Protein AF-A0A0L0RZN5-F1 (afdb_monomer_lite)

Sequence (651 aa):
MIGARLHHPIAAAVHAKAKKILKEISQDLVDRDECLRVLMLGLLTGQNVLILGPPGTAKTKAVHDLFACVNATSYKSLLHASMSTETLVGPVDLSVLKKESQIMVNTKGMLPTAELVFLDEIFKANRNVLSILLGLLNERVFANGPNNEPVPLHFTAAASNETFLDPGQSPLLDRFPLRVFVGGLPRGTLRDQLTEQERKSRPHRRYHAAVAEAKADAAAAGEVTPECASAKDGAMRLDLDADIYALLDALDEMRITKFPIDVHTMLMTLVDYANSLNAA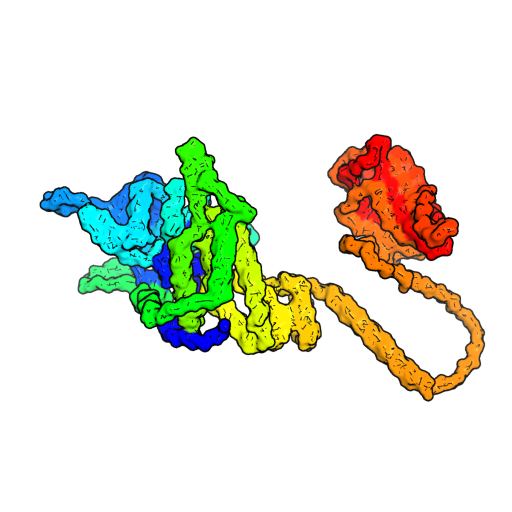GEEKPQPESIQTRSQEVYCGDVVTNRGIVMFSDMLRISAFLHGRGTKPCVLDLWPLSYMSWRTKKQRDAVTKRMLAEICRALPPLIRNHEEARWMVGAIRDHLFLPNAVKGALYSEILADLVRAGAEDEVFNLLQDPNVDPSRNDGKVLQAAKDGKHQLILTMLRQDDRIDTSALDREEEEERQRAAAENSKTRALSQSSSSSSSWGSGSASDRVKLSAAQAFRGKNVGEPNWIRAMKDDKSSEGQVLRIREYRLDIFTTNIQLSNGMWDFLLRFKLDDSALPKINIEVNVQTAAIGADNQVVWTSNTLARAKDVQLVPTKGFYIQWRFPEGPVNVQSSKGMSKVSLRMFTTSSEKRIDNLYLDTVEARAA

pLDDT: mean 71.15, std 20.1, range [21.39, 95.5]

Secondary structure (DSSP, 8-state):
--------HHHHHHHHHHHHHHHHHHHHSTT-HHHHHHHHHHHHHT--EEEE--TTSSHHHHHHHHHTTEES-EEEEE--TT--THHHH--B-HHHHHHH----B--TTSGGG-SEEEEETGGG--HHHHHHHHHHHHH-EEEETTEEEE----EEEEEESS----GGGHHHHTT--EEEE-PPPPHHHHHHHHHHHTTS--HHHHHHHHHHHHHHHHHHTTS---------TT---EEIIIIIIHHHHHHHTSPPPPPPHHHHHHHHHHHHHHHTB-TTS-B-PPPS-EEETTEEE----SS-HHHHHHHHHHHHHHHHHTT-TT---GGGGGGGGGTS-SSHHHHHHHHHHHHHHHHHHSGGG--SHHHHHHHHHHHHH-TTS-HHHHHHHHHHHHHHHHHTT-HHHHHHHHT-TT--SGGGTTHHHHHHHHTT-HHHHHHHHH-TTS--HHHHHHHHHHHHHHHHHHHHHHHHHHTTS---------S--------------S----S---EE---TT-SSS-EEEEE-S--B-SEEEEEEESEEEEEEEEEEESSS-PPPEEEEEEEEEEEEPTTS-EEEEEEEEEEEEEE-PPPBTTTEEEEE-SSS-EEE--TTSEEEEEEEEEESSSS---TTEEEEEEEEEE-

Foldseek 3Di:
DDFDQLDDVLLQVLLVLLVVLLVVLPVLADPCSQVLLLQSLCLLLLAEEEEEEAPPLCNVVSLVSQVVQAPWFEDEDEAAAPDDPCQAQHDWDPVCCVPVVFTFGDRPSHDQATQEYEYEAVVRHHPVNVVQVLCCLPVCWGDGTPDIHHGNHRYYYYYHHDADDDLVCVSVVVSHQFYDYRYDDDPVVCVVCCVPNVPPDDVVVVVVVVVVLVVVVVVVVPDDDDDDDDDPPDRNHHYCVPRRVVLVVVLVVDDADDEDPLQVVLLVVLQVQLQQADQQQDRHHYDQWDDDPPDTRGPDGLQDPVSVVSLLSSQQSQCVSLSNRRYGDLVSSQSVLRRRDRHPNNSVNSNVVSLVVSLVPPLVQQDALVSLVVVLVCLVSRSNQRPLSSLSSCLSCLLSNLLNVNVVSNVVSVPDPSHQVPVNVCSNVVSCVVSVVVVSNVVLVVDPSDDCVVVVVVVVVVVVVVVVVVVVVVVVVPVVDDDDDDDDDDDDDPPPPPPDDDDDDPDDDDDDFWDFDDDVPDPDWGKTKGFDDFDQAFKDKDKDFFAWKWKKWKKFFPDDDDAFKKKWKWKWAFDQDPVRDTDTDIDTQDIDGRDDFDDDPDRMGMDIPPPGITGDDYPVGMIMIMMGMAHPPDRDTDPGMGTGIMIMTGD

Radius of gyration: 37.15 Å; chains: 1; bounding box: 104×76×122 Å

InterPro domains:
  IPR027417 P-loop containing nucleoside triphosphate hydrolase [G3DSA:3.40.50.300] (10-220)
  IPR027417 P-loop containing nucleoside triphosphate hydrolase [SSF52540] (17-201)
  IPR045427 MoxR domain [PF20030] (18-199)
  IPR050513 RavA family ATPases [PTHR32204] (14-206)

Structure (mmCIF, N/CA/C/O backbone):
data_AF-A0A0L0RZN5-F1
#
_entry.id   AF-A0A0L0RZN5-F1
#
loop_
_atom_site.group_PDB
_atom_site.id
_atom_site.type_symbol
_atom_site.label_atom_id
_atom_site.label_alt_id
_atom_site.label_comp_id
_atom_site.label_asym_id
_atom_site.label_entity_id
_atom_site.label_seq_id
_atom_site.pdbx_PDB_ins_code
_atom_site.Cartn_x
_atom_site.Cartn_y
_atom_site.Cartn_z
_atom_site.occupancy
_atom_site.B_iso_or_equiv
_atom_site.auth_seq_id
_atom_site.auth_comp_id
_atom_site.auth_asym_id
_atom_site.auth_atom_id
_atom_site.pdbx_PDB_model_num
ATOM 1 N N . MET A 1 1 ? 14.744 -18.793 -6.050 1.00 43.88 1 MET A N 1
ATOM 2 C CA . MET A 1 1 ? 13.837 -17.657 -6.316 1.00 43.88 1 MET A CA 1
ATOM 3 C C . MET A 1 1 ? 12.626 -18.006 -7.187 1.00 43.88 1 MET A C 1
ATOM 5 O O . MET A 1 1 ? 11.714 -17.199 -7.229 1.00 43.88 1 MET A O 1
ATOM 9 N N . ILE A 1 2 ? 12.531 -19.202 -7.787 1.00 42.78 2 ILE A N 1
ATOM 10 C CA . ILE A 1 2 ? 11.323 -19.662 -8.495 1.00 42.78 2 ILE A CA 1
ATOM 11 C C . ILE A 1 2 ? 10.700 -20.773 -7.642 1.00 42.78 2 ILE A C 1
ATOM 13 O O . ILE A 1 2 ? 11.160 -21.911 -7.654 1.00 42.78 2 ILE A O 1
ATOM 17 N N . GLY A 1 3 ? 9.761 -20.414 -6.769 1.00 42.00 3 GLY A N 1
ATOM 18 C CA . GLY A 1 3 ? 9.024 -21.391 -5.969 1.00 42.00 3 GLY A CA 1
ATOM 19 C C . GLY A 1 3 ? 7.866 -21.947 -6.787 1.00 42.00 3 GLY A C 1
ATOM 20 O O . GLY A 1 3 ? 7.093 -21.164 -7.338 1.00 42.00 3 GLY A O 1
ATOM 21 N N . ALA A 1 4 ? 7.732 -23.275 -6.851 1.00 43.62 4 ALA A N 1
ATOM 22 C CA . ALA A 1 4 ? 6.486 -23.910 -7.269 1.00 43.62 4 ALA A CA 1
ATOM 23 C C . ALA A 1 4 ? 5.336 -23.264 -6.486 1.00 43.62 4 ALA A C 1
ATOM 25 O O . ALA A 1 4 ? 5.445 -23.105 -5.266 1.00 43.62 4 ALA A O 1
ATOM 26 N N . ARG A 1 5 ? 4.280 -22.828 -7.183 1.00 53.91 5 ARG A N 1
ATOM 27 C CA . ARG A 1 5 ? 3.134 -22.200 -6.528 1.00 53.91 5 ARG A CA 1
ATOM 28 C C . ARG A 1 5 ? 2.512 -23.230 -5.587 1.00 53.91 5 ARG A C 1
ATOM 30 O O . ARG A 1 5 ? 1.862 -24.172 -6.033 1.00 53.91 5 ARG A O 1
ATOM 37 N N . LEU A 1 6 ? 2.733 -23.061 -4.289 1.00 58.97 6 LEU A N 1
ATOM 38 C CA . LEU A 1 6 ? 2.008 -23.772 -3.246 1.00 58.97 6 LEU A CA 1
ATOM 39 C C . LEU A 1 6 ? 0.644 -23.094 -3.171 1.00 58.97 6 LEU A C 1
ATOM 41 O O . LEU A 1 6 ? 0.409 -22.209 -2.351 1.00 58.97 6 LEU A O 1
ATOM 45 N N . HIS A 1 7 ? -0.216 -23.428 -4.133 1.00 65.25 7 HIS A N 1
ATOM 46 C CA . HIS A 1 7 ? -1.564 -22.898 -4.210 1.00 65.25 7 HIS A CA 1
ATOM 47 C C . HIS A 1 7 ? -2.386 -23.469 -3.060 1.00 65.25 7 HIS A C 1
ATOM 49 O O . HIS A 1 7 ? -2.976 -24.539 -3.177 1.00 65.25 7 HIS A O 1
ATOM 55 N N . HIS A 1 8 ? -2.418 -22.746 -1.944 1.00 80.31 8 HIS A N 1
ATOM 56 C CA . HIS A 1 8 ? -3.421 -22.996 -0.927 1.00 80.31 8 HIS A CA 1
ATOM 57 C C . HIS A 1 8 ? -4.776 -22.504 -1.460 1.00 80.31 8 HIS A C 1
ATOM 59 O O . HIS A 1 8 ? -4.852 -21.361 -1.930 1.00 80.31 8 HIS A O 1
ATOM 65 N N . PRO A 1 9 ? -5.838 -23.328 -1.425 1.00 84.62 9 PRO A N 1
ATOM 66 C CA . PRO A 1 9 ? -7.125 -22.975 -2.022 1.00 84.62 9 PRO A CA 1
ATOM 67 C C . PRO A 1 9 ? -7.713 -21.705 -1.394 1.00 84.62 9 PRO A C 1
ATOM 69 O O . PRO A 1 9 ? -8.213 -20.849 -2.120 1.00 84.62 9 PRO A O 1
ATOM 72 N N . ILE A 1 10 ? -7.558 -21.536 -0.074 1.00 88.19 10 ILE A N 1
ATOM 73 C CA . ILE A 1 10 ? -8.011 -20.338 0.651 1.00 88.19 10 ILE A CA 1
ATOM 74 C C . ILE A 1 10 ? -7.257 -19.097 0.161 1.00 88.19 10 ILE A C 1
ATOM 76 O O . ILE A 1 10 ? -7.880 -18.119 -0.235 1.00 88.19 10 ILE A O 1
ATOM 80 N N . ALA A 1 11 ? -5.923 -19.149 0.078 1.00 88.19 11 ALA A N 1
ATOM 81 C CA . ALA A 1 11 ? -5.120 -18.011 -0.371 1.00 88.19 11 ALA A CA 1
ATOM 82 C C . ALA A 1 11 ? -5.476 -17.569 -1.798 1.00 88.19 11 ALA A C 1
ATOM 84 O O . ALA A 1 11 ? -5.620 -16.376 -2.062 1.00 88.19 11 ALA A O 1
ATOM 85 N N . ALA A 1 12 ? -5.680 -18.526 -2.709 1.00 87.88 12 ALA A N 1
ATOM 86 C CA . ALA A 1 12 ? -6.102 -18.233 -4.075 1.00 87.88 12 ALA A CA 1
ATOM 87 C C . ALA A 1 12 ? -7.514 -17.626 -4.131 1.00 87.88 12 ALA A C 1
ATOM 89 O O . ALA A 1 12 ? -7.744 -16.684 -4.894 1.00 87.88 12 ALA A O 1
ATOM 90 N N . ALA A 1 13 ? -8.444 -18.130 -3.312 1.00 90.00 13 ALA A N 1
ATOM 91 C CA . ALA A 1 13 ? -9.795 -17.592 -3.213 1.00 90.00 13 ALA A CA 1
ATOM 92 C C . ALA A 1 13 ? -9.778 -16.148 -2.696 1.00 90.00 13 ALA A C 1
ATOM 94 O O . ALA A 1 13 ? -10.300 -15.263 -3.375 1.00 90.00 13 ALA A O 1
ATOM 95 N N . VAL A 1 14 ? -9.116 -15.889 -1.562 1.00 91.62 14 VAL A N 1
ATOM 96 C CA . VAL A 1 14 ? -9.010 -14.550 -0.956 1.00 91.62 14 VAL A CA 1
ATOM 97 C C . VAL A 1 14 ? -8.302 -13.571 -1.890 1.00 91.62 14 VAL A C 1
ATOM 99 O O . VAL A 1 14 ? -8.784 -12.455 -2.081 1.00 91.62 14 VAL A O 1
ATOM 102 N N . HIS A 1 15 ? -7.213 -13.985 -2.549 1.00 92.50 15 HIS A N 1
ATOM 103 C CA . HIS A 1 15 ? -6.525 -13.156 -3.546 1.00 92.50 15 HIS A CA 1
ATOM 104 C C . HIS A 1 15 ? -7.460 -12.758 -4.693 1.00 92.50 15 HIS A C 1
ATOM 106 O O . HIS A 1 15 ? -7.548 -11.577 -5.038 1.00 92.50 15 HIS A O 1
ATOM 112 N N . ALA A 1 16 ? -8.216 -13.715 -5.242 1.00 91.12 16 ALA A N 1
ATOM 113 C CA . ALA A 1 16 ? -9.182 -13.451 -6.303 1.00 91.12 16 ALA A CA 1
ATOM 114 C C . ALA A 1 16 ? -10.316 -12.520 -5.837 1.00 91.12 16 ALA A C 1
ATOM 116 O O . ALA A 1 16 ? -10.666 -11.587 -6.569 1.00 91.12 16 ALA A O 1
ATOM 117 N N . LYS A 1 17 ? -10.846 -12.720 -4.616 1.00 92.19 17 LYS A N 1
ATOM 118 C CA . LYS A 1 17 ? -11.859 -11.836 -4.012 1.00 92.19 17 LYS A CA 1
ATOM 119 C C . LYS A 1 17 ? -11.325 -10.410 -3.877 1.00 92.19 17 LYS A C 1
ATOM 121 O O . LYS A 1 17 ? -11.918 -9.474 -4.414 1.00 92.19 17 LYS A O 1
ATOM 126 N N . ALA A 1 18 ? -10.169 -10.248 -3.234 1.00 92.19 18 ALA A N 1
ATOM 127 C CA . ALA A 1 18 ? -9.554 -8.950 -2.982 1.00 92.19 18 ALA A CA 1
ATOM 128 C C . ALA A 1 18 ? -9.203 -8.217 -4.286 1.00 92.19 18 ALA A C 1
ATOM 130 O O . ALA A 1 18 ? -9.465 -7.021 -4.420 1.00 92.19 18 ALA A O 1
ATOM 131 N N . LYS A 1 19 ? -8.672 -8.928 -5.290 1.00 91.88 19 LYS A N 1
ATOM 132 C CA . LYS A 1 19 ? -8.363 -8.360 -6.611 1.00 91.88 19 LYS A CA 1
ATOM 133 C C . LYS A 1 19 ? -9.618 -7.848 -7.321 1.00 91.88 19 LYS A C 1
ATOM 135 O O . LYS A 1 19 ? -9.563 -6.795 -7.957 1.00 91.88 19 LYS A O 1
ATOM 140 N N . LYS A 1 20 ? -10.741 -8.567 -7.216 1.00 91.25 20 LYS A N 1
ATOM 141 C CA . LYS A 1 20 ? -12.021 -8.147 -7.801 1.00 91.25 20 LYS A CA 1
ATOM 142 C C . LYS A 1 20 ? -12.594 -6.922 -7.085 1.00 91.25 20 LYS A C 1
ATOM 144 O O . LYS A 1 20 ? -12.924 -5.952 -7.760 1.00 91.25 20 LYS A O 1
ATOM 149 N N . ILE A 1 21 ? -12.604 -6.924 -5.750 1.00 90.56 21 ILE A N 1
ATOM 150 C CA . ILE A 1 21 ? -13.061 -5.790 -4.930 1.00 90.56 21 ILE A CA 1
ATOM 151 C C . ILE A 1 21 ? -12.248 -4.528 -5.238 1.00 90.56 21 ILE A C 1
ATOM 153 O O . ILE A 1 21 ? -12.818 -3.475 -5.511 1.00 90.56 21 ILE A O 1
ATOM 157 N N . LEU A 1 22 ? -10.914 -4.628 -5.278 1.00 90.25 22 LEU A N 1
ATOM 158 C CA . LEU A 1 22 ? -10.063 -3.489 -5.633 1.00 90.25 22 LEU A CA 1
ATOM 159 C C . LEU A 1 22 ? -10.382 -2.951 -7.030 1.00 90.25 22 LEU A C 1
ATOM 161 O O . LEU A 1 22 ? -10.425 -1.737 -7.215 1.00 90.25 22 LEU A O 1
ATOM 165 N N . LYS A 1 23 ? -10.636 -3.834 -8.004 1.00 88.00 23 LYS A N 1
ATOM 166 C CA . LYS A 1 23 ? -11.005 -3.429 -9.365 1.00 88.00 23 LYS A CA 1
ATOM 167 C C . LYS A 1 23 ? -12.336 -2.673 -9.379 1.00 88.00 23 LYS A C 1
ATOM 169 O O . LYS A 1 23 ? -12.403 -1.625 -10.011 1.00 88.00 23 LYS A O 1
ATOM 174 N N . GLU A 1 24 ? -13.348 -3.157 -8.666 1.00 87.12 24 GLU A N 1
ATOM 175 C CA . GLU A 1 24 ? -14.668 -2.516 -8.577 1.00 87.12 24 GLU A CA 1
ATOM 176 C C . GLU A 1 24 ? -14.585 -1.138 -7.903 1.00 87.12 24 GLU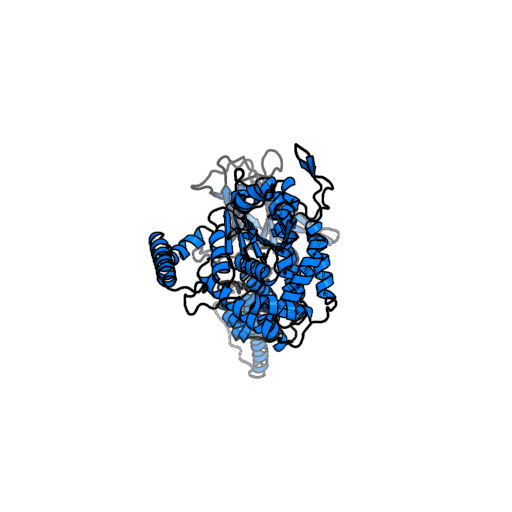 A C 1
ATOM 178 O O . GLU A 1 24 ? -15.040 -0.148 -8.472 1.00 87.12 24 GLU A O 1
ATOM 183 N N . ILE A 1 25 ? -13.911 -1.033 -6.753 1.00 85.75 25 ILE A N 1
ATOM 184 C CA . ILE A 1 25 ? -13.781 0.243 -6.031 1.00 85.75 25 ILE A CA 1
ATOM 185 C C . ILE A 1 25 ? -12.916 1.244 -6.819 1.00 85.75 25 ILE A C 1
ATOM 187 O O . ILE A 1 25 ? -13.203 2.443 -6.838 1.00 85.75 25 ILE A O 1
ATOM 191 N N . SER A 1 26 ? -11.873 0.770 -7.513 1.00 82.75 26 SER A N 1
ATOM 192 C CA . SER A 1 26 ? -10.989 1.636 -8.309 1.00 82.75 26 SER A CA 1
ATOM 193 C C . SER A 1 26 ? -11.691 2.316 -9.490 1.00 82.75 26 SER A C 1
ATOM 195 O O . SER A 1 26 ? -11.256 3.382 -9.910 1.00 82.75 26 SER A O 1
ATOM 197 N N . GLN A 1 27 ? -12.790 1.750 -10.004 1.00 77.94 27 GLN A N 1
ATOM 198 C CA . GLN A 1 27 ? -13.566 2.363 -11.091 1.00 77.94 27 GLN A CA 1
ATOM 199 C C . GLN A 1 27 ? -14.323 3.614 -10.632 1.00 77.94 27 GLN A C 1
ATOM 201 O O . GLN A 1 27 ? -14.502 4.553 -11.405 1.00 77.94 27 GLN A O 1
ATOM 206 N N . ASP A 1 28 ? -14.743 3.647 -9.367 1.00 73.88 28 ASP A N 1
ATOM 207 C CA . ASP A 1 28 ? -15.484 4.774 -8.802 1.00 73.88 28 ASP A CA 1
ATOM 208 C C . ASP A 1 28 ? -14.559 5.860 -8.213 1.00 73.88 28 ASP A C 1
ATOM 210 O O . ASP A 1 28 ? -15.007 6.984 -7.958 1.00 73.88 28 ASP A O 1
ATOM 214 N N . LEU A 1 29 ? -13.270 5.561 -8.002 1.00 76.44 29 LEU A N 1
ATOM 215 C CA . LEU A 1 29 ? -12.298 6.459 -7.374 1.00 76.44 29 LEU A CA 1
ATOM 216 C C . LEU A 1 29 ? -11.111 6.770 -8.289 1.00 76.44 29 LEU A C 1
ATOM 218 O O . LEU A 1 29 ? -10.218 5.954 -8.498 1.00 76.44 29 LEU A O 1
ATOM 222 N N . VAL A 1 30 ? -11.048 8.018 -8.744 1.00 71.44 30 VAL A N 1
ATOM 223 C CA . VAL A 1 30 ? -9.930 8.533 -9.539 1.00 71.44 30 VAL A CA 1
ATOM 224 C C . VAL A 1 30 ? -8.652 8.630 -8.705 1.00 71.44 30 VAL A C 1
ATOM 226 O O . VAL A 1 30 ? -8.630 9.337 -7.698 1.00 71.44 30 VAL A O 1
ATOM 229 N N . ASP A 1 31 ? -7.562 8.024 -9.192 1.00 73.56 31 ASP A N 1
ATOM 230 C CA . ASP A 1 31 ? -6.195 8.189 -8.661 1.00 73.56 31 ASP A CA 1
ATOM 231 C C . ASP A 1 31 ? -6.085 7.865 -7.157 1.00 73.56 31 ASP A C 1
ATOM 233 O O . ASP A 1 31 ? -5.434 8.557 -6.368 1.00 73.56 31 ASP A O 1
ATOM 237 N N . ARG A 1 32 ? -6.807 6.826 -6.716 1.00 82.69 32 ARG A N 1
ATOM 238 C CA . ARG A 1 32 ? -6.776 6.319 -5.329 1.00 82.69 32 ARG A CA 1
ATOM 239 C C . ARG A 1 32 ? -6.353 4.857 -5.223 1.00 82.69 32 ARG A C 1
ATOM 241 O O . ARG A 1 32 ? -6.489 4.272 -4.153 1.00 82.69 32 ARG A O 1
ATOM 248 N N . ASP A 1 33 ? -5.796 4.295 -6.292 1.00 87.19 33 ASP A N 1
ATOM 249 C CA . ASP A 1 33 ? -5.338 2.901 -6.350 1.00 87.19 33 ASP A CA 1
ATOM 250 C C . ASP A 1 33 ? -4.354 2.566 -5.214 1.00 87.19 33 ASP A C 1
ATOM 252 O O . ASP A 1 33 ? -4.548 1.589 -4.494 1.00 87.19 33 ASP A O 1
ATOM 256 N N . GLU A 1 34 ? -3.363 3.430 -4.974 1.00 90.12 34 GLU A N 1
ATOM 257 C CA . GLU A 1 34 ? -2.397 3.258 -3.883 1.00 90.12 34 GLU A CA 1
ATOM 258 C C . GLU A 1 34 ? -3.081 3.203 -2.506 1.00 90.12 34 GLU A C 1
ATOM 260 O O . GLU A 1 34 ? -2.830 2.295 -1.718 1.00 90.12 34 GLU A O 1
ATOM 265 N N . CYS A 1 35 ? -3.993 4.141 -2.230 1.00 91.62 35 CYS A N 1
ATOM 266 C CA . CYS A 1 35 ? -4.717 4.212 -0.959 1.00 91.62 35 CYS A CA 1
ATOM 267 C C . CYS A 1 35 ? -5.547 2.946 -0.706 1.00 91.62 35 CYS A C 1
ATOM 269 O O . CYS A 1 35 ? -5.477 2.365 0.375 1.00 91.62 35 CYS A O 1
ATOM 271 N N . LEU A 1 36 ? -6.285 2.481 -1.718 1.00 92.50 36 LEU A N 1
ATOM 272 C CA . LEU A 1 36 ? -7.117 1.282 -1.618 1.00 92.50 36 LEU A CA 1
ATOM 273 C C . LEU A 1 36 ? -6.285 0.019 -1.375 1.00 92.50 36 LEU A C 1
ATOM 275 O O . LEU A 1 36 ? -6.667 -0.814 -0.557 1.00 92.50 36 LEU A O 1
ATOM 279 N N . ARG A 1 37 ? -5.128 -0.115 -2.036 1.00 93.50 37 ARG A N 1
ATOM 280 C CA . ARG A 1 37 ? -4.220 -1.257 -1.837 1.00 93.50 37 ARG A CA 1
ATOM 281 C C . ARG A 1 37 ? -3.616 -1.284 -0.437 1.00 93.50 37 ARG A C 1
ATOM 283 O O . ARG A 1 37 ? -3.510 -2.362 0.140 1.00 93.50 37 ARG A O 1
ATOM 290 N N . VAL A 1 38 ? -3.256 -0.125 0.119 1.00 94.75 38 VAL A N 1
ATOM 291 C CA . VAL A 1 38 ? -2.751 -0.025 1.501 1.00 94.75 38 VAL A CA 1
ATOM 292 C C . VAL A 1 38 ? -3.852 -0.340 2.512 1.00 94.75 38 VAL A C 1
ATOM 294 O O . VAL A 1 38 ? -3.602 -1.058 3.476 1.00 94.75 38 VAL A O 1
ATOM 297 N N . LEU A 1 39 ? -5.079 0.134 2.281 1.00 95.12 39 LEU A N 1
ATOM 298 C CA . LEU A 1 39 ? -6.223 -0.216 3.124 1.00 95.12 39 LEU A CA 1
ATOM 299 C C . LEU A 1 39 ? -6.532 -1.718 3.074 1.00 95.12 39 LEU A C 1
ATOM 301 O O . LEU A 1 39 ? -6.745 -2.325 4.117 1.00 95.12 39 LEU A O 1
ATOM 305 N N . MET A 1 40 ? -6.486 -2.328 1.887 1.00 95.12 40 MET A N 1
ATOM 306 C CA . MET A 1 40 ? -6.639 -3.776 1.723 1.00 95.12 40 MET A CA 1
ATOM 307 C C . MET A 1 40 ? -5.514 -4.556 2.418 1.00 95.12 40 MET A C 1
ATOM 309 O O . MET A 1 40 ? -5.780 -5.576 3.042 1.00 95.12 40 MET A O 1
ATOM 313 N N . LEU A 1 41 ? -4.266 -4.076 2.359 1.00 95.00 41 LEU A N 1
ATOM 314 C CA . LEU A 1 41 ? -3.155 -4.675 3.102 1.00 95.00 41 LEU A CA 1
ATOM 315 C C . LEU A 1 41 ? -3.403 -4.629 4.611 1.00 95.00 41 LEU A C 1
ATOM 317 O O . LEU A 1 41 ? -3.244 -5.644 5.284 1.00 95.00 41 LEU A O 1
ATOM 321 N N . GLY A 1 42 ? -3.816 -3.476 5.138 1.00 94.50 42 GLY A N 1
ATOM 322 C CA . GLY A 1 42 ? -4.147 -3.338 6.554 1.00 94.50 42 GLY A CA 1
ATOM 323 C C . GLY A 1 42 ? -5.294 -4.257 6.970 1.00 94.50 42 GLY A C 1
ATOM 324 O O . GLY A 1 42 ? -5.183 -4.939 7.982 1.00 94.50 42 GLY A O 1
ATOM 325 N N . LEU A 1 43 ? -6.339 -4.364 6.143 1.00 94.44 43 LEU A N 1
ATOM 326 C CA . LEU A 1 43 ? -7.479 -5.249 6.384 1.00 94.44 43 LEU A CA 1
ATOM 327 C C . LEU A 1 43 ? -7.069 -6.730 6.411 1.00 94.44 43 LEU A C 1
ATOM 329 O O . LEU A 1 43 ? -7.454 -7.449 7.322 1.00 94.44 43 LEU A O 1
ATOM 333 N N . LEU A 1 44 ? -6.270 -7.191 5.446 1.00 93.19 44 LEU A N 1
ATOM 334 C CA . LEU A 1 44 ? -5.829 -8.592 5.386 1.00 93.19 44 LEU A CA 1
ATOM 335 C C . LEU A 1 44 ? -4.805 -8.956 6.469 1.00 93.19 44 LEU A C 1
ATOM 337 O O . LEU A 1 44 ? -4.654 -10.130 6.782 1.00 93.19 44 LEU A O 1
ATOM 341 N N . THR A 1 45 ? -4.091 -7.974 7.024 1.00 91.31 45 THR A N 1
ATOM 342 C CA . THR A 1 45 ? -3.064 -8.206 8.058 1.00 91.31 45 THR A CA 1
ATOM 343 C C . THR A 1 45 ? -3.528 -7.842 9.473 1.00 91.31 45 THR A C 1
ATOM 345 O O . THR A 1 45 ? -2.790 -8.069 10.427 1.00 91.31 45 THR A O 1
ATOM 348 N N . GLY A 1 46 ? -4.718 -7.250 9.633 1.00 91.50 46 GLY A N 1
ATOM 349 C CA . GLY A 1 46 ? -5.214 -6.737 10.920 1.00 91.50 46 GLY A CA 1
ATOM 350 C C . GLY A 1 46 ? -4.451 -5.507 11.439 1.00 91.50 46 GLY A C 1
ATOM 351 O O . GLY A 1 46 ? -4.476 -5.195 12.631 1.00 91.50 46 GLY A O 1
ATOM 352 N N . GLN A 1 47 ? -3.723 -4.813 10.560 1.00 93.12 47 GLN A N 1
ATOM 353 C CA . GLN A 1 47 ? -2.814 -3.722 10.914 1.00 93.12 47 GLN A CA 1
ATOM 354 C C . GLN A 1 47 ? -3.462 -2.374 10.619 1.00 93.12 47 GLN A C 1
ATOM 356 O O . GLN A 1 47 ? -4.022 -2.158 9.545 1.00 93.12 47 GLN A O 1
ATOM 361 N N . ASN A 1 48 ? -3.371 -1.439 11.564 1.00 94.06 48 ASN A N 1
ATOM 362 C CA . ASN A 1 48 ? -4.051 -0.151 11.437 1.00 94.06 48 ASN A CA 1
ATOM 363 C C . ASN A 1 48 ? -3.389 0.732 10.362 1.00 94.06 48 ASN A C 1
ATOM 365 O O . ASN A 1 48 ? -2.160 0.793 10.251 1.00 94.06 48 ASN A O 1
ATOM 369 N N . VAL A 1 49 ? -4.209 1.472 9.610 1.00 95.31 49 VAL A N 1
ATOM 370 C CA . VAL A 1 49 ? -3.763 2.345 8.510 1.00 95.31 49 VAL A CA 1
ATOM 371 C C . VAL A 1 49 ? -4.091 3.804 8.811 1.00 95.31 49 VAL A C 1
ATOM 373 O O . VAL A 1 49 ? -5.213 4.129 9.192 1.00 95.31 49 VAL A O 1
ATOM 376 N N . LEU A 1 50 ? -3.129 4.700 8.586 1.00 93.44 50 LEU A N 1
ATOM 377 C CA . LEU A 1 50 ? -3.298 6.149 8.673 1.00 93.44 50 LEU A CA 1
ATOM 378 C C . LEU A 1 50 ? -3.266 6.797 7.282 1.00 93.44 50 LEU A C 1
ATOM 380 O O . LEU A 1 50 ? -2.291 6.677 6.539 1.00 93.44 50 LEU A O 1
ATOM 384 N N . ILE A 1 51 ? -4.319 7.540 6.954 1.00 92.88 51 ILE A N 1
ATOM 385 C CA . ILE A 1 51 ? -4.497 8.260 5.693 1.00 92.88 51 ILE A CA 1
ATOM 386 C C . ILE A 1 51 ? -4.270 9.757 5.924 1.00 92.88 51 ILE A C 1
ATOM 388 O O . ILE A 1 51 ? -5.057 10.442 6.582 1.00 92.88 51 ILE A O 1
ATOM 392 N N . LEU A 1 52 ? -3.217 10.293 5.319 1.00 89.62 52 LEU A N 1
ATOM 393 C CA . LEU A 1 52 ? -2.848 11.706 5.380 1.00 89.62 52 LEU A CA 1
ATOM 394 C C . LEU A 1 52 ? -3.169 12.400 4.053 1.00 89.62 52 LEU A C 1
ATOM 396 O O . LEU A 1 52 ? -3.072 11.796 2.990 1.00 89.62 52 LEU A O 1
ATOM 400 N N . GLY A 1 53 ? -3.540 13.678 4.077 1.00 87.38 53 GLY A N 1
ATOM 401 C CA . GLY A 1 53 ? -3.751 14.460 2.850 1.00 87.38 53 GLY A CA 1
ATOM 402 C C . GLY A 1 53 ? -4.586 15.715 3.084 1.00 87.38 53 GLY A C 1
ATOM 403 O O . GLY A 1 53 ? -5.134 15.870 4.163 1.00 87.38 53 GLY A O 1
ATOM 404 N N . PRO A 1 54 ? -4.748 16.618 2.113 1.00 83.94 54 PRO A N 1
ATOM 405 C CA . PRO A 1 54 ? -5.645 17.759 2.276 1.00 83.94 54 PRO A CA 1
ATOM 406 C C . PRO A 1 54 ? -7.127 17.327 2.351 1.00 83.94 54 PRO A C 1
ATOM 408 O O . PRO A 1 54 ? -7.473 16.216 1.918 1.00 83.94 54 PRO A O 1
ATOM 411 N N . PRO A 1 55 ? -8.021 18.189 2.874 1.00 79.69 55 PRO A N 1
ATOM 412 C CA . PRO A 1 55 ? -9.459 17.932 2.877 1.00 79.69 55 PRO A CA 1
ATOM 413 C C . PRO A 1 55 ? -10.008 17.815 1.447 1.00 79.69 55 PRO A C 1
ATOM 415 O O . PRO A 1 55 ? -9.449 18.365 0.500 1.00 79.69 55 PRO A O 1
ATOM 418 N N . GLY A 1 56 ? -11.111 17.080 1.279 1.00 74.00 56 GLY A N 1
ATOM 419 C CA . GLY A 1 56 ? -11.760 16.910 -0.030 1.00 74.00 56 GLY A CA 1
ATOM 420 C C . GLY A 1 56 ? -11.074 15.915 -0.977 1.00 74.00 56 GLY A C 1
ATOM 421 O O . GLY A 1 56 ? -11.446 15.819 -2.139 1.00 74.00 56 GLY A O 1
ATOM 422 N N . THR A 1 57 ? -10.110 15.124 -0.499 1.00 76.94 57 THR A N 1
ATOM 423 C CA . THR A 1 57 ? -9.382 14.117 -1.302 1.00 76.94 57 THR A CA 1
ATOM 424 C C . THR A 1 57 ? -10.064 12.743 -1.379 1.00 76.94 57 THR A C 1
ATOM 426 O O . THR A 1 57 ? -9.437 11.774 -1.804 1.00 76.94 57 THR A O 1
ATOM 429 N N . ALA A 1 58 ? -11.348 12.658 -1.008 1.00 81.06 58 ALA A N 1
ATOM 430 C CA . ALA A 1 58 ? -12.171 11.440 -0.990 1.00 81.06 58 ALA A CA 1
ATOM 431 C C . ALA A 1 58 ? -11.710 10.321 -0.023 1.00 81.06 58 ALA A C 1
ATOM 433 O O . ALA A 1 58 ? -12.124 9.176 -0.180 1.00 81.06 58 ALA A O 1
ATOM 434 N N . LYS A 1 59 ? -10.931 10.640 1.026 1.00 85.75 59 LYS A N 1
ATOM 435 C CA . LYS A 1 59 ? -10.454 9.665 2.038 1.00 85.75 59 LYS A CA 1
ATOM 436 C C . LYS A 1 59 ? -11.596 8.886 2.696 1.00 85.75 59 LYS A C 1
ATOM 438 O O . LYS A 1 59 ? -11.600 7.662 2.692 1.00 85.75 59 LYS A O 1
ATOM 443 N N . THR A 1 60 ? -12.602 9.606 3.195 1.00 86.25 60 THR A N 1
ATOM 444 C CA . THR A 1 60 ? -13.776 9.021 3.854 1.00 86.25 60 THR A CA 1
ATOM 445 C C . THR A 1 60 ? -14.572 8.121 2.908 1.00 86.25 60 THR A C 1
ATOM 447 O O . THR A 1 60 ? -15.122 7.117 3.345 1.00 86.25 60 THR A O 1
ATOM 450 N N . LYS A 1 61 ? -14.626 8.462 1.610 1.00 86.00 61 LYS A N 1
ATOM 451 C CA . LYS A 1 61 ? -15.289 7.635 0.593 1.00 86.00 61 LYS A CA 1
ATOM 452 C C . LYS A 1 61 ? -14.502 6.348 0.337 1.00 86.00 61 LYS A C 1
ATOM 454 O O . LYS A 1 61 ? -15.114 5.295 0.325 1.00 86.00 61 LYS A O 1
ATOM 459 N N . ALA A 1 62 ? -13.175 6.421 0.217 1.00 88.12 62 ALA A N 1
ATOM 460 C CA . ALA A 1 62 ? -12.332 5.241 0.014 1.00 88.12 62 ALA A CA 1
ATOM 461 C C . ALA A 1 62 ? -12.478 4.208 1.144 1.00 88.12 62 ALA A C 1
ATOM 463 O O . ALA A 1 62 ? -12.638 3.023 0.869 1.00 88.12 62 ALA A O 1
ATOM 464 N N . VAL A 1 63 ? -12.486 4.658 2.405 1.00 90.88 63 VAL A N 1
ATOM 465 C CA . VAL A 1 63 ? -12.691 3.756 3.551 1.00 90.88 63 VAL A CA 1
ATOM 466 C C . VAL A 1 63 ? -14.111 3.197 3.574 1.00 90.88 63 VAL A C 1
ATOM 468 O O . VAL A 1 63 ? -14.290 2.000 3.758 1.00 90.88 63 VAL A O 1
ATOM 471 N N . HIS A 1 64 ? -15.119 4.045 3.353 1.00 89.06 64 HIS A N 1
ATOM 472 C CA . HIS A 1 64 ? -16.516 3.613 3.341 1.00 89.06 64 HIS A CA 1
ATOM 473 C C . HIS A 1 64 ? -16.800 2.582 2.239 1.00 89.06 64 HIS A C 1
ATOM 475 O O . HIS A 1 64 ? -17.474 1.589 2.491 1.00 89.06 64 HIS A O 1
ATOM 481 N N . ASP A 1 65 ? -16.291 2.808 1.027 1.00 88.00 65 ASP A N 1
ATOM 482 C CA . ASP A 1 65 ? -16.474 1.890 -0.098 1.00 88.00 65 ASP A CA 1
ATOM 483 C C . ASP A 1 65 ? -15.782 0.542 0.175 1.00 88.00 65 ASP A C 1
ATOM 485 O O . ASP A 1 65 ? -16.342 -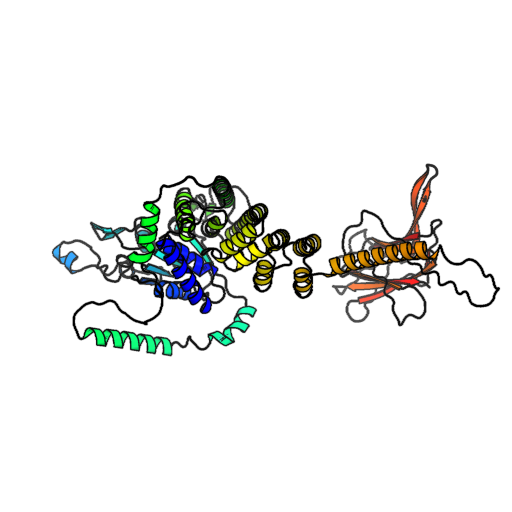0.497 -0.156 1.00 88.00 65 ASP A O 1
ATOM 489 N N . LEU A 1 66 ? -14.620 0.537 0.847 1.00 89.75 66 LEU A N 1
ATOM 490 C CA . LEU A 1 66 ? -13.970 -0.703 1.280 1.00 89.75 66 LEU A CA 1
ATOM 491 C C . LEU A 1 66 ? -14.771 -1.428 2.369 1.00 89.75 66 LEU A C 1
ATOM 493 O O . LEU A 1 66 ? -14.982 -2.630 2.254 1.00 89.75 66 LEU A O 1
ATOM 497 N N . PHE A 1 67 ? -15.230 -0.720 3.406 1.00 91.56 67 PHE A N 1
ATOM 498 C CA . PHE A 1 67 ? -16.001 -1.322 4.503 1.00 91.56 67 PHE A CA 1
ATOM 499 C C . PHE A 1 67 ? -17.316 -1.929 4.004 1.00 91.56 67 PHE A C 1
ATOM 501 O O . PHE A 1 67 ? -17.700 -2.997 4.458 1.00 91.56 67 PHE A O 1
ATOM 508 N N . ALA A 1 68 ? -17.962 -1.318 3.007 1.00 88.50 68 ALA A N 1
ATOM 509 C CA . ALA A 1 68 ? -19.170 -1.862 2.383 1.00 88.50 68 ALA A CA 1
ATOM 510 C C . ALA A 1 68 ? -18.944 -3.195 1.632 1.00 88.50 68 ALA A C 1
ATOM 512 O O . ALA A 1 68 ? -19.902 -3.927 1.361 1.00 88.50 68 ALA A O 1
ATOM 513 N N . CYS A 1 69 ? -17.692 -3.511 1.284 1.00 88.62 69 CYS A N 1
ATOM 514 C CA . CYS A 1 69 ? -17.291 -4.768 0.654 1.00 88.62 69 CYS A CA 1
ATOM 515 C C . CYS A 1 69 ? -16.871 -5.846 1.668 1.00 88.62 69 CYS A C 1
ATOM 517 O O . CYS A 1 69 ? -16.492 -6.939 1.245 1.00 88.62 69 CYS A O 1
ATOM 519 N N . VAL A 1 70 ? -16.931 -5.567 2.973 1.00 89.12 70 VAL A N 1
ATOM 520 C CA . VAL A 1 70 ? -16.596 -6.516 4.041 1.00 89.12 70 VAL A CA 1
ATOM 521 C C . VAL A 1 70 ? -17.849 -6.821 4.857 1.00 89.12 70 VAL A C 1
ATOM 523 O O . VAL A 1 70 ? -18.604 -5.920 5.214 1.00 89.12 70 VAL A O 1
ATOM 526 N N . ASN A 1 71 ? -18.087 -8.095 5.138 1.00 89.69 71 ASN A N 1
ATOM 527 C CA . ASN A 1 71 ? -19.135 -8.545 6.039 1.00 89.69 71 ASN A CA 1
ATOM 528 C C . ASN A 1 71 ? -18.635 -8.429 7.485 1.00 89.69 71 ASN A C 1
ATOM 530 O O . ASN A 1 71 ? -18.061 -9.371 8.018 1.00 89.69 71 ASN A O 1
ATOM 534 N N . ALA A 1 72 ? -18.763 -7.235 8.065 1.00 88.06 72 ALA A N 1
ATOM 535 C CA . ALA A 1 72 ? -18.323 -6.940 9.424 1.00 88.06 72 ALA A CA 1
ATOM 536 C C . ALA A 1 72 ? -19.075 -5.739 10.008 1.00 88.06 72 ALA A C 1
ATOM 538 O O . ALA A 1 72 ? -19.575 -4.868 9.287 1.00 88.06 72 ALA A O 1
ATOM 539 N N . THR A 1 73 ? -19.102 -5.656 11.332 1.00 89.69 73 THR A N 1
ATOM 540 C CA . THR A 1 73 ? -19.614 -4.500 12.067 1.00 89.69 73 THR A CA 1
ATOM 541 C C . THR A 1 73 ? -18.684 -3.299 11.892 1.00 89.69 73 THR A C 1
ATOM 543 O O . THR A 1 73 ? -17.489 -3.354 12.186 1.00 89.69 73 THR A O 1
ATOM 546 N N . SER A 1 74 ? -19.230 -2.179 11.409 1.00 90.56 74 SER A N 1
ATOM 547 C CA . SER A 1 74 ? -18.452 -0.961 11.164 1.00 90.56 74 SER A CA 1
ATOM 548 C C . SER A 1 74 ? -18.866 0.188 12.080 1.00 90.56 74 SER A C 1
ATOM 550 O O . SER A 1 74 ? -20.052 0.501 12.182 1.00 90.56 74 SER A O 1
ATOM 552 N N . TYR A 1 75 ? -17.891 0.875 12.674 1.00 92.50 75 TYR A N 1
ATOM 553 C CA . TYR A 1 75 ? -18.089 2.083 13.472 1.00 92.50 75 TYR A CA 1
ATOM 554 C C . TYR A 1 75 ? -17.313 3.258 12.881 1.00 92.50 75 TYR A C 1
ATOM 556 O O . TYR A 1 75 ? -16.153 3.135 12.486 1.00 92.50 75 TYR A O 1
ATOM 564 N N . LYS A 1 76 ? -17.945 4.431 12.838 1.00 91.94 76 LYS A N 1
ATOM 565 C CA . LYS A 1 76 ? -17.342 5.660 12.320 1.00 91.94 76 LYS A CA 1
ATOM 566 C C . LYS A 1 76 ? -17.492 6.791 13.324 1.00 91.94 76 LYS A C 1
ATOM 568 O O . LYS A 1 76 ? -18.602 7.087 13.752 1.00 91.94 76 LYS A O 1
ATOM 573 N N . SER A 1 77 ? -16.394 7.497 13.589 1.00 90.88 77 SER A N 1
ATOM 574 C CA . SER A 1 77 ? -16.399 8.701 14.422 1.00 90.88 77 SER A CA 1
ATOM 575 C C . SER A 1 77 ? -15.522 9.813 13.847 1.00 90.88 77 SER A C 1
ATOM 577 O O . SER A 1 77 ? -14.481 9.552 13.243 1.00 90.88 77 SER A O 1
ATOM 579 N N . LEU A 1 78 ? -15.962 11.060 14.039 1.00 91.38 78 LEU A N 1
ATOM 580 C CA . LEU A 1 78 ? -15.207 12.273 13.727 1.00 91.38 78 LEU A CA 1
ATOM 581 C C . LEU A 1 78 ? -14.652 12.865 15.027 1.00 91.38 78 LEU A C 1
ATOM 583 O O . LEU A 1 78 ? -15.402 13.354 15.877 1.00 91.38 78 LEU A O 1
ATOM 587 N N . LEU A 1 79 ? -13.331 12.845 15.159 1.00 90.44 79 LEU A N 1
ATOM 588 C CA . LEU A 1 79 ? -12.633 13.252 16.368 1.00 90.44 79 LEU A CA 1
ATOM 589 C C . LEU A 1 79 ? -12.415 14.771 16.397 1.00 90.44 79 LEU A C 1
ATOM 591 O O . LEU A 1 79 ? -12.101 15.411 15.394 1.00 90.44 79 LEU A O 1
ATOM 595 N N . HIS A 1 80 ? -12.616 15.358 17.574 1.00 88.75 80 HIS A N 1
ATOM 596 C CA . HIS A 1 80 ? -12.459 16.789 17.822 1.00 88.75 80 HIS A CA 1
ATOM 597 C C . HIS A 1 80 ? -12.119 17.046 19.299 1.00 88.75 80 HIS A C 1
ATOM 599 O O . HIS A 1 80 ? -12.367 16.204 20.164 1.00 88.75 80 HIS A O 1
ATOM 605 N N . ALA A 1 81 ? -11.555 18.217 19.605 1.00 86.19 81 ALA A N 1
ATOM 606 C CA . ALA A 1 81 ? -10.928 18.467 20.907 1.00 86.19 81 ALA A CA 1
ATOM 607 C C . ALA A 1 81 ? -11.920 18.474 22.088 1.00 86.19 81 ALA A C 1
ATOM 609 O O . ALA A 1 81 ? -11.558 18.109 23.205 1.00 86.19 81 ALA A O 1
ATOM 610 N N . SER A 1 82 ? -13.178 18.854 21.854 1.00 86.44 82 SER A N 1
ATOM 611 C CA . SER A 1 82 ? -14.231 18.878 22.879 1.00 86.44 82 SER A CA 1
ATOM 612 C C . SER A 1 82 ? -15.034 17.577 22.981 1.00 86.44 82 SER A C 1
ATOM 614 O O . SER A 1 82 ? -16.049 17.550 23.672 1.00 86.44 82 SER A O 1
ATOM 616 N N . MET A 1 83 ? -14.617 16.509 22.296 1.00 87.56 83 MET A N 1
ATOM 617 C CA . MET A 1 83 ? -15.350 15.245 22.296 1.00 87.56 83 MET A CA 1
ATOM 618 C C . MET A 1 83 ? -15.315 14.582 23.680 1.00 87.56 83 MET A C 1
ATOM 620 O O . MET A 1 83 ? -14.243 14.399 24.263 1.00 87.56 83 MET A O 1
ATOM 624 N N . SER A 1 84 ? -16.478 14.189 24.201 1.00 88.38 84 SER A N 1
ATOM 625 C CA . SER A 1 84 ? -16.550 13.405 25.436 1.00 88.38 84 SER A CA 1
ATOM 626 C C . SER A 1 84 ? -16.164 11.947 25.180 1.00 88.38 84 SER A C 1
ATOM 628 O O . SER A 1 84 ? -16.388 11.408 24.094 1.00 88.38 84 SER A O 1
ATOM 630 N N . THR A 1 85 ? -15.617 11.284 26.199 1.00 86.88 85 THR A N 1
ATOM 631 C CA . THR A 1 85 ? -15.333 9.842 26.145 1.00 86.88 85 THR A CA 1
ATOM 632 C C . THR A 1 85 ? -16.610 9.039 25.905 1.00 86.88 85 THR A C 1
ATOM 634 O O . THR A 1 85 ? -16.592 8.093 25.125 1.00 86.88 85 THR A O 1
ATOM 637 N N . GLU A 1 86 ? -17.736 9.479 26.470 1.00 86.56 86 GLU A N 1
ATOM 638 C CA . GLU A 1 86 ? -19.047 8.843 26.299 1.00 86.56 86 GLU A CA 1
ATOM 639 C C . GLU A 1 86 ? -19.507 8.779 24.840 1.00 86.56 86 GLU A C 1
ATOM 641 O O . GLU A 1 86 ? -20.151 7.821 24.428 1.00 86.56 86 GLU A O 1
ATOM 646 N N . THR A 1 87 ? -19.129 9.769 24.027 1.00 86.06 87 THR A N 1
ATOM 647 C CA . THR A 1 87 ? -19.462 9.772 22.594 1.00 86.06 87 THR A CA 1
ATOM 648 C C . THR A 1 87 ? -18.716 8.665 21.837 1.00 86.06 87 THR A C 1
ATOM 650 O O . THR A 1 87 ? -19.129 8.276 20.752 1.00 86.06 87 THR A O 1
ATOM 653 N N . LEU A 1 88 ? -17.593 8.175 22.374 1.00 85.94 88 LEU A N 1
ATOM 654 C CA . LEU A 1 88 ? -16.766 7.151 21.735 1.00 85.94 88 LEU A CA 1
ATOM 655 C C . LEU A 1 88 ? -17.060 5.743 22.259 1.00 85.94 88 LEU A C 1
ATOM 657 O O . LEU A 1 88 ? -17.155 4.805 21.471 1.00 85.94 88 LEU A O 1
ATOM 661 N N . VAL A 1 89 ? -17.143 5.603 23.585 1.00 86.25 89 VAL A N 1
ATOM 662 C CA . VAL A 1 89 ? -17.288 4.302 24.257 1.00 86.25 89 VAL A CA 1
ATOM 663 C C . VAL A 1 89 ? -18.726 3.987 24.651 1.00 86.25 89 VAL A C 1
ATOM 665 O O . VAL A 1 89 ? -19.050 2.819 24.826 1.00 86.25 89 VAL A O 1
ATOM 668 N N . GLY A 1 90 ? -19.584 5.003 24.742 1.00 87.50 90 GLY A N 1
ATOM 669 C CA . GLY A 1 90 ? -20.977 4.892 25.153 1.00 87.50 90 GLY A CA 1
ATOM 670 C C . GLY A 1 90 ? -21.304 5.649 26.446 1.00 87.50 90 GLY A C 1
ATOM 671 O O . GLY A 1 90 ? -20.405 6.105 27.156 1.00 87.50 90 GLY A O 1
ATOM 672 N N . PRO A 1 91 ? -22.596 5.811 26.767 1.00 87.19 91 PRO A N 1
ATOM 673 C CA . PRO A 1 91 ? -23.036 6.465 27.995 1.00 87.19 91 PRO A CA 1
ATOM 674 C C . PRO A 1 91 ? -22.794 5.582 29.226 1.00 87.19 91 PRO A C 1
ATOM 676 O O . PRO A 1 91 ? -22.800 4.352 29.140 1.00 87.19 91 PRO A O 1
ATOM 679 N N . VAL A 1 92 ? -22.645 6.210 30.394 1.00 85.38 92 VAL A N 1
ATOM 680 C CA . VAL A 1 92 ? -22.543 5.500 31.679 1.00 85.38 92 VAL A CA 1
ATOM 681 C C . VAL A 1 92 ? -23.821 4.702 31.952 1.00 85.38 92 VAL A C 1
ATOM 683 O O . VAL A 1 92 ? -24.935 5.220 31.830 1.00 85.38 92 VAL A O 1
ATOM 686 N N . ASP A 1 93 ? -23.670 3.443 32.357 1.00 83.38 93 ASP A N 1
ATOM 687 C CA . ASP A 1 93 ? -24.788 2.592 32.746 1.00 83.38 93 ASP A CA 1
ATOM 688 C C . ASP A 1 93 ? -25.293 2.975 34.145 1.00 83.38 93 ASP A C 1
ATOM 690 O O . ASP A 1 93 ? -24.736 2.613 35.187 1.00 83.38 93 ASP A O 1
ATOM 694 N N . LEU A 1 94 ? -26.402 3.717 34.166 1.00 83.75 94 LEU A N 1
ATOM 695 C CA . LEU A 1 94 ? -27.060 4.160 35.394 1.00 83.75 94 LEU A CA 1
ATOM 696 C C . LEU A 1 94 ? -27.603 2.998 36.239 1.00 83.75 94 LEU A C 1
ATOM 698 O O . LEU A 1 94 ? -27.839 3.182 37.433 1.00 83.75 94 LEU A O 1
ATOM 702 N N . SER A 1 95 ? -27.836 1.825 35.648 1.00 81.25 95 SER A N 1
ATOM 703 C CA . SER A 1 95 ? -28.348 0.654 36.365 1.00 81.25 95 SER A CA 1
ATOM 704 C C . SER A 1 95 ? -27.256 0.029 37.222 1.00 81.25 95 SER A C 1
ATOM 706 O O . SER A 1 95 ? -27.495 -0.253 38.397 1.00 81.25 95 SER A O 1
ATOM 708 N N . VAL A 1 96 ? -26.061 -0.133 36.650 1.00 79.56 96 VAL A N 1
ATOM 709 C CA . VAL A 1 96 ? -24.877 -0.646 37.355 1.00 79.56 96 VAL A CA 1
ATOM 710 C C . VAL A 1 96 ? -24.431 0.349 38.419 1.00 79.56 96 VAL A C 1
ATOM 712 O O . VAL A 1 96 ? -24.230 -0.033 39.570 1.00 79.56 96 VAL A O 1
ATOM 715 N N . LEU A 1 97 ? -24.405 1.644 38.092 1.00 82.25 97 LEU A N 1
ATOM 716 C CA . LEU A 1 97 ? -24.040 2.682 39.055 1.00 82.25 97 LEU A CA 1
ATOM 717 C C . LEU A 1 97 ? -24.949 2.673 40.292 1.00 82.25 97 LEU A C 1
ATOM 719 O O . LEU A 1 97 ? -24.468 2.784 41.416 1.00 82.25 97 LEU A O 1
ATOM 723 N N . LYS A 1 98 ? -26.264 2.504 40.101 1.00 80.69 98 LYS A N 1
ATOM 724 C CA . LYS A 1 98 ? -27.237 2.474 41.205 1.00 80.69 98 LYS A CA 1
ATOM 725 C C . LYS A 1 98 ? -27.196 1.185 42.026 1.00 80.69 98 LYS A C 1
ATOM 727 O O . LYS A 1 98 ? -27.491 1.239 43.215 1.00 80.69 98 LYS A O 1
ATOM 732 N N . LYS A 1 99 ? -26.904 0.038 41.405 1.00 83.25 99 LYS A N 1
ATOM 733 C CA . LYS A 1 99 ? -26.943 -1.275 42.072 1.00 83.25 99 LYS A CA 1
ATOM 734 C C . LYS A 1 99 ? -25.613 -1.659 42.712 1.00 83.25 99 LYS A C 1
ATOM 736 O O . LYS A 1 99 ? -25.603 -2.185 43.817 1.00 83.25 99 LYS A O 1
ATOM 741 N N . GLU A 1 100 ? -24.513 -1.392 42.022 1.00 77.19 100 GLU A N 1
ATOM 742 C CA . GLU A 1 100 ? -23.182 -1.909 42.357 1.00 77.19 100 GLU A CA 1
ATOM 743 C C . GLU A 1 100 ? -22.212 -0.795 42.770 1.00 77.19 100 GLU A C 1
ATOM 745 O O . GLU A 1 100 ? -21.098 -1.078 43.199 1.00 77.19 100 GLU A O 1
ATOM 750 N N . SER A 1 101 ? -22.629 0.478 42.691 1.00 80.50 101 SER A N 1
ATOM 751 C CA . SER A 1 101 ? -21.776 1.653 42.954 1.00 80.50 101 SER A CA 1
ATOM 752 C C . SER A 1 101 ? -20.508 1.695 42.090 1.00 80.50 101 SER A C 1
ATOM 754 O O . SER A 1 101 ? -19.502 2.285 42.480 1.00 80.50 101 SER A O 1
ATOM 756 N N . GLN A 1 102 ? -20.558 1.080 40.904 1.00 80.94 102 GLN A N 1
ATOM 757 C CA . GLN A 1 102 ? -19.466 1.048 39.935 1.00 80.94 102 GLN A CA 1
ATOM 758 C C . GLN A 1 102 ? -19.791 1.899 38.708 1.00 80.94 102 GLN A C 1
ATOM 760 O O . GLN A 1 102 ? -20.929 1.944 38.240 1.00 80.94 102 GLN A O 1
ATOM 765 N N . ILE A 1 103 ? -18.772 2.572 38.172 1.00 81.19 103 ILE A N 1
ATOM 766 C CA . ILE A 1 103 ? -18.882 3.341 36.931 1.00 81.19 103 ILE A CA 1
ATOM 767 C C . ILE A 1 103 ? -18.537 2.400 35.777 1.00 81.19 103 ILE A C 1
ATOM 769 O O . ILE A 1 103 ? -17.364 2.145 35.513 1.00 81.19 103 ILE A O 1
ATOM 773 N N . MET A 1 104 ? -19.568 1.887 35.110 1.00 83.88 104 MET A N 1
ATOM 774 C CA . MET A 1 104 ? -19.450 1.104 33.879 1.00 83.88 104 MET A CA 1
ATOM 775 C C . MET A 1 104 ? -20.144 1.824 32.726 1.00 83.88 104 MET A C 1
ATOM 777 O O . MET A 1 104 ? -21.045 2.637 32.934 1.00 83.88 104 MET A O 1
ATOM 781 N N . VAL A 1 105 ? -19.714 1.529 31.506 1.00 85.69 105 VAL A N 1
ATOM 782 C CA . VAL A 1 105 ? -20.207 2.138 30.272 1.00 85.69 105 VAL A CA 1
ATOM 783 C C . VAL A 1 105 ? -21.011 1.120 29.468 1.00 85.69 105 VAL A C 1
ATOM 785 O O . VAL A 1 105 ? -20.614 -0.038 29.347 1.00 85.69 105 VAL A O 1
ATOM 788 N N . ASN A 1 106 ? -22.130 1.559 28.887 1.00 86.00 106 ASN A N 1
ATOM 789 C CA . ASN A 1 106 ? -22.887 0.764 27.927 1.00 86.00 106 ASN A CA 1
ATOM 790 C C . ASN A 1 106 ? -22.258 0.878 26.531 1.00 86.00 106 ASN A C 1
ATOM 792 O O . ASN A 1 106 ? -22.450 1.872 25.833 1.00 86.00 106 ASN A O 1
ATOM 796 N N . THR A 1 107 ? -21.543 -0.165 26.123 1.00 85.25 107 THR A N 1
ATOM 797 C CA . THR A 1 107 ? -20.740 -0.208 24.893 1.00 85.25 107 THR A CA 1
ATOM 798 C C . THR A 1 107 ? -21.515 -0.622 23.638 1.00 85.25 107 THR A C 1
ATOM 800 O O . THR A 1 107 ? -20.946 -0.642 22.547 1.00 85.25 107 THR A O 1
ATOM 803 N N . LYS A 1 108 ? -22.816 -0.934 23.746 1.00 83.69 108 LYS A N 1
ATOM 804 C CA . LYS A 1 108 ? -23.623 -1.448 22.625 1.00 83.69 108 LYS A CA 1
ATOM 805 C C . LYS A 1 108 ? -23.665 -0.477 21.441 1.00 83.69 108 LYS A C 1
ATOM 807 O O . LYS A 1 108 ? -24.161 0.640 21.570 1.00 83.69 108 LYS A O 1
ATOM 812 N N . GLY A 1 109 ? -23.201 -0.937 20.276 1.00 82.06 109 GLY A N 1
ATOM 813 C CA . GLY A 1 109 ? -23.185 -0.153 19.034 1.00 82.06 109 GLY A CA 1
ATOM 814 C C . GLY A 1 109 ? -22.107 0.935 18.998 1.00 82.06 109 GLY A C 1
ATOM 815 O O . GLY A 1 109 ? -22.107 1.771 18.097 1.00 82.06 109 GLY A O 1
ATOM 816 N N . MET A 1 110 ? -21.203 0.934 19.978 1.00 90.25 110 MET A N 1
ATOM 817 C CA . MET A 1 110 ? -20.102 1.885 20.097 1.00 90.25 110 MET A CA 1
ATOM 818 C C . MET A 1 110 ? -18.783 1.229 19.688 1.00 90.25 110 MET A C 1
ATOM 820 O O . MET A 1 110 ? -18.726 0.032 19.388 1.00 90.25 110 MET A O 1
ATOM 824 N N . LEU A 1 111 ? -17.706 2.018 19.707 1.00 88.62 111 LEU A N 1
ATOM 825 C CA . LEU A 1 111 ? -16.376 1.589 19.276 1.00 88.62 111 LEU A CA 1
ATOM 826 C C . LEU A 1 111 ? -15.934 0.232 19.868 1.00 88.62 111 LEU A C 1
ATOM 828 O O . LEU A 1 111 ? -15.472 -0.593 19.083 1.00 88.62 111 LEU A O 1
ATOM 832 N N . PRO A 1 112 ? -16.111 -0.068 21.175 1.00 88.81 112 PRO A N 1
ATOM 833 C CA . PRO A 1 112 ? -15.653 -1.337 21.755 1.00 88.81 112 PRO A CA 1
ATOM 834 C C . PRO A 1 112 ? -16.371 -2.594 21.237 1.00 88.81 112 PRO A C 1
ATOM 836 O O . PRO A 1 112 ? -15.943 -3.697 21.548 1.00 88.81 112 PRO A O 1
ATOM 839 N N . THR A 1 113 ? -17.457 -2.454 20.473 1.00 88.88 113 THR A N 1
ATOM 840 C CA . THR A 1 113 ? -18.205 -3.593 19.904 1.00 88.88 113 THR A CA 1
ATOM 841 C C . THR A 1 113 ? -18.009 -3.763 18.398 1.00 88.88 113 THR A C 1
ATOM 843 O O . THR A 1 113 ? -18.580 -4.681 17.823 1.00 88.88 113 THR A O 1
ATOM 846 N N . ALA A 1 114 ? -17.227 -2.891 17.754 1.00 90.31 114 ALA A N 1
ATOM 847 C CA . ALA A 1 114 ? -17.059 -2.879 16.305 1.00 90.31 114 ALA A CA 1
ATOM 848 C C . ALA A 1 114 ? -15.771 -3.579 15.850 1.00 90.31 114 ALA A C 1
ATOM 850 O O . ALA A 1 114 ? -14.703 -3.380 16.431 1.00 90.31 114 ALA A O 1
ATOM 851 N N . GLU A 1 115 ? -15.865 -4.329 14.754 1.00 92.56 115 GLU A N 1
ATOM 852 C CA . GLU A 1 115 ? -14.733 -5.029 14.134 1.00 92.56 115 GLU A CA 1
ATOM 853 C C . GLU A 1 115 ? -13.926 -4.121 13.200 1.00 92.56 115 GLU A C 1
ATOM 855 O O . GLU A 1 115 ? -12.697 -4.210 13.133 1.00 92.56 115 GLU A O 1
ATOM 860 N N . LEU A 1 116 ? -14.611 -3.218 12.491 1.00 93.62 116 LEU A N 1
ATOM 861 C CA . LEU A 1 116 ? -14.013 -2.238 11.591 1.00 93.62 116 LEU A CA 1
ATOM 862 C C . LEU A 1 116 ? -14.261 -0.824 12.108 1.00 93.62 116 LEU A C 1
ATOM 864 O O . LEU A 1 116 ? -15.402 -0.396 12.279 1.00 93.62 116 LEU A O 1
ATOM 868 N N . VAL A 1 117 ? -13.196 -0.052 12.311 1.00 94.69 117 VAL A N 1
ATOM 869 C CA . VAL A 1 117 ? -13.303 1.304 12.867 1.00 94.69 117 VAL A CA 1
ATOM 870 C C . VAL A 1 117 ? -12.715 2.337 11.912 1.00 94.69 117 VAL A C 1
ATOM 872 O O . VAL A 1 117 ? -11.581 2.214 11.453 1.00 94.69 117 VAL A O 1
ATOM 875 N N . PHE A 1 118 ? -13.475 3.401 11.642 1.00 95.38 118 PHE A N 1
ATOM 876 C CA . PHE A 1 118 ? -12.998 4.587 10.935 1.00 95.38 118 PHE A CA 1
ATOM 877 C C . PHE A 1 118 ? -12.959 5.812 11.858 1.00 95.38 118 PHE A C 1
ATOM 879 O O . PHE A 1 118 ? -13.994 6.264 12.355 1.00 95.38 118 PHE A O 1
ATOM 886 N N . LEU A 1 119 ? -11.760 6.367 12.058 1.00 93.44 119 LEU A N 1
ATOM 887 C CA . LEU A 1 119 ? -11.510 7.553 12.883 1.00 93.44 119 LEU A CA 1
ATOM 888 C C . LEU A 1 119 ? -11.072 8.724 12.004 1.00 93.44 119 LEU A C 1
ATOM 890 O O . LEU A 1 119 ? -9.938 8.763 11.528 1.00 93.44 119 LEU A O 1
ATOM 894 N N . ASP A 1 120 ? -11.956 9.691 11.792 1.00 92.06 120 ASP A N 1
ATOM 895 C CA . ASP A 1 120 ? -11.633 10.896 11.027 1.00 92.06 120 ASP A CA 1
ATOM 896 C C . ASP A 1 120 ? -11.084 11.994 11.952 1.00 92.06 120 ASP A C 1
ATOM 898 O O . ASP A 1 120 ? -11.512 12.115 13.099 1.00 92.06 120 ASP A O 1
ATOM 902 N N . GLU A 1 121 ? -10.138 12.789 11.455 1.00 90.31 121 GLU A N 1
ATOM 903 C CA . GLU A 1 121 ? -9.425 13.846 12.192 1.00 90.31 121 GLU A CA 1
ATOM 904 C C . GLU A 1 121 ? -8.743 13.382 13.494 1.00 90.31 121 GLU A C 1
ATOM 906 O O . GLU A 1 121 ? -8.820 14.028 14.541 1.00 90.31 121 GLU A O 1
ATOM 911 N N . ILE A 1 122 ? -8.016 12.263 13.430 1.00 89.56 122 ILE A N 1
ATOM 912 C CA . ILE A 1 122 ? -7.451 11.609 14.622 1.00 89.56 122 ILE A CA 1
ATOM 913 C C . ILE A 1 122 ? -6.520 12.492 15.472 1.00 89.56 122 ILE A C 1
ATOM 915 O O . ILE A 1 122 ? -6.504 12.373 16.697 1.00 89.56 122 ILE A O 1
ATOM 919 N N . PHE A 1 123 ? -5.800 13.430 14.856 1.00 85.75 123 PHE A N 1
ATOM 920 C CA . PHE A 1 123 ? -4.898 14.346 15.567 1.00 85.75 123 PHE A CA 1
ATOM 921 C C . PHE A 1 123 ? -5.619 15.454 16.345 1.00 85.75 123 PHE A C 1
ATOM 923 O O . PHE A 1 123 ? -4.990 16.143 17.146 1.00 85.75 123 PHE A O 1
ATOM 930 N N . LYS A 1 124 ? -6.937 15.607 16.160 1.00 86.38 124 LYS A N 1
ATOM 931 C CA . LYS A 1 124 ? -7.766 16.573 16.895 1.00 86.38 124 LYS A CA 1
ATOM 932 C C . LYS A 1 124 ? -8.401 15.981 18.152 1.00 86.38 124 LYS A C 1
ATOM 934 O O . LYS A 1 124 ? -9.142 16.683 18.837 1.00 86.38 124 LYS A O 1
ATOM 939 N N . ALA A 1 125 ? -8.142 14.712 18.464 1.00 86.25 125 ALA A N 1
ATOM 940 C CA . ALA A 1 125 ? -8.630 14.077 19.682 1.00 86.25 125 ALA A CA 1
ATOM 941 C C . ALA A 1 125 ? -7.994 14.686 20.944 1.00 86.25 125 ALA A C 1
ATOM 943 O O . ALA A 1 125 ? -6.819 15.056 20.960 1.00 86.25 125 ALA A O 1
ATOM 944 N N . ASN A 1 126 ? -8.761 14.757 22.033 1.00 86.81 126 ASN A N 1
ATOM 945 C CA . ASN A 1 126 ? -8.220 15.152 23.334 1.00 86.81 126 ASN A CA 1
ATOM 946 C C . ASN A 1 126 ? -7.414 14.020 23.994 1.00 86.81 126 ASN A C 1
ATOM 948 O O . ASN A 1 126 ? -7.492 12.857 23.601 1.00 86.81 126 ASN A O 1
ATOM 952 N N . ARG A 1 127 ? -6.651 14.355 25.043 1.00 84.19 127 ARG A N 1
ATOM 953 C CA . ARG A 1 127 ? -5.777 13.395 25.745 1.00 84.19 127 ARG A CA 1
ATOM 954 C C . ARG A 1 127 ? -6.528 12.193 26.329 1.00 84.19 127 ARG A C 1
ATOM 956 O O . ARG A 1 127 ? -6.000 11.087 26.288 1.00 84.19 127 ARG A O 1
ATOM 963 N N . ASN A 1 128 ? -7.747 12.392 26.832 1.00 86.81 128 ASN A N 1
ATOM 964 C CA . ASN A 1 128 ? -8.547 11.317 27.427 1.00 86.81 128 ASN A CA 1
ATOM 965 C C . ASN A 1 128 ? -8.979 10.299 26.364 1.00 86.81 128 ASN A C 1
ATOM 967 O O . ASN A 1 128 ? -8.805 9.097 26.546 1.00 86.81 128 ASN A O 1
ATOM 971 N N . VAL A 1 129 ? -9.470 10.791 25.224 1.00 88.44 129 VAL A N 1
ATOM 972 C CA . VAL A 1 129 ? -9.816 9.971 24.059 1.00 88.44 129 VAL A CA 1
ATOM 973 C C . VAL A 1 129 ? -8.579 9.259 23.512 1.00 88.44 129 VAL A C 1
ATOM 975 O O . VAL A 1 129 ? -8.637 8.060 23.257 1.00 88.44 129 VAL A O 1
ATOM 978 N N . LEU A 1 130 ? -7.443 9.954 23.387 1.00 86.50 130 LEU A N 1
ATOM 979 C CA . LEU A 1 130 ? -6.193 9.350 22.918 1.00 86.50 130 LEU A CA 1
ATOM 980 C C . LEU A 1 130 ? -5.722 8.203 23.820 1.00 86.50 130 LEU A C 1
ATOM 982 O O . LEU A 1 130 ? -5.309 7.173 23.300 1.00 86.50 130 LEU A O 1
ATOM 986 N N . SER A 1 131 ? -5.819 8.343 25.145 1.00 86.06 131 SER A N 1
ATOM 987 C CA . SER A 1 131 ? -5.441 7.280 26.090 1.00 86.06 131 SER A CA 1
ATOM 988 C C . SER A 1 131 ? -6.266 6.005 25.880 1.00 86.06 131 SER A C 1
ATOM 990 O O . SER A 1 131 ? -5.713 4.910 25.782 1.00 86.06 131 SER A O 1
ATOM 992 N N . ILE A 1 132 ? -7.586 6.155 25.717 1.00 88.44 132 ILE A N 1
ATOM 993 C CA . ILE A 1 132 ? -8.502 5.040 25.434 1.00 88.44 132 ILE A CA 1
ATOM 994 C C . ILE A 1 132 ? -8.160 4.393 24.083 1.00 88.44 132 ILE A C 1
ATOM 996 O O . ILE A 1 132 ? -8.038 3.173 23.988 1.00 88.44 132 ILE A O 1
ATOM 1000 N N . LEU A 1 133 ? -7.941 5.208 23.045 1.00 90.00 133 LEU A N 1
ATOM 1001 C CA . LEU A 1 133 ? -7.561 4.721 21.718 1.00 90.00 133 LEU A CA 1
ATOM 1002 C C . LEU A 1 133 ? -6.224 3.971 21.732 1.00 90.00 133 LEU A C 1
ATOM 1004 O O . LEU A 1 133 ? -6.089 2.978 21.027 1.00 90.00 133 LEU A O 1
ATOM 1008 N N . LEU A 1 134 ? -5.239 4.397 22.526 1.00 87.81 134 LEU A N 1
ATOM 1009 C CA . LEU A 1 134 ? -3.945 3.714 22.608 1.00 87.81 134 LEU A CA 1
ATOM 1010 C C . LEU A 1 134 ? -4.076 2.286 23.151 1.00 87.81 134 LEU A C 1
ATOM 1012 O O . LEU A 1 134 ? -3.427 1.396 22.601 1.00 87.81 134 LEU A O 1
ATOM 1016 N N . GLY A 1 135 ? -4.909 2.066 24.175 1.00 86.50 135 GLY A N 1
ATOM 1017 C CA . GLY A 1 135 ? -5.207 0.724 24.692 1.00 86.50 135 GLY A CA 1
ATOM 1018 C C . GLY A 1 135 ? -5.945 -0.126 23.657 1.00 86.50 135 GLY A C 1
ATOM 1019 O O . GLY A 1 135 ? -5.492 -1.211 23.293 1.00 86.50 135 GLY A O 1
ATOM 1020 N N . LEU A 1 136 ? -7.010 0.425 23.069 1.00 89.50 136 LEU A N 1
ATOM 1021 C CA . LEU A 1 136 ? -7.842 -0.268 22.079 1.00 89.50 136 LEU A CA 1
ATOM 1022 C C . LEU A 1 136 ? -7.084 -0.661 20.805 1.00 89.50 136 LEU A C 1
ATOM 1024 O O . LEU A 1 136 ? -7.239 -1.772 20.309 1.00 89.50 136 LEU A O 1
ATOM 1028 N N . LEU A 1 137 ? -6.260 0.238 20.260 1.00 89.50 137 LEU A N 1
ATOM 1029 C CA . LEU A 1 137 ? -5.516 -0.001 19.019 1.00 89.50 137 LEU A CA 1
ATOM 1030 C C . LEU A 1 137 ? -4.340 -0.964 19.201 1.00 89.50 137 LEU A C 1
ATOM 1032 O O . LEU A 1 137 ? -3.857 -1.507 18.210 1.00 89.50 137 LEU A O 1
ATOM 1036 N N . ASN A 1 138 ? -3.849 -1.124 20.433 1.00 84.12 138 ASN A N 1
ATOM 1037 C CA . ASN A 1 138 ? -2.644 -1.886 20.737 1.00 84.12 138 ASN A CA 1
ATOM 1038 C C . ASN A 1 138 ? -2.942 -3.261 21.331 1.00 84.12 138 ASN A C 1
ATOM 1040 O O . ASN A 1 138 ? -2.424 -4.262 20.850 1.00 84.12 138 ASN A O 1
ATOM 1044 N N . GLU A 1 139 ? -3.732 -3.278 22.401 1.00 84.19 139 GLU A N 1
ATOM 1045 C CA . GLU A 1 139 ? -4.000 -4.461 23.221 1.00 84.19 139 GLU A CA 1
ATOM 1046 C C . GLU A 1 139 ? -5.318 -5.126 22.833 1.00 84.19 139 GLU A C 1
ATOM 1048 O O . GLU A 1 139 ? -5.556 -6.257 23.234 1.00 84.19 139 GLU A O 1
ATOM 1053 N N . ARG A 1 140 ? -6.160 -4.444 22.038 1.00 89.69 140 ARG A N 1
ATOM 1054 C CA . ARG A 1 140 ? -7.528 -4.883 21.715 1.00 89.69 140 ARG A CA 1
ATOM 1055 C C . ARG A 1 140 ? -8.343 -5.166 22.986 1.00 89.69 140 ARG A C 1
ATOM 1057 O O . ARG A 1 140 ? -9.180 -6.060 23.018 1.00 89.69 140 ARG A O 1
ATOM 1064 N N . VAL A 1 141 ? -8.091 -4.387 24.038 1.00 88.06 141 VAL A N 1
ATOM 1065 C CA . VAL A 1 141 ? -8.763 -4.477 25.338 1.00 88.06 141 VAL A CA 1
ATOM 1066 C C . VAL A 1 141 ? -9.332 -3.112 25.699 1.00 88.06 141 VAL A C 1
ATOM 1068 O O . VAL A 1 141 ? -8.700 -2.074 25.477 1.00 88.06 141 VAL A O 1
ATOM 1071 N N . PHE A 1 142 ? -10.535 -3.118 26.261 1.00 89.31 142 PHE A N 1
ATOM 1072 C CA . PHE A 1 142 ? -11.199 -1.952 26.813 1.00 89.31 142 PHE A CA 1
ATOM 1073 C C . PHE A 1 142 ? -11.337 -2.094 28.330 1.00 89.31 142 PHE A C 1
ATOM 1075 O O . PHE A 1 142 ? -11.929 -3.052 28.819 1.00 89.31 142 PHE A O 1
ATOM 1082 N N . ALA A 1 143 ? -10.808 -1.126 29.079 1.00 86.38 143 ALA A N 1
ATOM 1083 C CA . ALA A 1 143 ? -11.003 -1.051 30.523 1.00 86.38 143 ALA A CA 1
ATOM 1084 C C . ALA A 1 143 ? -12.370 -0.412 30.829 1.00 86.38 143 ALA A C 1
ATOM 1086 O O . ALA A 1 143 ? -12.519 0.813 30.790 1.00 86.38 143 ALA A O 1
ATOM 1087 N N . ASN A 1 144 ? -13.367 -1.246 31.118 1.00 86.62 144 ASN A N 1
ATOM 1088 C CA . ASN A 1 144 ? -14.719 -0.843 31.486 1.00 86.62 144 ASN A CA 1
ATOM 1089 C C . ASN A 1 144 ? -14.885 -0.880 33.013 1.00 86.62 144 ASN A C 1
ATOM 1091 O O . ASN A 1 144 ? -15.288 -1.887 33.602 1.00 86.62 144 ASN A O 1
ATOM 1095 N N . GLY A 1 145 ? -14.521 0.219 33.675 1.00 84.06 145 GLY A N 1
ATOM 1096 C CA . GLY A 1 145 ? -14.490 0.272 35.137 1.00 84.06 145 GLY A CA 1
ATOM 1097 C C . GLY A 1 145 ? -13.415 -0.677 35.695 1.00 84.06 145 GLY A C 1
ATOM 1098 O O . GLY A 1 145 ? -12.244 -0.502 35.355 1.00 84.06 145 GLY A O 1
ATOM 1099 N N . PRO A 1 146 ? -13.760 -1.656 36.554 1.00 80.25 146 PRO A N 1
ATOM 1100 C CA . PRO A 1 146 ? -12.796 -2.629 37.076 1.00 80.25 146 PRO A CA 1
ATOM 1101 C C . PRO A 1 146 ? -12.500 -3.791 36.115 1.00 80.25 146 PRO A C 1
ATOM 1103 O O . PRO A 1 146 ? -11.549 -4.536 36.349 1.00 80.25 146 PRO A O 1
ATOM 1106 N N . ASN A 1 147 ? -13.303 -3.972 35.063 1.00 84.75 147 ASN A N 1
ATOM 1107 C CA . ASN A 1 147 ? -13.194 -5.111 34.158 1.00 84.75 147 ASN A CA 1
ATOM 1108 C C . ASN A 1 147 ? -12.430 -4.730 32.888 1.00 84.75 147 ASN A C 1
ATOM 1110 O O . ASN A 1 147 ? -12.663 -3.676 32.302 1.00 84.75 147 ASN A O 1
ATOM 1114 N N . ASN A 1 148 ? -11.554 -5.623 32.435 1.00 87.75 148 ASN A N 1
ATOM 1115 C CA . ASN A 1 148 ? -10.905 -5.521 31.133 1.00 87.75 148 ASN A CA 1
ATOM 1116 C C . ASN A 1 148 ? -11.638 -6.439 30.151 1.00 87.75 148 ASN A C 1
ATOM 1118 O O . ASN A 1 148 ? -11.571 -7.661 30.276 1.00 87.75 148 ASN A O 1
ATOM 1122 N N . GLU A 1 149 ? -12.346 -5.847 29.195 1.00 87.44 149 GLU A N 1
ATOM 1123 C CA . GLU A 1 149 ? -13.134 -6.556 28.188 1.00 87.44 149 GLU A CA 1
ATOM 1124 C C . GLU A 1 149 ? -12.340 -6.652 26.871 1.00 87.44 149 GLU A C 1
ATOM 1126 O O . GLU A 1 149 ? -11.810 -5.635 26.408 1.00 87.44 149 GLU A O 1
ATOM 1131 N N . PRO A 1 150 ? -12.222 -7.840 26.248 1.00 88.19 150 PRO A N 1
ATOM 1132 C CA . PRO A 1 150 ? -11.626 -7.959 24.923 1.00 88.19 150 PRO A CA 1
ATOM 1133 C C . PRO A 1 150 ? -12.538 -7.319 23.870 1.00 88.19 150 PRO A C 1
ATOM 1135 O O . PRO A 1 150 ? -13.760 -7.443 23.925 1.00 88.19 150 PRO A O 1
ATOM 1138 N N . VAL A 1 151 ? -11.933 -6.649 22.895 1.00 90.31 151 VAL A N 1
ATOM 1139 C CA . VAL A 1 151 ? -12.623 -5.919 21.827 1.00 90.31 151 VAL A CA 1
ATOM 1140 C C . VAL A 1 151 ? -12.418 -6.663 20.504 1.00 90.31 151 VAL A C 1
ATOM 1142 O O . VAL A 1 151 ? -11.266 -6.933 20.159 1.00 90.31 151 VAL A O 1
ATOM 1145 N N . PRO A 1 152 ? -13.476 -6.928 19.710 1.00 90.19 152 PRO A N 1
ATOM 1146 C CA . PRO A 1 152 ? -13.392 -7.664 18.439 1.00 90.19 152 PRO A CA 1
ATOM 1147 C C . PRO A 1 152 ? -12.758 -6.845 17.296 1.00 90.19 152 PRO A C 1
ATOM 1149 O O . PRO A 1 152 ? -12.969 -7.115 16.120 1.00 90.19 152 PRO A O 1
ATOM 1152 N N . LEU A 1 153 ? -11.995 -5.801 17.619 1.00 91.88 153 LEU A N 1
ATOM 1153 C CA . LEU A 1 153 ? -11.459 -4.850 16.658 1.00 91.88 153 LEU A CA 1
ATOM 1154 C C . LEU A 1 153 ? -10.377 -5.506 15.796 1.00 91.88 153 LEU A C 1
ATOM 1156 O O . LEU A 1 153 ? -9.249 -5.713 16.246 1.00 91.88 153 LEU A O 1
ATOM 1160 N N . HIS A 1 154 ? -10.705 -5.734 14.529 1.00 92.50 154 HIS A N 1
ATOM 1161 C CA . HIS A 1 154 ? -9.796 -6.293 13.536 1.00 92.50 154 HIS A CA 1
ATOM 1162 C C . HIS A 1 154 ? -8.962 -5.209 12.850 1.00 92.50 154 HIS A C 1
ATOM 1164 O O . HIS A 1 154 ? -7.732 -5.269 12.829 1.00 92.50 154 HIS A O 1
ATOM 1170 N N . PHE A 1 155 ? -9.618 -4.175 12.314 1.00 94.44 155 PHE A N 1
ATOM 1171 C CA . PHE A 1 155 ? -8.964 -3.172 11.472 1.00 94.44 155 PHE A CA 1
ATOM 1172 C C . PHE A 1 155 ? -9.445 -1.748 11.760 1.00 94.44 155 PHE A C 1
ATOM 1174 O O . PHE A 1 155 ? -10.640 -1.450 11.718 1.00 94.44 155 PHE A O 1
ATOM 1181 N N . THR A 1 156 ? -8.487 -0.838 11.967 1.00 95.25 156 THR A N 1
ATOM 1182 C CA . THR A 1 156 ? -8.756 0.599 12.089 1.00 95.25 156 THR A CA 1
ATOM 1183 C C . THR A 1 156 ? -8.142 1.380 10.936 1.00 95.25 156 THR A C 1
ATOM 1185 O O . THR A 1 156 ? -6.924 1.366 10.736 1.00 95.25 156 THR A O 1
ATOM 1188 N N . ALA A 1 157 ? -8.972 2.162 10.249 1.00 95.50 157 ALA A N 1
ATOM 1189 C CA . ALA A 1 157 ? -8.533 3.216 9.346 1.00 95.50 157 ALA A CA 1
ATOM 1190 C C . ALA A 1 157 ? -8.673 4.578 10.041 1.00 95.50 157 ALA A C 1
ATOM 1192 O O . ALA A 1 157 ? -9.754 4.957 10.486 1.00 95.50 157 ALA A O 1
ATOM 1193 N N . ALA A 1 158 ? -7.590 5.341 10.119 1.00 94.00 158 ALA A N 1
ATOM 1194 C CA . ALA A 1 158 ? -7.608 6.710 10.615 1.00 94.00 158 ALA A CA 1
ATOM 1195 C C . ALA A 1 158 ? -7.328 7.694 9.481 1.00 94.00 158 ALA A C 1
ATOM 1197 O O . ALA A 1 158 ? -6.533 7.407 8.589 1.00 94.00 158 ALA A O 1
ATOM 1198 N N . ALA A 1 159 ? -7.947 8.869 9.513 1.00 92.69 159 ALA A N 1
ATOM 1199 C CA . ALA A 1 159 ? -7.674 9.946 8.574 1.00 92.69 159 ALA A CA 1
ATOM 1200 C C . ALA A 1 159 ? -7.288 11.230 9.311 1.00 92.69 159 ALA A C 1
ATOM 1202 O O . ALA A 1 159 ? -7.764 11.511 10.409 1.00 92.69 159 ALA A O 1
ATOM 1203 N N . SER A 1 160 ? -6.413 12.022 8.697 1.00 89.12 160 SER A N 1
ATOM 1204 C CA . SER A 1 160 ? -6.097 13.366 9.176 1.00 89.12 160 SER A CA 1
ATOM 1205 C C . SER A 1 160 ? -5.750 14.302 8.029 1.00 89.12 160 SER A C 1
ATOM 1207 O O . SER A 1 160 ? -5.228 13.880 6.987 1.00 89.12 160 SER A O 1
ATOM 1209 N N . ASN A 1 161 ? -6.081 15.580 8.209 1.00 84.88 161 ASN A N 1
ATOM 1210 C CA . ASN A 1 161 ? -5.711 16.648 7.285 1.00 84.88 161 ASN A CA 1
ATOM 1211 C C . ASN A 1 161 ? -4.350 17.278 7.593 1.00 84.88 161 ASN A C 1
ATOM 1213 O O . ASN A 1 161 ? -3.759 17.932 6.733 1.00 84.88 161 ASN A O 1
ATOM 1217 N N . GLU A 1 162 ? -3.847 17.065 8.802 1.00 74.56 162 GLU A N 1
ATOM 1218 C CA . GLU A 1 162 ? -2.622 17.676 9.294 1.00 74.56 162 GLU A CA 1
ATOM 1219 C C . GLU A 1 162 ? -1.440 16.722 9.103 1.00 74.56 162 GLU A C 1
ATOM 1221 O O . GLU A 1 162 ? -1.554 15.503 9.254 1.00 74.56 162 GLU A O 1
ATOM 1226 N N . THR A 1 163 ? -0.283 17.275 8.738 1.00 66.06 163 THR A N 1
ATOM 1227 C CA . THR A 1 163 ? 0.975 16.527 8.774 1.00 66.06 163 THR A CA 1
ATOM 1228 C C . THR A 1 163 ? 1.485 16.476 10.202 1.00 66.06 163 THR A C 1
ATOM 1230 O O . THR A 1 163 ? 1.435 17.482 10.908 1.00 66.06 163 THR A O 1
ATOM 1233 N N . PHE A 1 164 ? 2.028 15.329 10.599 1.00 60.97 164 PHE A N 1
ATOM 1234 C CA . PHE A 1 164 ? 2.627 15.153 11.913 1.00 60.97 164 PHE A CA 1
ATOM 1235 C C . PHE A 1 164 ? 3.749 16.175 12.148 1.00 60.97 164 PHE A C 1
ATOM 1237 O O . PHE A 1 164 ? 4.773 16.155 11.464 1.00 60.97 164 PHE A O 1
ATOM 1244 N N . LEU A 1 165 ? 3.525 17.080 13.099 1.00 53.81 165 LEU A N 1
ATOM 1245 C CA . LEU A 1 165 ? 4.489 18.092 13.537 1.00 53.81 165 LEU A CA 1
ATOM 1246 C C . LEU A 1 165 ? 4.665 18.094 15.061 1.00 53.81 165 LEU A C 1
ATOM 1248 O O . LEU A 1 165 ? 5.697 18.564 15.527 1.00 53.81 165 LEU A O 1
ATOM 1252 N N . ASP A 1 166 ? 3.698 17.566 15.825 1.00 59.16 166 ASP A N 1
ATOM 1253 C CA . ASP A 1 166 ? 3.747 17.539 17.289 1.00 59.16 166 ASP A CA 1
ATOM 1254 C C . ASP A 1 166 ? 4.321 16.206 17.809 1.00 59.16 166 ASP A C 1
ATOM 1256 O O . ASP A 1 166 ? 3.678 15.158 17.671 1.00 59.16 166 ASP A O 1
ATOM 1260 N N . PRO A 1 167 ? 5.499 16.220 18.456 1.00 58.38 167 PRO A N 1
ATOM 1261 C CA . PRO A 1 167 ? 6.089 15.020 19.030 1.00 58.38 167 PRO A CA 1
ATOM 1262 C C . PRO A 1 167 ? 5.227 14.360 20.122 1.00 58.38 167 PRO A C 1
ATOM 1264 O O . PRO A 1 167 ? 5.332 13.150 20.328 1.00 58.38 167 PRO A O 1
ATOM 1267 N N . GLY A 1 168 ? 4.334 15.109 20.786 1.00 59.62 168 GLY A N 1
ATOM 1268 C CA . GLY A 1 168 ? 3.418 14.572 21.802 1.00 59.62 168 GLY A CA 1
ATOM 1269 C C . GLY A 1 168 ? 2.436 13.522 21.265 1.00 59.62 168 GLY A C 1
ATOM 1270 O O . GLY A 1 168 ? 1.874 12.745 22.035 1.00 59.62 168 GLY A O 1
ATOM 1271 N N . GLN A 1 169 ? 2.260 13.455 19.943 1.00 66.31 169 GLN A N 1
ATOM 1272 C CA . GLN A 1 169 ? 1.396 12.487 19.266 1.00 66.31 169 GLN A CA 1
ATOM 1273 C C . GLN A 1 169 ? 2.177 11.284 18.697 1.00 66.31 169 GLN A C 1
ATOM 1275 O O . GLN A 1 169 ? 1.584 10.404 18.073 1.00 66.31 169 GLN A O 1
ATOM 1280 N N . SER A 1 170 ? 3.499 11.202 18.917 1.00 68.44 170 SER A N 1
ATOM 1281 C CA . SER A 1 170 ? 4.339 10.086 18.447 1.00 68.44 170 SER A CA 1
ATOM 1282 C C . SER A 1 170 ? 3.852 8.702 18.908 1.00 68.44 170 SER A C 1
ATOM 1284 O O . SER A 1 170 ? 3.832 7.792 18.079 1.00 68.44 170 SER A O 1
ATOM 1286 N N . PRO A 1 171 ? 3.375 8.513 20.161 1.00 74.38 171 PRO A N 1
ATOM 1287 C CA . PRO A 1 171 ? 2.869 7.211 20.600 1.00 74.38 171 PRO A CA 1
ATOM 1288 C C . PRO A 1 171 ? 1.686 6.707 19.769 1.00 74.38 171 PRO A C 1
ATOM 1290 O O . PRO A 1 171 ? 1.507 5.500 19.624 1.00 74.38 171 PRO A O 1
ATOM 1293 N N . LEU A 1 172 ? 0.888 7.627 19.215 1.00 79.12 172 LEU A N 1
ATOM 1294 C CA . LEU A 1 172 ? -0.235 7.302 18.346 1.00 79.12 172 LEU A CA 1
ATOM 1295 C C . LEU A 1 172 ? 0.247 6.845 16.969 1.00 79.12 172 LEU A C 1
ATOM 1297 O O . LEU A 1 172 ? -0.265 5.857 16.453 1.00 79.12 172 LEU A O 1
ATOM 1301 N N . LEU A 1 173 ? 1.258 7.506 16.393 1.00 76.88 173 LEU A N 1
ATOM 1302 C CA . LEU A 1 173 ? 1.841 7.099 15.108 1.00 76.88 173 LEU A CA 1
ATOM 1303 C C . LEU A 1 173 ? 2.421 5.686 15.138 1.00 76.88 173 LEU A C 1
ATOM 1305 O O . LEU A 1 173 ? 2.335 4.973 14.139 1.00 76.88 173 LEU A O 1
ATOM 1309 N N . ASP A 1 174 ? 2.975 5.264 16.272 1.00 78.75 174 ASP A N 1
ATOM 1310 C CA . ASP A 1 174 ? 3.474 3.898 16.447 1.00 78.75 174 ASP A CA 1
ATOM 1311 C C . ASP A 1 174 ? 2.350 2.850 16.414 1.00 78.75 174 ASP A C 1
ATOM 1313 O O . ASP A 1 174 ? 2.618 1.669 16.207 1.00 78.75 174 ASP A O 1
ATOM 1317 N N . ARG A 1 175 ? 1.086 3.255 16.620 1.00 86.06 175 ARG A N 1
ATOM 1318 C CA . ARG A 1 175 ? -0.093 2.377 16.493 1.00 86.06 175 ARG A CA 1
ATOM 1319 C C . ARG A 1 175 ? -0.627 2.281 15.067 1.00 86.06 175 ARG A C 1
ATOM 1321 O O . ARG A 1 175 ? -1.472 1.427 14.809 1.00 86.06 175 ARG A O 1
ATOM 1328 N N . PHE A 1 176 ? -0.130 3.122 14.160 1.00 90.31 176 PHE A N 1
ATOM 1329 C CA . PHE A 1 176 ? -0.445 3.108 12.733 1.00 90.31 176 PHE A CA 1
ATOM 1330 C C . PHE A 1 176 ? 0.821 2.783 11.933 1.00 90.31 176 PHE A C 1
ATOM 1332 O O . PHE A 1 176 ? 1.498 3.702 11.448 1.00 90.31 176 PHE A O 1
ATOM 1339 N N . PRO A 1 177 ? 1.172 1.486 11.817 1.00 89.19 177 PRO A N 1
ATOM 1340 C CA . PRO A 1 177 ? 2.349 1.067 11.067 1.00 89.19 177 PRO A CA 1
ATOM 1341 C C . PRO A 1 177 ? 2.250 1.489 9.600 1.00 89.19 177 PRO A C 1
ATOM 1343 O O . PRO A 1 177 ? 3.217 2.005 9.053 1.00 89.19 177 PRO A O 1
ATOM 1346 N N . LEU A 1 178 ? 1.081 1.330 8.976 1.00 93.50 178 LEU A N 1
ATOM 1347 C CA . LEU A 1 178 ? 0.868 1.661 7.570 1.00 93.50 178 LEU A CA 1
ATOM 1348 C C . LEU A 1 178 ? 0.376 3.100 7.416 1.00 93.50 178 LEU A C 1
ATOM 1350 O O . LEU A 1 178 ? -0.638 3.492 7.994 1.00 93.50 178 LEU A O 1
ATOM 1354 N N . ARG A 1 179 ? 1.076 3.891 6.603 1.00 92.12 179 ARG A N 1
ATOM 1355 C CA . ARG A 1 179 ? 0.782 5.308 6.375 1.00 92.12 179 ARG A CA 1
ATOM 1356 C C . ARG A 1 179 ? 0.741 5.589 4.886 1.00 92.12 179 ARG A C 1
ATOM 1358 O O . ARG A 1 179 ? 1.697 5.320 4.162 1.00 92.12 179 ARG A O 1
ATOM 1365 N N . VAL A 1 180 ? -0.351 6.186 4.425 1.00 91.81 180 VAL A N 1
ATOM 1366 C CA . VAL A 1 180 ? -0.514 6.586 3.027 1.00 91.81 180 VAL A CA 1
ATOM 1367 C C . VAL A 1 180 ? -0.821 8.071 2.943 1.00 91.81 180 VAL A C 1
ATOM 1369 O O . VAL A 1 180 ? -1.649 8.594 3.687 1.00 91.81 180 VAL A O 1
ATOM 1372 N N . PHE A 1 181 ? -0.144 8.769 2.032 1.00 89.38 181 PHE A N 1
ATOM 1373 C CA . PHE A 1 181 ? -0.437 10.168 1.746 1.00 89.38 181 PHE A CA 1
ATOM 1374 C C . PHE A 1 181 ? -1.165 10.292 0.410 1.00 89.38 181 PHE A C 1
ATOM 1376 O O . PHE A 1 181 ? -0.643 9.908 -0.637 1.00 89.38 181 PHE A O 1
ATOM 1383 N N . VAL A 1 182 ? -2.358 10.875 0.462 1.00 85.19 182 VAL A N 1
ATOM 1384 C CA . VAL A 1 182 ? -3.258 11.085 -0.667 1.00 85.19 182 VAL A CA 1
ATOM 1385 C C . VAL A 1 182 ? -3.186 12.548 -1.098 1.00 85.19 182 VAL A C 1
ATOM 1387 O O . VAL A 1 182 ? -3.560 13.453 -0.351 1.00 85.19 182 VAL A O 1
ATOM 1390 N N . GLY A 1 183 ? -2.699 12.785 -2.317 1.00 80.62 183 GLY A N 1
ATOM 1391 C CA . GLY A 1 183 ? -2.596 14.118 -2.909 1.00 80.62 183 GLY A CA 1
ATOM 1392 C C . GLY A 1 183 ? -3.920 14.650 -3.468 1.00 80.62 183 GLY A C 1
ATOM 1393 O O . GLY A 1 183 ? -4.862 13.904 -3.752 1.00 80.62 183 GLY A O 1
ATOM 1394 N N . GLY A 1 184 ? -3.989 15.970 -3.654 1.00 71.81 184 GLY A N 1
ATOM 1395 C CA . GLY A 1 184 ? -5.022 16.579 -4.493 1.00 71.81 184 GLY A CA 1
ATOM 1396 C C . GLY A 1 184 ? -4.813 16.199 -5.959 1.00 71.81 184 GLY A C 1
ATOM 1397 O O . GLY A 1 184 ? -3.674 16.064 -6.400 1.00 71.81 184 GLY A O 1
ATOM 1398 N N . LEU A 1 185 ? -5.905 16.031 -6.703 1.00 67.69 185 LEU A N 1
ATOM 1399 C CA . LEU A 1 185 ? -5.834 15.766 -8.138 1.00 67.69 185 LEU A CA 1
ATOM 1400 C C . LEU A 1 185 ? -5.333 17.019 -8.885 1.00 67.69 185 LEU A C 1
ATOM 1402 O O . LEU A 1 185 ? -5.765 18.133 -8.555 1.00 67.69 185 LEU A O 1
ATOM 1406 N N . PRO A 1 186 ? -4.457 16.881 -9.898 1.00 63.91 186 PRO A N 1
ATOM 1407 C CA . PRO A 1 186 ? -4.101 17.989 -10.776 1.00 63.91 186 PRO A CA 1
ATOM 1408 C C . PRO A 1 186 ? -5.356 18.580 -11.435 1.00 63.91 186 PRO A C 1
ATOM 1410 O O . PRO A 1 186 ? -6.246 17.852 -11.876 1.00 63.91 186 PRO A O 1
ATOM 1413 N N . ARG A 1 187 ? -5.434 19.916 -11.537 1.00 57.66 187 ARG A N 1
ATOM 1414 C CA . ARG A 1 187 ? -6.618 20.613 -12.086 1.00 57.66 187 ARG A CA 1
ATOM 1415 C C . ARG A 1 187 ? -6.964 20.205 -13.526 1.00 57.66 187 ARG A C 1
ATOM 1417 O O . ARG A 1 187 ? -8.125 20.325 -13.897 1.00 57.66 187 ARG A O 1
ATOM 1424 N N . GLY A 1 188 ? -5.982 19.757 -14.316 1.00 58.44 188 GLY A N 1
ATOM 1425 C CA . GLY A 1 188 ? -6.196 19.240 -15.675 1.00 58.44 188 GLY A CA 1
ATOM 1426 C C . GLY A 1 188 ? -6.982 17.929 -15.667 1.00 58.44 188 GLY A C 1
ATOM 1427 O O . GLY A 1 188 ? -8.086 17.883 -16.190 1.00 58.44 188 GLY A O 1
ATOM 1428 N N . THR A 1 189 ? -6.479 16.923 -14.949 1.00 60.06 189 THR A N 1
ATOM 1429 C CA . THR A 1 189 ? -7.088 15.586 -14.819 1.00 60.06 189 THR A CA 1
ATOM 1430 C C . THR A 1 189 ? -8.508 15.626 -14.249 1.00 60.06 189 THR A C 1
ATOM 1432 O O . THR A 1 189 ? -9.381 14.892 -14.700 1.00 60.06 189 THR A O 1
ATOM 1435 N N . LEU A 1 190 ? -8.767 16.530 -13.296 1.00 56.09 190 LEU A N 1
ATOM 1436 C CA . LEU A 1 190 ? -10.112 16.762 -12.757 1.00 56.09 190 LEU A CA 1
ATOM 1437 C C . LEU A 1 190 ? -11.115 17.181 -13.841 1.00 56.09 190 LEU A C 1
ATOM 1439 O O . LEU A 1 190 ? -12.239 16.695 -13.834 1.00 56.09 190 LEU A O 1
ATOM 1443 N N . ARG A 1 191 ? -10.738 18.081 -14.761 1.00 54.78 191 ARG A N 1
ATOM 1444 C CA . ARG A 1 191 ? -11.660 18.611 -15.783 1.00 54.78 191 ARG A CA 1
ATOM 1445 C C . ARG A 1 191 ? -12.121 17.539 -16.764 1.00 54.78 191 ARG A C 1
ATOM 1447 O O . ARG A 1 191 ? -13.301 17.521 -17.098 1.00 54.78 191 ARG A O 1
ATOM 1454 N N . ASP A 1 192 ? -11.220 16.647 -17.158 1.00 59.56 192 ASP A N 1
ATOM 1455 C CA . ASP A 1 192 ? -11.511 15.598 -18.139 1.00 59.56 192 ASP A CA 1
ATOM 1456 C C . ASP A 1 192 ? -12.371 14.465 -17.556 1.00 59.56 192 ASP A C 1
ATOM 1458 O O . ASP A 1 192 ? -13.082 13.793 -18.293 1.00 59.56 192 ASP A O 1
ATOM 1462 N N . GLN A 1 193 ? -12.343 14.268 -16.233 1.00 57.09 193 GLN A N 1
ATOM 1463 C CA . GLN A 1 193 ? -13.059 13.182 -15.547 1.00 57.09 193 GLN A CA 1
ATOM 1464 C C . GLN A 1 193 ? -14.368 13.621 -14.874 1.00 57.09 193 GLN A C 1
ATOM 1466 O O . GLN A 1 193 ? -15.234 12.790 -14.584 1.00 57.09 193 GLN A O 1
ATOM 1471 N N . LEU A 1 194 ? -14.550 14.927 -14.639 1.00 54.06 194 LEU A N 1
ATOM 1472 C CA . LEU A 1 194 ? -15.801 15.492 -14.117 1.00 54.06 194 LEU A CA 1
ATOM 1473 C C . LEU A 1 194 ? -16.992 15.241 -15.060 1.00 54.06 194 LEU A C 1
ATOM 1475 O O . LEU A 1 194 ? -18.110 15.048 -14.589 1.00 54.06 194 LEU A O 1
ATOM 1479 N N . THR A 1 195 ? -16.762 15.163 -16.372 1.00 52.16 195 THR A N 1
ATOM 1480 C CA . THR A 1 195 ? -17.803 14.923 -17.388 1.00 52.16 195 THR A CA 1
ATOM 1481 C C . THR A 1 195 ? -18.505 13.566 -17.248 1.00 52.16 195 THR A C 1
ATOM 1483 O O . THR A 1 195 ? -19.665 13.447 -17.649 1.00 52.16 195 THR A O 1
ATOM 1486 N N . GLU A 1 196 ? -17.864 12.558 -16.646 1.00 52.59 196 GLU A N 1
ATOM 1487 C CA . GLU A 1 196 ? -18.404 11.193 -16.552 1.00 52.59 196 GLU A CA 1
ATOM 1488 C C . GLU A 1 196 ? -18.961 10.850 -15.153 1.00 52.59 196 GLU A C 1
ATOM 1490 O O . GLU A 1 196 ? -19.989 10.174 -15.033 1.00 52.59 196 GLU A O 1
ATOM 1495 N N . GLN A 1 197 ? -18.366 11.383 -14.075 1.00 51.69 197 GLN A N 1
ATOM 1496 C CA . GLN A 1 197 ? -18.775 11.078 -12.692 1.00 51.69 197 GLN A CA 1
ATOM 1497 C C . GLN A 1 197 ? -19.960 11.913 -12.157 1.00 51.69 197 GLN A C 1
ATOM 1499 O O . GLN A 1 197 ? -20.608 11.508 -11.182 1.00 51.69 197 GLN A O 1
ATOM 1504 N N . GLU A 1 198 ? -20.322 13.034 -12.793 1.00 46.12 198 GLU A N 1
ATOM 1505 C CA . GLU A 1 198 ? -21.370 13.962 -12.317 1.00 46.12 198 GLU A CA 1
ATOM 1506 C C . GLU A 1 198 ? -22.799 13.373 -12.236 1.00 46.12 198 GLU A C 1
ATOM 1508 O O . GLU A 1 198 ? -23.707 13.986 -11.667 1.00 46.12 198 GLU A O 1
ATOM 1513 N N . ARG A 1 199 ? -23.043 12.153 -12.735 1.00 46.12 199 ARG A N 1
ATOM 1514 C CA . ARG A 1 199 ? -24.397 11.565 -12.783 1.00 46.12 199 ARG A CA 1
ATOM 1515 C C . ARG A 1 199 ? -24.814 10.743 -11.551 1.00 46.12 199 ARG A C 1
ATOM 1517 O O . ARG A 1 199 ? -26.013 10.507 -11.385 1.00 46.12 199 ARG A O 1
ATOM 1524 N N . LYS A 1 200 ? -23.896 10.326 -10.663 1.00 50.50 200 LYS A N 1
ATOM 1525 C CA . LYS A 1 200 ? -24.212 9.366 -9.570 1.00 50.50 200 LYS A CA 1
ATOM 1526 C C . LYS A 1 200 ? -24.346 9.959 -8.152 1.00 50.50 200 LYS A C 1
ATOM 1528 O O . LYS A 1 200 ? -24.921 9.301 -7.290 1.00 50.50 200 LYS A O 1
ATOM 1533 N N . SER A 1 201 ? -23.879 11.180 -7.877 1.00 49.50 201 SER A N 1
ATOM 1534 C CA . SER A 1 201 ? -23.640 11.655 -6.494 1.00 49.50 201 SER A CA 1
ATOM 1535 C C . SER A 1 201 ? -24.697 12.591 -5.883 1.00 49.50 201 SER A C 1
ATOM 1537 O O . SER A 1 201 ? -24.453 13.169 -4.823 1.00 49.50 201 SER A O 1
ATOM 1539 N N . ARG A 1 202 ? -25.879 12.767 -6.495 1.00 52.88 202 ARG A N 1
ATOM 1540 C CA . ARG A 1 202 ? -26.870 13.728 -5.971 1.00 52.88 202 ARG A CA 1
ATOM 1541 C C . ARG A 1 202 ? -27.331 13.351 -4.541 1.00 52.88 202 ARG A C 1
ATOM 1543 O O . ARG A 1 202 ? -27.829 12.236 -4.359 1.00 52.88 202 ARG A O 1
ATOM 1550 N N . PRO A 1 203 ? -27.259 14.263 -3.544 1.00 55.31 203 PRO A N 1
ATOM 1551 C CA . PRO A 1 203 ? -27.578 13.964 -2.140 1.00 55.31 203 PRO A CA 1
ATOM 1552 C C . PRO A 1 203 ? -28.982 13.385 -1.917 1.00 55.31 203 PRO A C 1
ATOM 1554 O O . PRO A 1 203 ? -29.152 12.469 -1.117 1.00 55.31 203 PRO A O 1
ATOM 1557 N N . HIS A 1 204 ? -29.981 13.849 -2.674 1.00 66.12 204 HIS A N 1
ATOM 1558 C CA . HIS A 1 204 ? -31.357 13.357 -2.558 1.00 66.12 204 HIS A CA 1
ATOM 1559 C C . HIS A 1 204 ? -31.510 11.888 -2.973 1.00 66.12 204 HIS A C 1
ATOM 1561 O O . HIS A 1 204 ? -32.318 11.183 -2.385 1.00 66.12 204 HIS A O 1
ATOM 1567 N N . ARG A 1 205 ? -30.726 11.380 -3.937 1.00 61.00 205 ARG A N 1
ATOM 1568 C CA . ARG A 1 205 ? -30.769 9.951 -4.298 1.00 61.00 205 ARG A CA 1
ATOM 1569 C C . ARG A 1 205 ? -30.202 9.075 -3.187 1.00 61.00 205 ARG A C 1
ATOM 1571 O O . ARG A 1 205 ? -30.755 8.014 -2.932 1.00 61.00 205 ARG A O 1
ATOM 1578 N N . ARG A 1 206 ? -29.142 9.533 -2.509 1.00 60.00 206 ARG A N 1
ATOM 1579 C CA . ARG A 1 206 ? -28.602 8.862 -1.315 1.00 60.00 206 ARG A CA 1
ATOM 1580 C C . ARG A 1 206 ? -29.614 8.854 -0.174 1.00 60.00 206 ARG A C 1
ATOM 1582 O O . ARG A 1 206 ? -29.805 7.814 0.435 1.00 60.00 206 ARG A O 1
ATOM 1589 N N . TYR A 1 207 ? -30.296 9.975 0.056 1.00 67.31 207 TYR A N 1
ATOM 1590 C CA . TYR A 1 207 ? -31.379 10.052 1.035 1.00 67.31 207 TYR A CA 1
ATOM 1591 C C . TYR A 1 207 ? -32.527 9.095 0.692 1.00 67.31 207 TYR A C 1
ATOM 1593 O O . TYR A 1 207 ? -32.926 8.306 1.534 1.00 67.31 207 TYR A O 1
ATOM 1601 N N . HIS A 1 208 ? -33.018 9.091 -0.551 1.00 68.75 208 HIS A N 1
ATOM 1602 C CA . HIS A 1 208 ? -34.088 8.179 -0.963 1.00 68.75 208 HIS A CA 1
ATOM 1603 C C . HIS A 1 208 ? -33.682 6.703 -0.893 1.00 68.75 208 HIS A C 1
ATOM 1605 O O . HIS A 1 208 ? -34.510 5.887 -0.505 1.00 68.75 208 HIS A O 1
ATOM 1611 N N . ALA A 1 209 ? -32.433 6.362 -1.227 1.00 65.62 209 ALA A N 1
ATOM 1612 C CA . ALA A 1 209 ? -31.913 5.006 -1.071 1.00 65.62 209 ALA A CA 1
ATOM 1613 C C . ALA A 1 209 ? -31.845 4.598 0.409 1.00 65.62 209 ALA A C 1
ATOM 1615 O O . ALA A 1 209 ? -32.388 3.561 0.760 1.00 65.62 209 ALA A O 1
ATOM 1616 N N . ALA A 1 210 ? -31.285 5.449 1.275 1.00 64.19 210 ALA A N 1
ATOM 1617 C CA . ALA A 1 210 ? -31.208 5.191 2.714 1.00 64.19 210 ALA A CA 1
ATOM 1618 C C . ALA A 1 210 ? -32.597 5.111 3.374 1.00 64.19 210 ALA A C 1
ATOM 1620 O O . ALA A 1 210 ? -32.821 4.289 4.252 1.00 64.19 210 ALA A O 1
ATOM 1621 N N . VAL A 1 211 ? -33.557 5.934 2.937 1.00 66.44 211 VAL A N 1
ATOM 1622 C CA . VAL A 1 211 ? -34.951 5.872 3.408 1.00 66.44 211 VAL A CA 1
ATOM 1623 C C . VAL A 1 211 ? -35.658 4.616 2.899 1.00 66.44 211 VAL A C 1
ATOM 1625 O O . VAL A 1 211 ? -36.495 4.075 3.612 1.00 66.44 211 VAL A O 1
ATOM 1628 N N . ALA A 1 212 ? -35.364 4.154 1.682 1.00 63.41 212 ALA A N 1
ATOM 1629 C CA . ALA A 1 212 ? -35.917 2.908 1.157 1.00 63.41 212 ALA A CA 1
ATOM 1630 C C . ALA A 1 212 ? -35.356 1.685 1.897 1.00 63.41 212 ALA A C 1
ATOM 1632 O O . ALA A 1 212 ? -36.121 0.788 2.224 1.00 63.41 212 ALA A O 1
ATOM 1633 N N . GLU A 1 213 ? -34.060 1.696 2.210 1.00 60.78 213 GLU A N 1
ATOM 1634 C CA . GLU A 1 213 ? -33.367 0.664 2.990 1.00 60.78 213 GLU A CA 1
ATOM 1635 C C . GLU A 1 213 ? -33.887 0.631 4.435 1.00 60.78 213 GLU A C 1
ATOM 1637 O O . GLU A 1 213 ? -34.420 -0.382 4.863 1.00 60.78 213 GLU A O 1
ATOM 1642 N N . ALA A 1 214 ? -33.948 1.777 5.122 1.00 60.53 214 ALA A N 1
ATOM 1643 C CA . ALA A 1 214 ? -34.524 1.863 6.468 1.00 60.53 214 ALA A CA 1
ATOM 1644 C C . ALA A 1 214 ? -36.020 1.487 6.522 1.00 60.53 214 ALA A C 1
ATOM 1646 O O . ALA A 1 214 ? -36.500 0.988 7.536 1.00 60.53 214 ALA A O 1
ATOM 1647 N N . LYS A 1 215 ? -36.782 1.727 5.444 1.00 57.44 215 LYS A N 1
ATOM 1648 C CA . LYS A 1 215 ? -38.173 1.256 5.329 1.00 57.44 215 LYS A CA 1
ATOM 1649 C C . LYS A 1 215 ? -38.262 -0.246 5.067 1.00 57.44 215 LYS A C 1
ATOM 1651 O O . LYS A 1 215 ? -39.220 -0.851 5.536 1.00 57.44 215 LYS A O 1
ATOM 1656 N N . ALA A 1 216 ? -37.316 -0.827 4.331 1.00 57.91 216 ALA A N 1
ATOM 1657 C CA . ALA A 1 216 ? -37.230 -2.269 4.124 1.00 57.91 216 ALA A CA 1
ATOM 1658 C C . ALA A 1 216 ? -36.860 -2.982 5.435 1.00 57.91 216 ALA A C 1
ATOM 1660 O O . ALA A 1 216 ? -37.541 -3.931 5.810 1.00 57.91 216 ALA A O 1
ATOM 1661 N N . ASP A 1 217 ? -35.902 -2.442 6.191 1.00 52.00 217 ASP A N 1
ATOM 1662 C CA . ASP A 1 217 ? -35.511 -2.952 7.511 1.00 52.00 217 ASP A CA 1
ATOM 1663 C C . ASP A 1 217 ? -36.649 -2.813 8.536 1.00 52.00 217 ASP A C 1
ATOM 1665 O O . ASP A 1 217 ? -36.938 -3.736 9.296 1.00 52.00 217 ASP A O 1
ATOM 1669 N N . ALA A 1 218 ? -37.366 -1.683 8.528 1.00 49.09 218 ALA A N 1
ATOM 1670 C CA . ALA A 1 218 ? -38.535 -1.483 9.387 1.00 49.09 218 ALA A CA 1
ATOM 1671 C C . ALA A 1 218 ? -39.729 -2.377 9.001 1.00 49.09 218 ALA A C 1
ATOM 1673 O O . ALA A 1 218 ? -40.535 -2.715 9.866 1.00 49.09 218 ALA A O 1
ATOM 1674 N N . ALA A 1 219 ? -39.855 -2.760 7.726 1.00 46.84 219 ALA A N 1
ATOM 1675 C CA . ALA A 1 219 ? -40.861 -3.718 7.268 1.00 46.84 219 ALA A CA 1
ATOM 1676 C C . ALA A 1 219 ? -40.479 -5.168 7.621 1.00 46.84 219 ALA A C 1
ATOM 1678 O O . ALA A 1 219 ? -41.362 -5.959 7.940 1.00 46.84 219 ALA A O 1
ATOM 1679 N N . ALA A 1 220 ? -39.183 -5.498 7.623 1.00 45.44 220 ALA A N 1
ATOM 1680 C CA . ALA A 1 220 ? -38.662 -6.791 8.069 1.00 45.44 220 ALA A CA 1
ATOM 1681 C C . ALA A 1 220 ? -38.758 -6.978 9.597 1.00 45.44 220 ALA A C 1
ATOM 1683 O O . ALA A 1 220 ? -38.951 -8.091 10.072 1.00 45.44 220 ALA A O 1
ATOM 1684 N N . ALA A 1 221 ? -38.728 -5.893 10.378 1.00 41.97 221 ALA A N 1
ATOM 1685 C CA . ALA A 1 221 ? -38.859 -5.920 11.840 1.00 41.97 221 ALA A CA 1
ATOM 1686 C C . ALA A 1 221 ? -40.277 -6.263 12.372 1.00 41.97 221 ALA A C 1
ATOM 1688 O O . ALA A 1 221 ? -40.498 -6.234 13.584 1.00 41.97 221 ALA A O 1
ATOM 1689 N N . GLY A 1 222 ? -41.242 -6.570 11.492 1.00 38.06 222 GLY A N 1
ATOM 1690 C CA . GLY A 1 222 ? -42.611 -6.980 11.840 1.00 38.06 222 GLY A CA 1
ATOM 1691 C C . GLY A 1 222 ? -42.785 -8.455 12.236 1.00 38.06 222 GLY A C 1
ATOM 1692 O O . GLY A 1 222 ? -43.834 -8.804 12.773 1.00 38.06 222 GLY A O 1
ATOM 1693 N N . GLU A 1 223 ? -41.776 -9.307 12.044 1.00 31.92 223 GLU A N 1
ATOM 1694 C CA . GLU A 1 223 ? -41.736 -10.685 12.553 1.00 31.92 223 GLU A CA 1
ATOM 1695 C C . GLU A 1 223 ? -40.387 -10.936 13.244 1.00 31.92 223 GLU A C 1
ATOM 1697 O O . GLU A 1 223 ? -39.323 -10.561 12.758 1.00 31.92 223 GLU A O 1
ATOM 1702 N N . VAL A 1 224 ? -40.428 -11.513 14.443 1.00 29.39 224 VAL A N 1
ATOM 1703 C CA . VAL A 1 224 ? -39.257 -11.686 15.310 1.00 29.39 224 VAL A CA 1
ATOM 1704 C C . VAL A 1 224 ? -38.392 -12.857 14.833 1.00 29.39 224 VAL A C 1
ATOM 1706 O O . VAL A 1 224 ? -38.762 -14.000 15.066 1.00 29.39 224 VAL A O 1
ATOM 1709 N N . THR A 1 225 ? -37.210 -12.546 14.292 1.00 25.06 225 THR A N 1
ATOM 1710 C CA . THR A 1 225 ? -35.891 -13.174 14.555 1.00 25.06 225 THR A CA 1
ATOM 1711 C C . THR A 1 225 ? -34.791 -12.217 14.059 1.00 25.06 225 THR A C 1
ATOM 1713 O O . THR A 1 225 ? -35.001 -11.553 13.046 1.00 25.06 225 THR A O 1
ATOM 1716 N N . PRO A 1 226 ? -33.635 -12.079 14.742 1.00 29.98 226 PRO A N 1
ATOM 1717 C CA . PRO A 1 226 ? -32.623 -11.093 14.379 1.00 29.98 226 PRO A CA 1
ATOM 1718 C C . PRO A 1 226 ? -31.740 -11.646 13.256 1.00 29.98 226 PRO A C 1
ATOM 1720 O O . PRO A 1 226 ? -30.706 -12.258 13.515 1.00 29.98 226 PRO A O 1
ATOM 1723 N N . GLU A 1 227 ? -32.148 -11.443 12.008 1.00 23.30 227 GLU A N 1
ATOM 1724 C CA . GLU A 1 227 ? -31.276 -11.656 10.856 1.00 23.30 227 GLU A CA 1
ATOM 1725 C C . GLU A 1 227 ? -30.643 -10.335 10.424 1.00 23.30 227 GLU A C 1
ATOM 1727 O O . GLU A 1 227 ? -31.295 -9.299 10.287 1.00 23.30 227 GLU A O 1
ATOM 1732 N N . CYS A 1 228 ? -29.320 -10.398 10.267 1.00 26.14 228 CYS A N 1
ATOM 1733 C CA . CYS A 1 228 ? -28.479 -9.361 9.700 1.00 26.14 228 CYS A CA 1
ATOM 1734 C C . CYS A 1 228 ? -29.084 -8.812 8.406 1.00 26.14 228 CYS A C 1
ATOM 1736 O O . CYS A 1 228 ? -29.584 -9.571 7.578 1.00 26.14 228 CYS A O 1
ATOM 1738 N N . ALA A 1 229 ? -28.949 -7.501 8.210 1.00 27.69 229 ALA A N 1
ATOM 1739 C CA . ALA A 1 229 ? -29.295 -6.816 6.974 1.00 27.69 229 ALA A CA 1
ATOM 1740 C C . ALA A 1 229 ? -28.570 -7.444 5.762 1.00 27.69 229 ALA A C 1
ATOM 1742 O O . ALA A 1 229 ? -27.440 -7.094 5.408 1.00 27.69 229 ALA A O 1
ATOM 1743 N N . SER A 1 230 ? -29.251 -8.386 5.116 1.00 29.19 230 SER A N 1
ATOM 1744 C CA . SER A 1 230 ? -29.135 -8.698 3.695 1.00 29.19 230 SER A CA 1
ATOM 1745 C C . SER A 1 230 ? -30.272 -7.922 3.001 1.00 29.19 230 SER A C 1
ATOM 1747 O O . SER A 1 230 ? -31.349 -7.786 3.560 1.00 29.19 230 SER A O 1
ATOM 1749 N N . ALA A 1 231 ? -30.146 -7.306 1.831 1.00 29.83 231 ALA A N 1
ATOM 1750 C CA . ALA A 1 231 ? -29.238 -7.552 0.737 1.00 29.83 231 ALA A CA 1
ATOM 1751 C C . ALA A 1 231 ? -29.177 -6.326 -0.200 1.00 29.83 231 ALA A C 1
ATOM 1753 O O . ALA A 1 231 ? -30.172 -5.652 -0.466 1.00 29.83 231 ALA A O 1
ATOM 1754 N N . LYS A 1 232 ? -28.020 -6.139 -0.841 1.00 30.59 232 LYS A N 1
ATOM 1755 C CA . LYS A 1 232 ? -28.011 -6.053 -2.304 1.00 30.59 232 LYS A CA 1
ATOM 1756 C C . LYS A 1 232 ? -27.432 -7.365 -2.804 1.00 30.59 232 LYS A C 1
ATOM 1758 O O . LYS A 1 232 ? -26.225 -7.583 -2.697 1.00 30.59 232 LYS A O 1
ATOM 1763 N N . ASP A 1 233 ? -28.306 -8.223 -3.308 1.00 35.75 233 ASP A N 1
ATOM 1764 C CA . ASP A 1 233 ? -27.947 -9.488 -3.932 1.00 35.75 233 ASP A CA 1
ATOM 1765 C C . ASP A 1 233 ? -26.956 -9.258 -5.083 1.00 35.75 233 ASP A C 1
ATOM 1767 O O . ASP A 1 233 ? -27.216 -8.490 -6.011 1.00 35.75 233 ASP A O 1
ATOM 1771 N N . GLY A 1 234 ? -25.795 -9.916 -4.995 1.00 43.25 234 GLY A N 1
ATOM 1772 C CA . GLY A 1 234 ? -24.820 -10.049 -6.084 1.00 43.25 234 GLY A CA 1
ATOM 1773 C C . GLY A 1 234 ? -23.451 -9.381 -5.892 1.00 43.25 234 GLY A C 1
ATOM 1774 O O . GLY A 1 234 ? -22.548 -9.657 -6.684 1.00 43.25 234 GLY A O 1
ATOM 1775 N N . ALA A 1 235 ? -23.246 -8.542 -4.870 1.00 56.41 235 ALA A N 1
ATOM 1776 C CA . ALA A 1 235 ? -21.931 -7.945 -4.609 1.00 56.41 235 ALA A CA 1
ATOM 1777 C C . ALA A 1 235 ? -21.041 -8.916 -3.816 1.00 56.41 235 ALA A C 1
ATOM 1779 O O . ALA A 1 235 ? -21.379 -9.338 -2.714 1.00 56.41 235 ALA A O 1
ATOM 1780 N N . MET A 1 236 ? -19.896 -9.284 -4.385 1.00 72.69 236 MET A N 1
ATOM 1781 C CA . MET A 1 236 ? -18.931 -10.185 -3.759 1.00 72.69 236 MET A CA 1
ATOM 1782 C C . MET A 1 236 ? -18.285 -9.495 -2.549 1.00 72.69 236 MET A C 1
ATOM 1784 O O . MET A 1 236 ? -17.577 -8.506 -2.721 1.00 72.69 236 MET A O 1
ATOM 1788 N N . ARG A 1 237 ? -18.538 -10.004 -1.338 1.00 85.69 237 ARG A N 1
ATOM 1789 C CA . ARG A 1 237 ? -17.991 -9.471 -0.079 1.00 85.69 237 ARG A CA 1
ATOM 1790 C C . ARG A 1 237 ? -16.894 -10.377 0.486 1.00 85.69 237 ARG A C 1
ATOM 1792 O O . ARG A 1 237 ? -16.900 -11.584 0.235 1.00 85.69 237 ARG A O 1
ATOM 1799 N N . LEU A 1 238 ? -15.951 -9.775 1.209 1.00 88.44 238 LEU A N 1
ATOM 1800 C CA . LEU A 1 238 ? -14.996 -10.477 2.071 1.00 88.44 238 LEU A CA 1
ATOM 1801 C C . LEU A 1 238 ? -15.633 -10.717 3.435 1.00 88.44 238 LEU A C 1
ATOM 1803 O O . LEU A 1 238 ? -16.258 -9.808 3.971 1.00 88.44 238 LEU A O 1
ATOM 1807 N N . ASP A 1 239 ? -15.448 -11.901 3.993 1.00 90.38 239 ASP A N 1
ATOM 1808 C CA . ASP A 1 239 ? -15.906 -12.241 5.339 1.00 90.38 239 ASP A CA 1
ATOM 1809 C C . ASP A 1 239 ? -14.714 -12.336 6.305 1.00 90.38 239 ASP A C 1
ATOM 1811 O O . ASP A 1 239 ? -13.657 -12.843 5.924 1.00 90.38 239 ASP A O 1
ATOM 1815 N N . LEU A 1 240 ? -14.836 -11.812 7.529 1.00 88.69 240 LEU A N 1
ATOM 1816 C CA . LEU A 1 240 ? -13.714 -11.840 8.474 1.00 88.69 240 LEU A CA 1
ATOM 1817 C C . LEU A 1 240 ? -13.367 -13.273 8.881 1.00 88.69 240 LEU A C 1
ATOM 1819 O O . LEU A 1 240 ? -12.209 -13.659 8.745 1.00 88.69 240 LEU A O 1
ATOM 1823 N N . ASP A 1 241 ? -14.355 -14.071 9.280 1.00 87.06 241 ASP A N 1
ATOM 1824 C CA . ASP A 1 241 ? -14.135 -15.436 9.756 1.00 87.06 241 ASP A CA 1
ATOM 1825 C C . ASP A 1 241 ? -13.789 -16.378 8.598 1.00 87.06 241 ASP A C 1
ATOM 1827 O O . ASP A 1 241 ? -12.749 -17.043 8.598 1.00 87.06 241 ASP A O 1
ATOM 1831 N N . ALA A 1 242 ? -14.646 -16.414 7.572 1.00 87.88 242 ALA A N 1
ATOM 1832 C CA . ALA A 1 242 ? -14.551 -17.411 6.510 1.00 87.88 242 ALA A CA 1
ATOM 1833 C C . ALA A 1 242 ? -13.401 -17.155 5.523 1.00 87.88 242 ALA A C 1
ATOM 1835 O O . ALA A 1 242 ? -12.922 -18.103 4.897 1.00 87.88 242 ALA A O 1
ATOM 1836 N N . ASP A 1 243 ? -12.969 -15.898 5.357 1.00 90.38 243 ASP A N 1
ATOM 1837 C CA . ASP A 1 243 ? -11.878 -15.545 4.446 1.00 90.38 243 ASP A CA 1
ATOM 1838 C C . ASP A 1 243 ? -10.602 -15.131 5.188 1.00 90.38 243 ASP A C 1
ATOM 1840 O O . ASP A 1 243 ? -9.546 -15.705 4.926 1.00 90.38 243 ASP A O 1
ATOM 1844 N N . ILE A 1 244 ? -10.656 -14.122 6.068 1.00 89.81 244 ILE A N 1
ATOM 1845 C CA . ILE A 1 244 ? -9.439 -13.522 6.643 1.00 89.81 244 ILE A CA 1
ATOM 1846 C C . ILE A 1 244 ? -8.856 -14.390 7.758 1.00 89.81 244 ILE A C 1
ATOM 1848 O O . ILE A 1 244 ? -7.684 -14.747 7.680 1.00 89.81 244 ILE A O 1
ATOM 1852 N N . TYR A 1 245 ? -9.637 -14.761 8.770 1.00 91.94 245 TYR A N 1
ATOM 1853 C CA . TYR A 1 245 ? -9.146 -15.596 9.867 1.00 91.94 245 TYR A CA 1
ATOM 1854 C C . TYR A 1 245 ? -8.793 -16.995 9.377 1.00 91.94 245 TYR A C 1
ATOM 1856 O O . TYR A 1 245 ? -7.689 -17.451 9.645 1.00 91.94 245 TYR A O 1
ATOM 1864 N N . ALA A 1 246 ? -9.604 -17.592 8.500 1.00 90.38 246 ALA A N 1
ATOM 1865 C CA . ALA A 1 246 ? -9.240 -18.844 7.837 1.00 90.38 246 ALA A CA 1
ATOM 1866 C C . ALA A 1 246 ? -7.918 -18.761 7.037 1.00 90.38 246 ALA A C 1
ATOM 1868 O O . ALA A 1 246 ? -7.178 -19.743 6.948 1.00 90.38 246 ALA A O 1
ATOM 1869 N N . LEU A 1 247 ? -7.598 -17.605 6.434 1.00 91.00 247 LEU A N 1
ATOM 1870 C CA . LEU A 1 247 ? -6.308 -17.377 5.771 1.00 91.00 247 LEU A CA 1
ATOM 1871 C C . LEU A 1 247 ? -5.157 -17.302 6.783 1.00 91.00 247 LEU A C 1
ATOM 1873 O O . LEU A 1 247 ? -4.093 -17.861 6.516 1.00 91.00 247 LEU A O 1
ATOM 1877 N N . LEU A 1 248 ? -5.348 -16.591 7.896 1.00 89.19 248 LEU A N 1
ATOM 1878 C CA . LEU A 1 248 ? -4.333 -16.422 8.938 1.00 89.19 248 LEU A CA 1
ATOM 1879 C C . LEU A 1 248 ? -4.073 -17.737 9.685 1.00 89.19 248 LEU A C 1
ATOM 1881 O O . LEU A 1 248 ? -2.920 -18.138 9.803 1.00 89.19 248 LEU A O 1
ATOM 1885 N N . ASP A 1 249 ? -5.121 -18.473 10.050 1.00 89.75 249 ASP A N 1
ATOM 1886 C CA . ASP A 1 249 ? -5.016 -19.792 10.680 1.00 89.75 249 ASP A CA 1
ATOM 1887 C C . ASP A 1 249 ? -4.258 -20.776 9.774 1.00 89.75 249 ASP A C 1
ATOM 1889 O O . ASP A 1 249 ? -3.322 -21.454 10.203 1.00 89.75 249 ASP A O 1
ATOM 1893 N N . ALA A 1 250 ? -4.578 -20.792 8.473 1.00 88.19 250 ALA A N 1
ATOM 1894 C CA . ALA A 1 250 ? -3.867 -21.621 7.499 1.00 88.19 250 ALA A CA 1
ATOM 1895 C C . ALA A 1 250 ? -2.389 -21.222 7.326 1.00 88.19 250 ALA A C 1
ATOM 1897 O O . ALA A 1 250 ? -1.564 -22.057 6.941 1.00 88.19 250 ALA A O 1
ATOM 1898 N N . LEU A 1 251 ? -2.038 -19.955 7.569 1.00 87.06 251 LEU A N 1
ATOM 1899 C CA . LEU A 1 251 ? -0.651 -19.494 7.571 1.00 87.06 251 LEU A CA 1
ATOM 1900 C C . LEU A 1 251 ? 0.084 -19.947 8.838 1.00 87.06 251 LEU A C 1
ATOM 1902 O O . LEU A 1 251 ? 1.236 -20.373 8.734 1.00 87.06 251 LEU A O 1
ATOM 1906 N N . ASP A 1 252 ? -0.571 -19.890 9.996 1.00 86.88 252 ASP A N 1
ATOM 1907 C CA . ASP A 1 252 ? -0.006 -20.278 11.293 1.00 86.88 252 ASP A CA 1
ATOM 1908 C C . ASP A 1 252 ? 0.274 -21.784 11.390 1.00 86.88 252 ASP A C 1
ATOM 1910 O O . ASP A 1 252 ? 1.250 -22.206 12.018 1.00 86.88 252 ASP A O 1
ATOM 1914 N N . GLU A 1 253 ? -0.505 -22.609 10.688 1.00 86.50 253 GLU A N 1
ATOM 1915 C CA . GLU A 1 253 ? -0.220 -24.038 10.523 1.00 86.50 253 GLU A CA 1
ATOM 1916 C C . GLU A 1 253 ? 1.080 -24.307 9.736 1.00 86.50 253 GLU A C 1
ATOM 1918 O O . GLU A 1 253 ? 1.684 -25.385 9.840 1.00 86.50 253 GLU A O 1
ATOM 1923 N N . MET A 1 254 ? 1.560 -23.341 8.942 1.00 82.88 254 MET A N 1
ATOM 1924 C CA . MET A 1 254 ? 2.792 -23.495 8.174 1.00 82.88 254 MET A CA 1
ATOM 1925 C C . MET A 1 254 ? 4.039 -23.253 9.024 1.00 82.88 254 MET A C 1
ATOM 1927 O O . MET A 1 254 ? 4.153 -22.318 9.811 1.00 82.88 254 MET A O 1
ATOM 1931 N N . ARG A 1 255 ? 5.086 -24.048 8.776 1.00 79.06 255 ARG A N 1
ATOM 1932 C CA . ARG A 1 255 ? 6.385 -23.820 9.421 1.00 79.06 255 ARG A CA 1
ATOM 1933 C C . ARG A 1 255 ? 6.980 -22.477 8.994 1.00 79.06 255 ARG A C 1
ATOM 1935 O O . ARG A 1 255 ? 7.217 -22.233 7.804 1.00 79.06 255 ARG A O 1
ATOM 1942 N N . ILE A 1 256 ? 7.322 -21.655 9.985 1.00 79.38 256 ILE A N 1
ATOM 1943 C CA . ILE A 1 256 ? 8.061 -20.408 9.785 1.00 79.38 256 ILE A CA 1
ATOM 1944 C C . ILE A 1 256 ? 9.440 -20.737 9.206 1.00 79.38 256 ILE A C 1
ATOM 1946 O O . ILE A 1 256 ? 10.262 -21.408 9.832 1.00 79.38 256 ILE A O 1
ATOM 1950 N N . THR A 1 257 ? 9.703 -20.250 7.994 1.00 79.06 257 THR A N 1
ATOM 1951 C CA . THR A 1 257 ? 11.013 -20.366 7.350 1.00 79.06 257 THR A CA 1
ATOM 1952 C C . THR A 1 257 ? 11.814 -19.077 7.517 1.00 79.06 257 THR A C 1
ATOM 1954 O O . THR A 1 257 ? 11.258 -17.986 7.664 1.00 79.06 257 THR A O 1
ATOM 1957 N N . LYS A 1 258 ? 13.148 -19.194 7.512 1.00 85.50 258 LYS A N 1
ATOM 1958 C CA . LYS A 1 258 ? 14.023 -18.018 7.423 1.00 85.50 258 LYS A CA 1
ATOM 1959 C C . LYS A 1 258 ? 13.808 -17.334 6.076 1.00 85.50 258 LYS A C 1
ATOM 1961 O O . LYS A 1 258 ? 13.621 -18.008 5.061 1.00 85.50 258 LYS A O 1
ATOM 1966 N N . PHE A 1 259 ? 13.876 -16.006 6.068 1.00 87.06 259 PHE A N 1
ATOM 1967 C CA . PHE A 1 259 ? 13.770 -15.255 4.826 1.00 87.06 259 PHE A CA 1
ATOM 1968 C C . PHE A 1 259 ? 14.905 -15.604 3.858 1.00 87.06 259 PHE A C 1
ATOM 1970 O O . PHE A 1 259 ? 16.023 -15.887 4.302 1.00 87.06 259 PHE A O 1
ATOM 1977 N N . PRO A 1 260 ? 14.635 -15.579 2.539 1.00 89.94 260 PRO A N 1
ATOM 1978 C CA . PRO A 1 260 ? 15.691 -15.625 1.539 1.00 89.94 260 PRO A CA 1
ATOM 1979 C C . PRO A 1 260 ? 16.732 -14.541 1.818 1.00 89.94 260 PRO A C 1
ATOM 1981 O O . PRO A 1 260 ? 16.369 -13.422 2.189 1.00 89.94 260 PRO A O 1
ATOM 1984 N N . ILE A 1 261 ? 18.011 -14.872 1.630 1.00 89.44 261 ILE A N 1
ATOM 1985 C CA . ILE A 1 261 ? 19.111 -13.988 2.029 1.00 89.44 261 ILE A CA 1
ATOM 1986 C C . ILE A 1 261 ? 19.025 -12.633 1.320 1.00 89.44 261 ILE A C 1
ATOM 1988 O O . ILE A 1 261 ? 19.126 -11.604 1.973 1.00 89.44 261 ILE A O 1
ATOM 1992 N N . ASP A 1 262 ? 18.674 -12.635 0.033 1.00 87.62 262 ASP A N 1
ATOM 1993 C CA . ASP A 1 262 ? 18.540 -11.425 -0.782 1.00 87.62 262 ASP A CA 1
ATOM 1994 C C . ASP A 1 262 ? 17.434 -10.496 -0.256 1.00 87.62 262 ASP A C 1
ATOM 1996 O O . ASP A 1 262 ? 17.613 -9.284 -0.159 1.00 87.62 262 ASP A O 1
ATOM 2000 N N . VAL A 1 263 ? 16.297 -11.074 0.151 1.00 90.75 263 VAL A N 1
ATOM 2001 C CA . VAL A 1 263 ? 15.161 -10.329 0.719 1.00 90.75 263 VAL A CA 1
ATOM 2002 C C . VAL A 1 263 ? 15.529 -9.770 2.089 1.00 90.75 263 VAL A C 1
ATOM 2004 O O . VAL A 1 263 ? 15.220 -8.620 2.383 1.00 90.75 263 VAL A O 1
ATOM 2007 N N . HIS A 1 264 ? 16.209 -10.560 2.921 1.00 92.31 264 HIS A N 1
ATOM 2008 C CA . HIS A 1 264 ? 16.648 -10.122 4.241 1.00 92.31 264 HIS A CA 1
ATOM 2009 C C . HIS A 1 264 ? 17.680 -8.989 4.160 1.00 92.31 264 HIS A C 1
ATOM 2011 O O . HIS A 1 264 ? 17.521 -7.973 4.833 1.00 92.31 264 HIS A O 1
ATOM 2017 N N . THR A 1 265 ? 18.698 -9.125 3.308 1.00 92.56 265 THR A N 1
ATOM 2018 C CA . THR A 1 265 ? 19.726 -8.097 3.102 1.00 92.56 265 THR A CA 1
ATOM 2019 C C . THR A 1 265 ? 19.118 -6.804 2.569 1.00 92.56 265 THR A C 1
ATOM 2021 O O . THR A 1 265 ? 19.419 -5.730 3.092 1.00 92.56 265 THR A O 1
ATOM 2024 N N . MET A 1 266 ? 18.227 -6.892 1.574 1.00 91.88 266 MET A N 1
ATOM 2025 C CA . MET A 1 266 ? 17.560 -5.708 1.034 1.00 91.88 266 MET A CA 1
ATOM 2026 C C . MET A 1 266 ? 16.633 -5.056 2.067 1.00 91.88 266 MET A C 1
ATOM 2028 O O . MET A 1 266 ? 16.634 -3.834 2.187 1.00 91.88 266 MET A O 1
ATOM 2032 N N . LEU A 1 267 ? 15.896 -5.848 2.854 1.00 92.88 267 LEU A N 1
ATOM 2033 C CA . LEU A 1 267 ? 15.067 -5.343 3.949 1.00 92.88 267 LEU A CA 1
ATOM 2034 C C . LEU A 1 267 ? 15.899 -4.540 4.953 1.00 92.88 267 LEU A C 1
ATOM 2036 O O . LEU A 1 267 ? 15.561 -3.393 5.223 1.00 92.88 267 LEU A O 1
ATOM 2040 N N . MET A 1 268 ? 16.987 -5.115 5.471 1.00 93.06 268 MET A N 1
ATOM 2041 C CA . MET A 1 268 ? 17.817 -4.440 6.474 1.00 93.06 268 MET A CA 1
ATOM 2042 C C . MET A 1 268 ? 18.464 -3.174 5.907 1.00 93.06 268 MET A C 1
ATOM 2044 O O . MET A 1 268 ? 18.396 -2.126 6.535 1.00 93.06 268 MET A O 1
ATOM 2048 N N . THR A 1 269 ? 18.941 -3.218 4.660 1.00 92.88 269 THR A N 1
ATOM 2049 C CA . THR A 1 269 ? 19.500 -2.035 3.982 1.00 92.88 269 THR A CA 1
ATOM 2050 C C . THR A 1 269 ? 18.469 -0.908 3.842 1.00 92.88 269 THR A C 1
ATOM 2052 O O . THR A 1 269 ? 18.793 0.264 4.023 1.00 92.88 269 THR A O 1
ATOM 2055 N N . LEU A 1 270 ? 17.213 -1.237 3.522 1.00 91.88 270 LEU A N 1
ATOM 2056 C CA . LEU A 1 270 ? 16.136 -0.250 3.403 1.00 91.88 270 LEU A CA 1
ATOM 2057 C C . LEU A 1 270 ? 15.691 0.301 4.764 1.00 91.88 270 LEU A C 1
ATOM 2059 O O . LEU A 1 270 ? 15.327 1.473 4.845 1.00 91.88 270 LEU A O 1
ATOM 2063 N N . VAL A 1 271 ? 15.714 -0.522 5.815 1.00 91.62 271 VAL A N 1
ATOM 2064 C CA . VAL A 1 271 ? 15.422 -0.097 7.193 1.00 91.62 271 VAL A CA 1
ATOM 2065 C C . VAL A 1 271 ? 16.505 0.855 7.697 1.00 91.62 271 VAL A C 1
ATOM 2067 O O . VAL A 1 271 ? 16.174 1.943 8.169 1.00 91.62 271 VAL A O 1
ATOM 2070 N N . ASP A 1 272 ? 17.777 0.501 7.518 1.00 90.75 272 ASP A N 1
ATOM 2071 C CA . ASP A 1 272 ? 18.915 1.344 7.895 1.00 90.75 272 ASP A CA 1
ATOM 2072 C C . ASP A 1 272 ? 18.875 2.682 7.148 1.00 90.75 272 ASP A C 1
ATOM 2074 O O . ASP A 1 272 ? 19.029 3.743 7.754 1.00 90.75 272 ASP A O 1
ATOM 2078 N N . TYR A 1 273 ? 18.571 2.649 5.845 1.00 90.88 273 TYR A N 1
ATOM 2079 C CA . TYR A 1 273 ? 18.378 3.858 5.047 1.00 90.88 273 TYR A CA 1
ATOM 2080 C C . TYR A 1 273 ? 17.209 4.709 5.553 1.00 90.88 273 TYR A C 1
ATOM 2082 O O . TYR A 1 273 ? 17.343 5.917 5.682 1.00 90.88 273 TYR A O 1
ATOM 2090 N N . ALA A 1 274 ? 16.057 4.114 5.868 1.00 88.44 274 ALA A N 1
ATOM 2091 C CA . ALA A 1 274 ? 14.912 4.867 6.381 1.00 88.44 274 ALA A CA 1
ATOM 2092 C C . ALA A 1 274 ? 15.216 5.550 7.724 1.00 88.44 274 ALA A C 1
ATOM 2094 O O . ALA A 1 274 ? 14.806 6.692 7.946 1.00 88.44 274 ALA A O 1
ATOM 2095 N N . ASN A 1 275 ? 15.951 4.867 8.603 1.00 88.62 275 ASN A N 1
ATOM 2096 C CA . ASN A 1 275 ? 16.330 5.389 9.911 1.00 88.62 275 ASN A CA 1
ATOM 2097 C C . ASN A 1 275 ? 17.463 6.430 9.831 1.00 88.62 275 ASN A C 1
ATOM 2099 O O . ASN A 1 275 ? 17.538 7.294 10.705 1.00 88.62 275 ASN A O 1
ATOM 2103 N N . SER A 1 276 ? 18.277 6.434 8.768 1.00 87.31 276 SER A N 1
ATOM 2104 C CA . SER A 1 276 ? 19.322 7.444 8.534 1.00 87.31 276 SER A CA 1
ATOM 2105 C C . SER A 1 276 ? 18.812 8.765 7.935 1.00 87.31 276 SER A C 1
ATOM 2107 O O . SER A 1 276 ? 19.597 9.696 7.750 1.00 87.31 276 SER A O 1
ATOM 2109 N N . LEU A 1 277 ? 17.515 8.882 7.619 1.00 85.31 277 LEU A N 1
ATOM 2110 C CA . LEU A 1 277 ? 16.941 10.103 7.050 1.00 85.31 277 LEU A CA 1
ATOM 2111 C C . LEU A 1 277 ? 16.516 11.106 8.124 1.00 85.31 277 LEU A C 1
ATOM 2113 O O . LEU A 1 277 ? 15.709 10.813 9.008 1.00 85.31 277 LEU A O 1
ATOM 2117 N N . ASN A 1 278 ? 16.927 12.360 7.958 1.00 81.38 278 ASN A N 1
ATOM 2118 C CA . ASN A 1 278 ? 16.391 13.466 8.748 1.00 81.38 278 ASN A CA 1
ATOM 2119 C C . ASN A 1 278 ? 14.965 13.866 8.295 1.00 81.38 278 ASN A C 1
ATOM 2121 O O . ASN A 1 278 ? 14.442 13.384 7.288 1.00 81.38 278 ASN A O 1
ATOM 2125 N N . ALA A 1 279 ? 14.326 14.807 9.001 1.00 76.31 279 ALA A N 1
ATOM 2126 C CA . ALA A 1 279 ? 12.978 15.288 8.660 1.00 76.31 279 ALA A CA 1
ATOM 2127 C C . ALA A 1 279 ? 12.870 15.923 7.254 1.00 76.31 279 ALA A C 1
ATOM 2129 O O . ALA A 1 279 ? 11.776 15.971 6.680 1.00 76.31 279 ALA A O 1
ATOM 2130 N N . ALA A 1 280 ? 13.989 16.397 6.691 1.00 78.44 280 ALA A N 1
ATOM 2131 C CA . ALA A 1 280 ? 14.071 16.944 5.340 1.00 78.44 280 ALA A CA 1
ATOM 2132 C C . ALA A 1 280 ? 14.215 15.865 4.251 1.00 78.44 280 ALA A C 1
ATOM 2134 O O . ALA A 1 280 ? 14.141 16.210 3.074 1.00 78.44 280 ALA A O 1
ATOM 2135 N N . GLY A 1 281 ? 14.357 14.588 4.623 1.00 79.56 281 GLY A N 1
ATOM 2136 C CA . GLY A 1 281 ? 14.583 13.484 3.689 1.00 79.56 281 GLY A CA 1
ATOM 2137 C C . GLY A 1 281 ? 16.021 13.406 3.172 1.00 79.56 281 GLY A C 1
ATOM 2138 O O . GLY A 1 281 ? 16.254 12.804 2.129 1.00 79.56 281 GLY A O 1
ATOM 2139 N N . GLU A 1 282 ? 16.975 14.027 3.869 1.00 83.38 282 GLU A N 1
ATOM 2140 C CA . GLU A 1 282 ? 18.40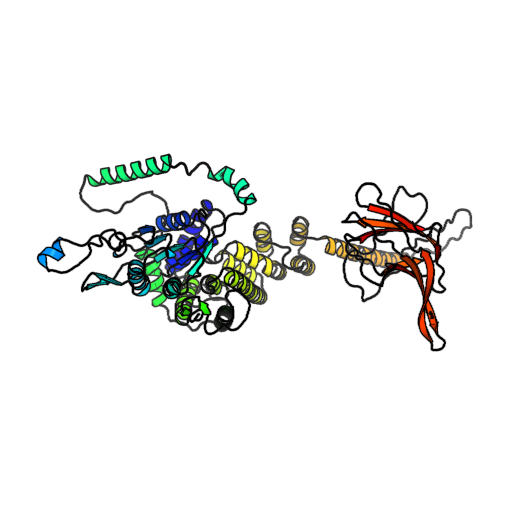4 13.922 3.570 1.00 83.38 282 GLU A CA 1
ATOM 2141 C C . GLU A 1 282 ? 19.051 12.859 4.460 1.00 83.38 282 GLU A C 1
ATOM 2143 O O . GLU A 1 282 ? 18.715 12.742 5.641 1.00 83.38 282 GLU A O 1
ATOM 2148 N N . GLU A 1 283 ? 20.010 12.125 3.897 1.00 80.00 283 GLU A N 1
ATOM 2149 C CA . GLU A 1 283 ? 20.793 11.103 4.590 1.00 80.00 283 GLU A CA 1
ATOM 2150 C C . GLU A 1 283 ? 21.777 11.777 5.554 1.00 80.00 283 GLU A C 1
ATOM 2152 O O . GLU A 1 283 ? 22.854 12.240 5.173 1.00 80.00 283 GLU A O 1
ATOM 2157 N N . LYS A 1 284 ? 21.347 11.922 6.807 1.00 71.44 284 LYS A N 1
ATOM 2158 C CA . LYS A 1 284 ? 22.118 12.498 7.908 1.00 71.44 284 LYS A CA 1
ATOM 2159 C C . LYS A 1 284 ? 21.715 11.769 9.185 1.00 71.44 284 LYS A C 1
ATOM 2161 O O . LYS A 1 284 ? 20.513 11.699 9.448 1.00 71.44 284 LYS A O 1
ATOM 2166 N N . PRO A 1 285 ? 22.680 11.299 9.999 1.00 65.06 285 PRO A N 1
ATOM 2167 C CA . PRO A 1 285 ? 22.363 10.674 11.278 1.00 65.06 285 PRO A CA 1
ATOM 2168 C C . PRO A 1 285 ? 21.429 11.587 12.075 1.00 65.06 285 PRO A C 1
ATOM 2170 O O . PRO A 1 285 ? 21.613 12.811 12.091 1.00 65.06 285 PRO A O 1
ATOM 2173 N N . GLN A 1 286 ? 20.381 11.001 12.655 1.00 59.81 286 GLN A N 1
ATOM 2174 C CA . GLN A 1 286 ? 19.359 11.771 13.354 1.00 59.81 286 GLN A CA 1
ATOM 2175 C C . GLN A 1 286 ? 20.000 12.573 14.499 1.00 59.81 286 GLN A C 1
ATOM 2177 O O . GLN A 1 286 ? 20.863 12.042 15.200 1.00 59.81 286 GLN A O 1
ATOM 2182 N N . PRO A 1 287 ? 19.602 13.838 14.720 1.00 55.88 287 PRO A N 1
ATOM 2183 C CA . PRO A 1 287 ? 19.947 14.512 15.962 1.00 55.88 287 PRO A CA 1
ATOM 2184 C C . PRO A 1 287 ? 19.260 13.786 17.129 1.00 55.88 287 PRO A C 1
ATOM 2186 O O . PRO A 1 287 ? 18.059 13.528 17.071 1.00 55.88 287 PRO A O 1
ATOM 2189 N N . GLU A 1 288 ? 20.017 13.473 18.185 1.00 54.06 288 GLU A N 1
ATOM 2190 C CA . GLU A 1 288 ? 19.535 12.716 19.356 1.00 54.06 288 GLU A CA 1
ATOM 2191 C C . GLU A 1 288 ? 18.379 13.417 20.095 1.00 54.06 288 GLU A C 1
ATOM 2193 O O . GLU A 1 288 ? 17.568 12.768 20.755 1.00 54.06 288 GLU A O 1
ATOM 2198 N N . SER A 1 289 ? 18.247 14.737 19.952 1.00 55.00 289 SER A N 1
ATOM 2199 C CA . SER A 1 289 ? 17.148 15.517 20.512 1.00 55.00 289 SER A CA 1
ATOM 2200 C C . SER A 1 289 ? 16.742 16.651 19.570 1.00 55.00 289 SER A C 1
ATOM 2202 O O . SER A 1 289 ? 17.575 17.344 18.982 1.00 55.00 289 SER A O 1
ATOM 2204 N N . ILE A 1 290 ? 15.432 16.861 19.420 1.00 56.28 290 ILE A N 1
ATOM 2205 C CA . ILE A 1 290 ? 14.897 18.099 18.847 1.00 56.28 290 ILE A CA 1
ATOM 2206 C C . ILE A 1 290 ? 14.378 18.940 20.012 1.00 56.28 290 ILE A C 1
ATOM 2208 O O . ILE A 1 290 ? 13.443 18.536 20.707 1.00 56.28 290 ILE A O 1
ATOM 2212 N N . GLN A 1 291 ? 14.966 20.118 20.226 1.00 47.44 291 GLN A N 1
ATOM 2213 C CA . GLN A 1 291 ? 14.408 21.114 21.139 1.00 47.44 291 GLN A CA 1
ATOM 2214 C C . GLN A 1 291 ? 13.216 21.799 20.467 1.00 47.44 291 GLN A C 1
ATOM 2216 O O . GLN A 1 291 ? 13.364 22.598 19.542 1.00 47.44 291 GLN A O 1
ATOM 2221 N N . THR A 1 292 ? 12.010 21.489 20.935 1.00 51.19 292 THR A N 1
ATOM 2222 C CA . THR A 1 292 ? 10.836 22.335 20.688 1.00 51.19 292 THR A CA 1
ATOM 2223 C C . THR A 1 292 ? 10.770 23.432 21.756 1.00 51.19 292 THR A C 1
ATOM 2225 O O . THR A 1 292 ? 11.402 23.310 22.802 1.00 51.19 292 THR A O 1
ATOM 2228 N N . ARG A 1 293 ? 9.990 24.506 21.533 1.00 47.22 293 ARG A N 1
ATOM 2229 C CA . ARG A 1 293 ? 9.846 25.651 22.470 1.00 47.22 293 ARG A CA 1
ATOM 2230 C C . ARG A 1 293 ? 9.470 25.265 23.914 1.00 47.22 293 ARG A C 1
ATOM 2232 O O . ARG A 1 293 ? 9.547 26.119 24.790 1.00 47.22 293 ARG A O 1
ATOM 2239 N N . SER A 1 294 ? 9.050 24.024 24.155 1.00 44.94 294 SER A N 1
ATOM 2240 C CA . SER A 1 294 ? 8.543 23.552 25.443 1.00 44.94 294 SER A CA 1
ATOM 2241 C C . SER A 1 294 ? 9.068 22.183 25.900 1.00 44.94 294 SER A C 1
ATOM 2243 O O . SER A 1 294 ? 8.711 21.799 27.007 1.00 44.94 294 SER A O 1
ATOM 2245 N N . GLN A 1 295 ? 9.887 21.454 25.121 1.00 46.12 295 GLN A N 1
ATOM 2246 C CA . GLN A 1 295 ? 10.472 20.159 25.530 1.00 46.12 295 GLN A CA 1
ATOM 2247 C C . GLN A 1 295 ? 11.564 19.655 24.565 1.00 46.12 295 GLN A C 1
ATOM 2249 O O . GLN A 1 295 ? 11.476 19.862 23.349 1.00 46.12 295 GLN A O 1
ATOM 2254 N N . GLU A 1 296 ? 12.555 18.942 25.109 1.00 44.66 296 GLU A N 1
ATOM 2255 C CA . GLU A 1 296 ? 13.433 18.046 24.346 1.00 44.66 296 GLU A CA 1
ATOM 2256 C C . GLU A 1 296 ? 12.666 16.769 24.027 1.00 44.66 296 GLU A C 1
ATOM 2258 O O . GLU A 1 296 ? 12.230 16.064 24.938 1.00 44.66 296 GLU A O 1
ATOM 2263 N N . VAL A 1 297 ? 12.470 16.482 22.740 1.00 49.53 297 VAL A N 1
ATOM 2264 C CA . VAL A 1 297 ? 11.799 15.249 22.330 1.00 49.53 297 VAL A CA 1
ATOM 2265 C C . VAL A 1 297 ? 12.754 14.379 21.537 1.00 49.53 297 VAL A C 1
ATOM 2267 O O . VAL A 1 297 ? 13.260 14.776 20.484 1.00 49.53 297 VAL A O 1
ATOM 2270 N N . TYR A 1 298 ? 12.990 13.184 22.075 1.00 49.81 298 TYR A N 1
ATOM 2271 C CA . TYR A 1 298 ? 13.725 12.122 21.410 1.00 49.81 298 TYR A CA 1
ATOM 2272 C C . TYR A 1 298 ? 12.941 11.678 20.173 1.00 49.81 298 TYR A C 1
ATOM 2274 O O . TYR A 1 298 ? 11.847 11.118 20.274 1.00 49.81 298 TYR A O 1
ATOM 2282 N N . CYS A 1 299 ? 13.485 11.948 18.989 1.00 57.34 299 CYS A N 1
ATOM 2283 C CA . CYS A 1 299 ? 12.995 11.332 17.766 1.00 57.34 299 CYS A CA 1
ATOM 2284 C C . CYS A 1 299 ? 13.643 9.954 17.676 1.00 57.34 299 CYS A C 1
ATOM 2286 O O . CYS A 1 299 ? 14.767 9.840 17.218 1.00 57.34 299 CYS A O 1
ATOM 2288 N N . GLY A 1 300 ? 12.950 8.917 18.149 1.00 65.00 300 GLY A N 1
ATOM 2289 C CA . GLY A 1 300 ? 13.416 7.545 17.939 1.00 65.00 300 GLY A CA 1
ATOM 2290 C C . GLY A 1 300 ? 13.379 7.153 16.463 1.00 65.00 300 GLY A C 1
ATOM 2291 O O . GLY A 1 300 ? 12.841 7.896 15.632 1.00 65.00 300 GLY A O 1
ATOM 2292 N N . ASP A 1 301 ? 13.869 5.953 16.163 1.00 75.19 301 ASP A N 1
ATOM 2293 C CA . ASP A 1 301 ? 13.852 5.370 14.821 1.00 75.19 301 ASP A CA 1
ATOM 2294 C C . ASP A 1 301 ? 12.472 5.452 14.156 1.00 75.19 301 ASP A C 1
ATOM 2296 O O . ASP A 1 301 ? 11.421 5.329 14.797 1.00 75.19 301 ASP A O 1
ATOM 2300 N N . VAL A 1 302 ? 12.466 5.681 12.842 1.00 79.88 302 VAL A N 1
ATOM 2301 C CA . VAL A 1 302 ? 11.226 5.737 12.060 1.00 79.88 302 VAL A CA 1
ATOM 2302 C C . VAL A 1 302 ? 10.619 4.341 11.965 1.00 79.88 302 VAL A C 1
ATOM 2304 O O . VAL A 1 302 ? 9.415 4.178 12.172 1.00 79.88 302 VAL A O 1
ATOM 2307 N N . VAL A 1 303 ? 11.467 3.346 11.703 1.00 85.38 303 VAL A N 1
ATOM 2308 C CA . VAL A 1 303 ? 11.131 1.927 11.745 1.00 85.38 303 VAL A CA 1
ATOM 2309 C C . VAL A 1 303 ? 11.697 1.343 13.032 1.00 85.38 303 VAL A C 1
ATOM 2311 O O . VAL A 1 303 ? 12.902 1.151 13.169 1.00 85.38 303 VAL A O 1
ATOM 2314 N N . THR A 1 304 ? 10.811 1.055 13.982 1.00 85.25 304 THR A N 1
ATOM 2315 C CA . THR A 1 304 ? 11.177 0.464 15.273 1.00 85.25 304 THR A CA 1
ATOM 2316 C C . THR A 1 304 ? 11.364 -1.051 15.163 1.00 85.25 304 THR A C 1
ATOM 2318 O O . THR A 1 304 ? 10.814 -1.688 14.264 1.00 85.25 304 THR A O 1
ATOM 2321 N N . ASN A 1 305 ? 12.041 -1.669 16.140 1.00 86.12 305 ASN A N 1
ATOM 2322 C CA . ASN A 1 305 ? 12.150 -3.135 16.242 1.00 86.12 305 ASN A CA 1
ATOM 2323 C C . ASN A 1 305 ? 10.782 -3.832 16.188 1.00 86.12 305 ASN A C 1
ATOM 2325 O O . ASN A 1 305 ? 10.621 -4.863 15.537 1.00 86.12 305 ASN A O 1
ATOM 2329 N N . ARG A 1 306 ? 9.769 -3.235 16.827 1.00 84.50 306 ARG A N 1
ATOM 2330 C CA . ARG A 1 306 ? 8.386 -3.715 16.754 1.00 84.50 306 ARG A CA 1
ATOM 2331 C C . ARG A 1 306 ? 7.834 -3.629 15.329 1.00 84.50 306 ARG A C 1
ATOM 2333 O O . ARG A 1 306 ? 7.211 -4.579 14.866 1.00 84.50 306 ARG A O 1
ATOM 2340 N N . GLY A 1 307 ? 8.091 -2.519 14.639 1.00 85.94 307 GLY A N 1
ATOM 2341 C CA . GLY A 1 307 ? 7.736 -2.339 13.233 1.00 85.94 307 GLY A CA 1
ATOM 2342 C C . GLY A 1 307 ? 8.367 -3.398 12.327 1.00 85.94 307 GLY A C 1
ATOM 2343 O O . GLY A 1 307 ? 7.678 -3.924 11.461 1.00 85.94 307 GLY A O 1
ATOM 2344 N N . ILE A 1 308 ? 9.626 -3.783 12.567 1.00 89.12 308 ILE A N 1
ATOM 2345 C CA . ILE A 1 308 ? 10.302 -4.856 11.815 1.00 89.12 308 ILE A CA 1
ATOM 2346 C C . ILE A 1 308 ? 9.589 -6.198 12.015 1.00 89.12 308 ILE A C 1
ATOM 2348 O O . ILE A 1 308 ? 9.352 -6.914 11.043 1.00 89.12 308 ILE A O 1
ATOM 2352 N N . VAL A 1 309 ? 9.213 -6.539 13.253 1.00 89.06 309 VAL A N 1
ATOM 2353 C CA . VAL A 1 309 ? 8.481 -7.783 13.549 1.00 89.06 309 VAL A CA 1
ATOM 2354 C C . VAL A 1 309 ? 7.111 -7.783 12.868 1.00 89.06 309 VAL A C 1
ATOM 2356 O O . VAL A 1 309 ? 6.794 -8.740 12.164 1.00 89.06 309 VAL A O 1
ATOM 2359 N N . MET A 1 310 ? 6.343 -6.697 12.997 1.00 88.81 310 MET A N 1
ATOM 2360 C CA . MET A 1 310 ? 5.044 -6.540 12.327 1.00 88.81 310 MET A CA 1
ATOM 2361 C C . MET A 1 310 ? 5.177 -6.659 10.807 1.00 88.81 310 MET A C 1
ATOM 2363 O O . MET A 1 310 ? 4.418 -7.376 10.163 1.00 88.81 310 MET A O 1
ATOM 2367 N N . PHE A 1 311 ? 6.183 -6.008 10.226 1.00 91.75 311 PHE A N 1
ATOM 2368 C CA . PHE A 1 311 ? 6.421 -6.074 8.792 1.00 91.75 311 PHE A CA 1
ATOM 2369 C C . PHE A 1 311 ? 6.832 -7.477 8.335 1.00 91.75 311 PHE A C 1
ATOM 2371 O O . PHE A 1 311 ? 6.400 -7.941 7.283 1.00 91.75 311 PHE A O 1
ATOM 2378 N N . SER A 1 312 ? 7.625 -8.192 9.138 1.00 90.81 312 SER A N 1
ATOM 2379 C CA . SER A 1 312 ? 8.022 -9.571 8.843 1.00 90.81 312 SER A CA 1
ATOM 2380 C C . SER A 1 312 ? 6.819 -10.511 8.721 1.00 90.81 312 SER A C 1
ATOM 2382 O O . SER A 1 312 ? 6.835 -11.424 7.894 1.00 90.81 312 SER A O 1
ATOM 2384 N N . ASP A 1 313 ? 5.771 -10.253 9.499 1.00 89.69 313 ASP A N 1
ATOM 2385 C CA . ASP A 1 313 ? 4.518 -10.992 9.446 1.00 89.69 313 ASP A CA 1
ATOM 2386 C C . ASP A 1 313 ? 3.700 -10.631 8.195 1.00 89.69 313 ASP A C 1
ATOM 2388 O O . ASP A 1 313 ? 3.352 -11.506 7.400 1.00 89.69 313 ASP A O 1
ATOM 2392 N N . MET A 1 314 ? 3.550 -9.330 7.906 1.00 92.75 314 MET A N 1
ATOM 2393 C CA . MET A 1 314 ? 2.924 -8.849 6.663 1.00 92.75 314 MET A CA 1
ATOM 2394 C C . MET A 1 314 ? 3.577 -9.448 5.405 1.00 92.75 314 MET A C 1
ATOM 2396 O O . MET A 1 314 ? 2.885 -9.796 4.447 1.00 92.75 314 MET A O 1
ATOM 2400 N N . LEU A 1 315 ? 4.908 -9.600 5.396 1.00 92.50 315 LEU A N 1
ATOM 2401 C CA . LEU A 1 315 ? 5.641 -10.217 4.286 1.00 92.50 315 LEU A CA 1
ATOM 2402 C C . LEU A 1 315 ? 5.254 -11.682 4.073 1.00 92.50 315 LEU A C 1
ATOM 2404 O O . LEU A 1 315 ? 5.169 -12.130 2.927 1.00 92.50 315 LEU A O 1
ATOM 2408 N N . ARG A 1 316 ? 5.020 -12.434 5.152 1.00 91.31 316 ARG A N 1
ATOM 2409 C CA . ARG A 1 316 ? 4.590 -13.837 5.070 1.00 91.31 316 ARG A CA 1
ATOM 2410 C C . ARG A 1 316 ? 3.157 -13.940 4.581 1.00 91.31 316 ARG A C 1
ATOM 2412 O O . ARG A 1 316 ? 2.906 -14.740 3.684 1.00 91.31 316 ARG A O 1
ATOM 2419 N N . ILE A 1 317 ? 2.265 -13.088 5.083 1.00 91.94 317 ILE A N 1
ATOM 2420 C CA . ILE A 1 317 ? 0.876 -13.004 4.612 1.00 91.94 317 ILE A CA 1
ATOM 2421 C C . ILE A 1 317 ? 0.853 -12.665 3.117 1.00 91.94 317 ILE A C 1
ATOM 2423 O O . ILE A 1 317 ? 0.188 -13.347 2.338 1.00 91.94 317 ILE A O 1
ATOM 2427 N N . SER A 1 318 ? 1.647 -11.681 2.675 1.00 92.12 318 SER A N 1
ATOM 2428 C CA . SER A 1 318 ? 1.767 -11.346 1.251 1.00 92.12 318 SER A CA 1
ATOM 2429 C C . SER A 1 318 ? 2.306 -12.524 0.437 1.00 92.12 318 SER A C 1
ATOM 2431 O O . SER A 1 318 ? 1.734 -12.875 -0.596 1.00 92.12 318 SER A O 1
ATOM 2433 N N . ALA A 1 319 ? 3.370 -13.188 0.890 1.00 90.69 319 ALA A N 1
ATOM 2434 C CA . ALA A 1 319 ? 3.911 -14.358 0.204 1.00 90.69 319 ALA A CA 1
ATOM 2435 C C . ALA A 1 319 ? 2.869 -15.480 0.061 1.00 90.69 319 ALA A C 1
ATOM 2437 O O . ALA A 1 319 ? 2.722 -16.058 -1.022 1.00 90.69 319 ALA A O 1
ATOM 2438 N N . PHE A 1 320 ? 2.119 -15.745 1.130 1.00 91.00 320 PHE A N 1
ATOM 2439 C CA . PHE A 1 320 ? 1.101 -16.783 1.182 1.00 91.00 320 PHE A CA 1
ATOM 2440 C C . PHE A 1 320 ? -0.067 -16.476 0.249 1.00 91.00 320 PHE A C 1
ATOM 2442 O O . PHE A 1 320 ? -0.423 -17.317 -0.577 1.00 91.00 320 PHE A O 1
ATOM 2449 N N . LEU A 1 321 ? -0.567 -15.238 0.281 1.00 91.12 321 LEU A N 1
ATOM 2450 C CA . LEU A 1 321 ? -1.636 -14.750 -0.589 1.00 91.12 321 LEU A CA 1
ATOM 2451 C C . LEU A 1 321 ? -1.279 -14.878 -2.080 1.00 91.12 321 LEU A C 1
ATOM 2453 O O . LEU A 1 321 ? -2.130 -15.194 -2.907 1.00 91.12 321 LEU A O 1
ATOM 2457 N N . HIS A 1 322 ? -0.005 -14.690 -2.432 1.00 89.75 322 HIS A N 1
ATOM 2458 C CA . HIS A 1 322 ? 0.493 -14.859 -3.802 1.00 89.75 322 HIS A CA 1
ATOM 2459 C C . HIS A 1 322 ? 0.902 -16.310 -4.141 1.00 89.75 322 HIS A C 1
ATOM 2461 O O . HIS A 1 322 ? 1.534 -16.543 -5.175 1.00 89.75 322 HIS A O 1
ATOM 2467 N N . GLY A 1 323 ? 0.573 -17.293 -3.294 1.00 86.62 323 GLY A N 1
ATOM 2468 C CA . GLY A 1 323 ? 0.808 -18.720 -3.544 1.00 86.62 323 GLY A CA 1
ATOM 2469 C C . GLY A 1 323 ? 2.262 -19.171 -3.379 1.00 86.62 323 GLY A C 1
ATOM 2470 O O . GLY A 1 323 ? 2.672 -20.156 -3.992 1.00 86.62 323 GLY A O 1
ATOM 2471 N N . ARG A 1 324 ? 3.073 -18.452 -2.592 1.00 85.25 324 ARG A N 1
ATOM 2472 C CA . ARG A 1 324 ? 4.502 -18.752 -2.363 1.00 85.25 324 ARG A CA 1
ATOM 2473 C C . ARG A 1 324 ? 4.782 -19.367 -0.986 1.00 85.25 324 ARG A C 1
ATOM 2475 O O . ARG A 1 324 ? 5.945 -19.551 -0.619 1.00 85.25 324 ARG A O 1
ATOM 2482 N N . GLY A 1 325 ? 3.735 -19.719 -0.236 1.00 85.50 325 GLY A N 1
ATOM 2483 C CA . GLY A 1 325 ? 3.848 -20.198 1.144 1.00 85.50 325 GLY A CA 1
ATOM 2484 C C . GLY A 1 325 ? 4.443 -19.114 2.047 1.00 85.50 325 GLY A C 1
ATOM 2485 O O . GLY A 1 325 ? 4.099 -17.946 1.921 1.00 85.50 325 GLY A O 1
ATOM 2486 N N . THR A 1 326 ? 5.406 -19.471 2.897 1.00 84.25 326 THR A N 1
ATOM 2487 C CA . THR A 1 326 ? 6.048 -18.535 3.843 1.00 84.25 326 THR A CA 1
ATOM 2488 C C . THR A 1 326 ? 7.282 -17.810 3.281 1.00 84.25 326 THR A C 1
ATOM 2490 O O . THR A 1 326 ? 8.042 -17.210 4.041 1.00 84.25 326 THR A O 1
ATOM 2493 N N . LYS A 1 327 ? 7.521 -17.862 1.958 1.00 88.38 327 LYS A N 1
ATOM 2494 C CA . LYS A 1 327 ? 8.734 -17.321 1.313 1.00 88.38 327 LYS A CA 1
ATOM 2495 C C . LYS A 1 327 ? 8.458 -16.010 0.556 1.00 88.38 327 LYS A C 1
ATOM 2497 O O . LYS A 1 327 ? 8.016 -16.063 -0.598 1.00 88.38 327 LYS A O 1
ATOM 2502 N N . PRO A 1 328 ? 8.752 -14.839 1.153 1.00 90.06 328 PRO A N 1
ATOM 2503 C CA . PRO A 1 328 ? 8.594 -13.555 0.476 1.00 90.06 328 PRO A CA 1
ATOM 2504 C C . PRO A 1 328 ? 9.606 -13.367 -0.658 1.00 90.06 328 PRO A C 1
ATOM 2506 O O . PRO A 1 328 ? 10.633 -14.045 -0.731 1.00 90.06 328 PRO A O 1
ATOM 2509 N N . CYS A 1 329 ? 9.298 -12.432 -1.551 1.00 89.50 329 CYS A N 1
ATOM 2510 C CA . CYS A 1 329 ? 10.144 -11.995 -2.654 1.00 89.50 329 CYS A CA 1
ATOM 2511 C C . CYS A 1 329 ? 10.430 -10.495 -2.549 1.00 89.50 329 CYS A C 1
ATOM 2513 O O . CYS A 1 329 ? 9.835 -9.780 -1.747 1.00 89.50 329 CYS A O 1
ATOM 2515 N N . VAL A 1 330 ? 11.319 -10.021 -3.418 1.00 90.56 330 VAL A N 1
ATOM 2516 C CA . VAL A 1 330 ? 11.732 -8.616 -3.530 1.00 90.56 330 VAL A CA 1
ATOM 2517 C C . VAL A 1 330 ? 10.532 -7.669 -3.720 1.00 90.56 330 VAL A C 1
ATOM 2519 O O . VAL A 1 330 ? 10.532 -6.579 -3.159 1.00 90.56 330 VAL A O 1
ATOM 2522 N N . LEU A 1 331 ? 9.483 -8.090 -4.441 1.00 91.19 331 LEU A N 1
ATOM 2523 C CA . LEU A 1 331 ? 8.279 -7.275 -4.674 1.00 91.19 331 LEU A CA 1
ATOM 2524 C C . LEU A 1 331 ? 7.432 -7.075 -3.407 1.00 91.19 331 LEU A C 1
ATOM 2526 O O . LEU A 1 331 ? 6.851 -6.004 -3.231 1.00 91.19 331 LEU A O 1
ATOM 2530 N N . ASP A 1 332 ? 7.407 -8.063 -2.503 1.00 92.25 332 ASP A N 1
ATOM 2531 C CA . ASP A 1 332 ? 6.644 -7.963 -1.248 1.00 92.25 332 ASP A CA 1
ATOM 2532 C C . ASP A 1 332 ? 7.233 -6.932 -0.304 1.00 92.25 332 ASP A C 1
ATOM 2534 O O . ASP A 1 332 ? 6.567 -6.541 0.645 1.00 92.25 332 ASP A O 1
ATOM 2538 N N . LEU A 1 333 ? 8.473 -6.496 -0.536 1.00 92.94 333 LEU A N 1
ATOM 2539 C CA . LEU A 1 333 ? 9.080 -5.480 0.301 1.00 92.94 333 LEU A CA 1
ATOM 2540 C C . LEU A 1 333 ? 8.405 -4.126 0.107 1.00 92.94 333 LEU A C 1
ATOM 2542 O O . LEU A 1 333 ? 8.423 -3.365 1.064 1.00 92.94 333 LEU A O 1
ATOM 2546 N N . TRP A 1 334 ? 7.758 -3.849 -1.040 1.00 93.69 334 TRP A N 1
ATOM 2547 C CA . TRP A 1 334 ? 7.144 -2.550 -1.375 1.00 93.69 334 TRP A CA 1
ATOM 2548 C C . TRP A 1 334 ? 6.365 -1.866 -0.237 1.00 93.69 334 TRP A C 1
ATOM 2550 O O . TRP A 1 334 ? 6.561 -0.662 -0.041 1.00 93.69 334 TRP A O 1
ATOM 2560 N N . PRO A 1 335 ? 5.528 -2.563 0.558 1.00 93.56 335 PRO A N 1
ATOM 2561 C CA . PRO A 1 335 ? 4.762 -1.915 1.609 1.00 93.56 335 PRO A CA 1
ATOM 2562 C C . PRO A 1 335 ? 5.599 -1.306 2.743 1.00 93.56 335 PRO A C 1
ATOM 2564 O O . PRO A 1 335 ? 5.074 -0.486 3.493 1.00 93.56 335 PRO A O 1
ATOM 2567 N N . LEU A 1 336 ? 6.902 -1.603 2.829 1.00 92.88 336 LEU A N 1
ATOM 2568 C CA . LEU A 1 336 ? 7.831 -0.897 3.719 1.00 92.88 336 LEU A CA 1
ATOM 2569 C C . LEU A 1 336 ? 7.845 0.617 3.438 1.00 92.88 336 LEU A C 1
ATOM 2571 O O . LEU A 1 336 ? 7.975 1.412 4.366 1.00 92.88 336 LEU A O 1
ATOM 2575 N N . SER A 1 337 ? 7.612 1.039 2.187 1.00 92.00 337 SER A N 1
ATOM 2576 C CA . SER A 1 337 ? 7.458 2.460 1.828 1.00 92.00 337 SER A CA 1
ATOM 2577 C C . SER A 1 337 ? 6.337 3.166 2.598 1.00 92.00 337 SER A C 1
ATOM 2579 O O . SER A 1 337 ? 6.381 4.385 2.745 1.00 92.00 337 SER A O 1
ATOM 2581 N N . TYR A 1 338 ? 5.359 2.429 3.129 1.00 92.06 338 TYR A N 1
ATOM 2582 C CA . TYR A 1 338 ? 4.264 2.971 3.935 1.00 92.06 338 TYR A CA 1
ATOM 2583 C C . TYR A 1 338 ? 4.584 3.032 5.431 1.00 92.06 338 TYR A C 1
ATOM 2585 O O . TYR A 1 338 ? 3.863 3.697 6.166 1.00 92.06 338 TYR A O 1
ATOM 2593 N N . MET A 1 339 ? 5.658 2.383 5.885 1.00 90.00 339 MET A N 1
ATOM 2594 C CA . MET A 1 339 ? 6.065 2.343 7.298 1.00 90.00 339 MET A CA 1
ATOM 2595 C C . MET A 1 339 ? 7.248 3.274 7.597 1.00 90.00 339 MET A C 1
ATOM 2597 O O . MET A 1 339 ? 7.412 3.756 8.716 1.00 90.00 339 MET A O 1
ATOM 2601 N N . SER A 1 340 ? 8.055 3.560 6.578 1.00 88.19 340 SER A N 1
ATOM 2602 C CA . SER A 1 340 ? 9.399 4.128 6.709 1.00 88.19 340 SER A CA 1
ATOM 2603 C C . SER A 1 340 ? 9.491 5.658 6.671 1.00 88.19 340 SER A C 1
ATOM 2605 O O . SER A 1 340 ? 10.533 6.201 6.312 1.00 88.19 340 SER A O 1
ATOM 2607 N N . TRP A 1 341 ? 8.431 6.397 7.015 1.00 87.69 341 TRP A N 1
ATOM 2608 C CA . TRP A 1 341 ? 8.480 7.869 7.020 1.00 87.69 341 TRP A CA 1
ATOM 2609 C C . TRP A 1 341 ? 7.542 8.520 8.043 1.00 87.69 341 TRP A C 1
ATOM 2611 O O . TRP A 1 341 ? 6.513 7.960 8.433 1.00 87.69 341 TRP A O 1
ATOM 2621 N N . ARG A 1 342 ? 7.892 9.747 8.456 1.00 80.25 342 ARG A N 1
ATOM 2622 C CA . ARG A 1 342 ? 7.034 10.658 9.241 1.00 80.25 342 ARG A CA 1
ATOM 2623 C C . ARG A 1 342 ? 6.663 11.916 8.458 1.00 80.25 342 ARG A C 1
ATOM 2625 O O . ARG A 1 342 ? 5.563 12.440 8.613 1.00 80.25 342 ARG A O 1
ATOM 2632 N N . THR A 1 343 ? 7.560 12.384 7.588 1.00 81.38 343 THR A N 1
ATOM 2633 C CA . THR A 1 343 ? 7.337 13.560 6.737 1.00 81.38 343 THR A CA 1
ATOM 2634 C C . THR A 1 343 ? 7.176 13.176 5.268 1.00 81.38 343 THR A C 1
ATOM 2636 O O . THR A 1 343 ? 7.668 12.145 4.808 1.00 81.38 343 THR A O 1
ATOM 2639 N N . LYS A 1 344 ? 6.521 14.046 4.490 1.00 83.00 344 LYS A N 1
ATOM 2640 C CA . LYS A 1 344 ? 6.361 13.842 3.042 1.00 83.00 344 LYS A CA 1
ATOM 2641 C C . LYS A 1 344 ? 7.710 13.755 2.310 1.00 83.00 344 LYS A C 1
ATOM 2643 O O . LYS A 1 344 ? 7.859 12.937 1.416 1.00 83.00 344 LYS A O 1
ATOM 2648 N N . LYS A 1 345 ? 8.706 14.553 2.712 1.00 85.31 345 LYS A N 1
ATOM 2649 C CA . LYS A 1 345 ? 10.035 14.528 2.080 1.00 85.31 345 LYS A CA 1
ATOM 2650 C C . LYS A 1 345 ? 10.766 13.203 2.315 1.00 85.31 345 LYS A C 1
ATOM 2652 O O . LYS A 1 345 ? 11.365 12.673 1.385 1.00 85.31 345 LYS A O 1
ATOM 2657 N N . GLN A 1 346 ? 10.669 12.646 3.526 1.00 86.88 346 GLN A N 1
ATOM 2658 C CA . GLN A 1 346 ? 11.185 11.304 3.818 1.00 86.88 346 GLN A CA 1
ATOM 2659 C C . GLN A 1 346 ? 10.495 10.247 2.951 1.00 86.88 346 GLN A C 1
ATOM 2661 O O . GLN A 1 346 ? 11.178 9.415 2.361 1.00 86.88 346 GLN A O 1
ATOM 2666 N N . ARG A 1 347 ? 9.161 10.315 2.811 1.00 89.00 347 ARG A N 1
ATOM 2667 C CA . ARG A 1 347 ? 8.407 9.409 1.929 1.00 89.00 347 ARG A CA 1
ATOM 2668 C C . ARG A 1 347 ? 8.976 9.413 0.513 1.00 89.00 347 ARG A C 1
ATOM 2670 O O . ARG A 1 347 ? 9.236 8.342 -0.032 1.00 89.00 347 ARG A O 1
ATOM 2677 N N . ASP A 1 348 ? 9.158 10.594 -0.073 1.00 89.81 348 ASP A N 1
ATOM 2678 C CA . ASP A 1 348 ? 9.618 10.734 -1.457 1.00 89.81 348 ASP A CA 1
ATOM 2679 C C . ASP A 1 348 ? 11.030 10.136 -1.634 1.00 89.81 348 ASP A C 1
ATOM 2681 O O . ASP A 1 348 ? 11.278 9.400 -2.592 1.00 89.81 348 ASP A O 1
ATOM 2685 N N . ALA A 1 349 ? 11.933 10.370 -0.672 1.00 90.38 349 ALA A N 1
ATOM 2686 C CA . ALA A 1 349 ? 13.283 9.802 -0.665 1.00 90.38 349 ALA A CA 1
ATOM 2687 C C . ALA A 1 349 ? 13.281 8.266 -0.543 1.00 90.38 349 ALA A C 1
ATOM 2689 O O . ALA A 1 349 ? 13.889 7.579 -1.369 1.00 90.38 349 ALA A O 1
ATOM 2690 N N . VAL A 1 350 ? 12.545 7.717 0.433 1.00 90.56 350 VAL A N 1
ATOM 2691 C CA . VAL A 1 350 ? 12.428 6.263 0.649 1.00 90.56 350 VAL A CA 1
ATOM 2692 C C . VAL A 1 350 ? 11.804 5.579 -0.559 1.00 90.56 350 VAL A C 1
ATOM 2694 O O . VAL A 1 350 ? 12.346 4.592 -1.048 1.00 90.56 350 VAL A O 1
ATOM 2697 N N . THR A 1 351 ? 10.704 6.119 -1.086 1.00 91.38 351 THR A N 1
ATOM 2698 C CA . THR A 1 351 ? 9.997 5.541 -2.239 1.00 91.38 351 THR A CA 1
ATOM 2699 C C . THR A 1 351 ? 10.905 5.506 -3.468 1.00 91.38 351 THR A C 1
ATOM 2701 O O . THR A 1 351 ? 10.973 4.490 -4.160 1.00 91.38 351 THR A O 1
ATOM 2704 N N . LYS A 1 352 ? 11.667 6.583 -3.712 1.00 91.62 352 LYS A N 1
ATOM 2705 C CA . LYS A 1 352 ? 12.640 6.643 -4.810 1.00 91.62 352 LYS A CA 1
ATOM 2706 C C . LYS A 1 352 ? 13.754 5.610 -4.639 1.00 91.62 352 LYS A C 1
ATOM 2708 O O . LYS A 1 352 ? 14.076 4.910 -5.599 1.00 91.62 352 LYS A O 1
ATOM 2713 N N . ARG A 1 353 ? 14.338 5.505 -3.439 1.00 92.12 353 ARG A N 1
ATOM 2714 C CA . ARG A 1 353 ? 15.408 4.535 -3.160 1.00 92.12 353 ARG A CA 1
ATOM 2715 C C . ARG A 1 353 ? 14.912 3.104 -3.320 1.00 92.12 353 ARG A C 1
ATOM 2717 O O . ARG A 1 353 ? 15.566 2.296 -3.967 1.00 92.12 353 ARG A O 1
ATOM 2724 N N . MET A 1 354 ? 13.743 2.815 -2.769 1.00 91.75 354 MET A N 1
ATOM 2725 C CA . MET A 1 354 ? 13.134 1.497 -2.799 1.00 91.75 354 MET A CA 1
ATOM 2726 C C . MET A 1 354 ? 12.784 1.045 -4.213 1.00 91.75 354 MET A C 1
ATOM 2728 O O . MET A 1 354 ? 13.110 -0.078 -4.590 1.00 91.75 354 MET A O 1
ATOM 2732 N N . LEU A 1 355 ? 12.172 1.927 -5.009 1.00 91.75 355 LEU A N 1
ATOM 2733 C CA . LEU A 1 355 ? 11.906 1.644 -6.414 1.00 91.75 355 LEU A CA 1
ATOM 2734 C C . LEU A 1 355 ? 13.213 1.328 -7.149 1.00 91.75 355 LEU A C 1
ATOM 2736 O O . LEU A 1 355 ? 13.276 0.328 -7.849 1.00 91.75 355 LEU A O 1
ATOM 2740 N N . ALA A 1 356 ? 14.273 2.112 -6.933 1.00 90.44 356 ALA A N 1
ATOM 2741 C CA . ALA A 1 356 ? 15.568 1.874 -7.567 1.00 90.44 356 ALA A CA 1
ATOM 2742 C C . ALA A 1 356 ? 16.205 0.526 -7.174 1.00 90.44 356 ALA A C 1
ATOM 2744 O O . ALA A 1 356 ? 16.764 -0.149 -8.037 1.00 90.44 356 ALA A O 1
ATOM 2745 N N . GLU A 1 357 ? 16.120 0.114 -5.903 1.00 90.31 357 GLU A N 1
ATOM 2746 C CA . GLU A 1 357 ? 16.630 -1.193 -5.457 1.00 90.31 357 GLU A CA 1
ATOM 2747 C C . GLU A 1 357 ? 15.844 -2.356 -6.072 1.00 90.31 357 GLU A C 1
ATOM 2749 O O . GLU A 1 357 ? 16.444 -3.296 -6.593 1.00 90.31 357 GLU A O 1
ATOM 2754 N N . ILE A 1 358 ? 14.508 -2.267 -6.094 1.00 90.62 358 ILE A N 1
ATOM 2755 C CA . ILE A 1 358 ? 13.668 -3.288 -6.731 1.00 90.62 358 ILE A CA 1
ATOM 2756 C C . ILE A 1 358 ? 13.973 -3.346 -8.232 1.00 90.62 358 ILE A C 1
ATOM 2758 O O . ILE A 1 358 ? 14.248 -4.426 -8.748 1.00 90.62 358 ILE A O 1
ATOM 2762 N N . CYS A 1 359 ? 14.014 -2.204 -8.926 1.00 89.00 359 CYS A N 1
ATOM 2763 C CA . CYS A 1 359 ? 14.342 -2.147 -10.353 1.00 89.00 359 CYS A CA 1
ATOM 2764 C C . CYS A 1 359 ? 15.727 -2.727 -10.662 1.00 89.00 359 CYS A C 1
ATOM 2766 O O . CYS A 1 359 ? 15.901 -3.349 -11.701 1.00 89.00 359 CYS A O 1
ATOM 2768 N N . ARG A 1 360 ? 16.710 -2.582 -9.765 1.00 87.88 360 ARG A N 1
ATOM 2769 C CA . ARG A 1 360 ? 18.043 -3.182 -9.934 1.00 87.88 360 ARG A CA 1
ATOM 2770 C C . ARG A 1 360 ? 18.033 -4.701 -9.745 1.00 87.88 360 ARG A C 1
ATOM 2772 O O . ARG A 1 360 ? 18.822 -5.400 -10.377 1.00 87.88 360 ARG A O 1
ATOM 2779 N N . ALA A 1 361 ? 17.161 -5.211 -8.880 1.00 87.50 361 ALA A N 1
ATOM 2780 C CA . ALA A 1 361 ? 17.089 -6.628 -8.547 1.00 87.50 361 ALA A CA 1
ATOM 2781 C C . ALA A 1 361 ? 16.348 -7.481 -9.596 1.00 87.50 361 ALA A C 1
ATOM 2783 O O . ALA A 1 361 ? 16.569 -8.690 -9.642 1.00 87.50 361 ALA A O 1
ATOM 2784 N N . LEU A 1 362 ? 15.477 -6.889 -10.425 1.00 86.88 362 LEU A N 1
ATOM 2785 C CA . LEU A 1 362 ? 14.641 -7.637 -11.378 1.00 86.88 362 LEU A CA 1
ATOM 2786 C C . LEU A 1 362 ? 15.368 -8.124 -12.651 1.00 86.88 362 LEU A C 1
ATOM 2788 O O . LEU A 1 362 ? 15.213 -9.305 -12.967 1.00 86.88 362 LEU A O 1
ATOM 2792 N N . PRO A 1 363 ? 16.167 -7.310 -13.375 1.00 84.81 363 PRO A N 1
ATOM 2793 C CA . PRO A 1 363 ? 16.783 -7.711 -14.645 1.00 84.81 363 PRO A CA 1
ATOM 2794 C C . PRO A 1 363 ? 17.587 -9.021 -14.606 1.00 84.81 363 PRO A C 1
ATOM 2796 O O . PRO A 1 363 ? 17.388 -9.860 -15.484 1.00 84.81 363 PRO A O 1
ATOM 2799 N N . PRO A 1 364 ? 18.428 -9.298 -13.582 1.00 85.12 364 PRO A N 1
ATOM 2800 C CA . PRO A 1 364 ? 19.208 -10.542 -13.524 1.00 85.12 364 PRO A CA 1
ATOM 2801 C C . PRO A 1 364 ? 18.368 -11.829 -13.424 1.00 85.12 364 PRO A C 1
ATOM 2803 O O . PRO A 1 364 ? 18.907 -12.935 -13.557 1.00 85.12 364 PRO A O 1
ATOM 2806 N N . LEU A 1 365 ? 17.069 -11.695 -13.135 1.00 82.19 365 LEU A N 1
ATOM 2807 C CA . LEU A 1 365 ? 16.118 -12.797 -12.995 1.00 82.19 365 LEU A CA 1
ATOM 2808 C C . LEU A 1 365 ? 15.441 -13.177 -14.319 1.00 82.19 365 LEU A C 1
ATOM 2810 O O . LEU A 1 365 ? 14.755 -14.193 -14.352 1.00 82.19 365 LEU A O 1
ATOM 2814 N N . ILE A 1 366 ? 15.609 -12.385 -15.381 1.00 86.44 366 ILE A N 1
ATOM 2815 C CA . ILE A 1 366 ? 15.001 -12.622 -16.693 1.00 86.44 366 ILE A CA 1
ATOM 2816 C C . ILE A 1 366 ? 16.075 -13.196 -17.622 1.00 86.44 366 ILE A C 1
ATOM 2818 O O . ILE A 1 366 ? 16.843 -12.451 -18.226 1.00 86.44 366 ILE A O 1
ATOM 2822 N N . ARG A 1 367 ? 16.170 -14.528 -17.716 1.00 84.56 367 ARG A N 1
ATOM 2823 C CA . ARG A 1 367 ? 17.147 -15.203 -18.596 1.00 84.56 367 ARG A CA 1
ATOM 2824 C C . ARG A 1 367 ? 16.481 -15.839 -19.803 1.00 84.56 367 ARG A C 1
ATOM 2826 O O . ARG A 1 367 ? 17.050 -15.829 -20.888 1.00 84.56 367 ARG A O 1
ATOM 2833 N N . ASN A 1 368 ? 15.276 -16.365 -19.603 1.00 86.75 368 ASN A N 1
ATOM 2834 C CA . ASN A 1 368 ? 14.516 -17.086 -20.617 1.00 86.75 368 ASN A CA 1
ATOM 2835 C C . ASN A 1 368 ? 13.102 -16.511 -20.776 1.00 86.75 368 ASN A C 1
ATOM 2837 O O . ASN A 1 368 ? 12.560 -15.874 -19.871 1.00 86.75 368 ASN A O 1
ATOM 2841 N N . HIS A 1 369 ? 12.460 -16.836 -21.899 1.00 86.19 369 HIS A N 1
ATOM 2842 C CA . HIS A 1 369 ? 11.080 -16.451 -22.203 1.00 86.19 369 HIS A CA 1
ATOM 2843 C C . HIS A 1 369 ? 10.066 -16.839 -21.102 1.00 86.19 369 HIS A C 1
ATOM 2845 O O . HIS A 1 369 ? 9.179 -16.060 -20.756 1.00 86.19 369 HIS A O 1
ATOM 2851 N N . GLU A 1 370 ? 10.196 -18.029 -20.504 1.00 85.44 370 GLU A N 1
ATOM 2852 C CA . GLU A 1 370 ? 9.293 -18.472 -19.428 1.00 85.44 370 GLU A CA 1
ATOM 2853 C C . GLU A 1 370 ? 9.437 -17.631 -18.150 1.00 85.44 370 GLU A C 1
ATOM 2855 O O . GLU A 1 370 ? 8.439 -17.303 -17.505 1.00 85.44 370 GLU A O 1
ATOM 2860 N N . GLU A 1 371 ? 10.666 -17.239 -17.806 1.00 86.69 371 GLU A N 1
ATOM 2861 C CA . GLU A 1 371 ? 10.953 -16.387 -16.647 1.00 86.69 371 GLU A CA 1
ATOM 2862 C C . GLU A 1 371 ? 10.451 -14.959 -16.879 1.00 86.69 371 GLU A C 1
ATOM 2864 O O . GLU A 1 371 ? 9.870 -14.359 -15.975 1.00 86.69 371 GLU A O 1
ATOM 2869 N N . ALA A 1 372 ? 10.596 -14.448 -18.106 1.00 87.19 372 ALA A N 1
ATOM 2870 C CA . ALA A 1 372 ? 10.034 -13.171 -18.537 1.00 87.19 372 ALA A CA 1
ATOM 2871 C C . ALA A 1 372 ? 8.507 -13.143 -18.354 1.00 87.19 372 ALA A C 1
ATOM 2873 O O . ALA A 1 372 ? 7.972 -12.272 -17.663 1.00 87.19 372 ALA A O 1
ATOM 2874 N N . ARG A 1 373 ? 7.799 -14.147 -18.893 1.00 88.38 373 ARG A N 1
ATOM 2875 C CA . ARG A 1 373 ? 6.340 -14.275 -18.748 1.00 88.38 373 ARG A CA 1
ATOM 2876 C C . ARG A 1 373 ? 5.923 -14.399 -17.285 1.00 88.38 373 ARG A C 1
ATOM 2878 O O . ARG A 1 373 ? 4.951 -13.771 -16.856 1.00 88.38 373 ARG A O 1
ATOM 2885 N N . TRP A 1 374 ? 6.649 -15.198 -16.506 1.00 86.56 374 TRP A N 1
ATOM 2886 C CA . TRP A 1 374 ? 6.380 -15.343 -15.080 1.00 86.56 374 TRP A CA 1
ATOM 2887 C C . TRP A 1 374 ? 6.543 -14.013 -14.338 1.00 86.56 374 TRP A C 1
ATOM 2889 O O . TRP A 1 374 ? 5.670 -13.667 -13.544 1.00 86.56 374 TRP A O 1
ATOM 2899 N N . MET A 1 375 ? 7.603 -13.251 -14.623 1.00 89.25 375 MET A N 1
ATOM 2900 C CA . MET A 1 375 ? 7.879 -11.960 -13.987 1.00 89.25 375 MET A CA 1
ATOM 2901 C C . MET A 1 375 ? 6.767 -10.948 -14.267 1.00 89.25 375 MET A C 1
ATOM 2903 O O . MET A 1 375 ? 6.247 -10.324 -13.340 1.00 89.25 375 MET A O 1
ATOM 2907 N N . VAL A 1 376 ? 6.346 -10.833 -15.531 1.00 89.88 376 VAL A N 1
ATOM 2908 C CA . VAL A 1 376 ? 5.225 -9.967 -15.924 1.00 89.88 376 VAL A CA 1
ATOM 2909 C C . VAL A 1 376 ? 3.947 -10.388 -15.196 1.00 89.88 376 VAL A C 1
ATOM 2911 O O . VAL A 1 376 ? 3.249 -9.548 -14.627 1.00 89.88 376 VAL A O 1
ATOM 2914 N N . GLY A 1 377 ? 3.667 -11.693 -15.129 1.00 88.31 377 GLY A N 1
ATOM 2915 C CA . GLY A 1 377 ? 2.546 -12.231 -14.359 1.00 88.31 377 GLY A CA 1
ATOM 2916 C C . GLY A 1 377 ? 2.630 -11.899 -12.865 1.00 88.31 377 GLY A C 1
ATOM 2917 O O . GLY A 1 377 ? 1.638 -11.468 -12.281 1.00 88.31 377 GLY A O 1
ATOM 2918 N N . ALA A 1 378 ? 3.808 -12.039 -12.256 1.00 88.38 378 ALA A N 1
ATOM 2919 C CA . ALA A 1 378 ? 4.036 -11.769 -10.840 1.00 88.38 378 ALA A CA 1
ATOM 2920 C C . ALA A 1 378 ? 3.807 -10.291 -10.492 1.00 88.38 378 ALA A C 1
ATOM 2922 O O . ALA A 1 378 ? 3.106 -10.003 -9.524 1.00 88.38 378 ALA A O 1
ATOM 2923 N N . ILE A 1 379 ? 4.323 -9.358 -11.300 1.00 91.62 379 ILE A N 1
ATOM 2924 C CA . ILE A 1 379 ? 4.095 -7.915 -11.112 1.00 91.62 379 ILE A CA 1
ATOM 2925 C C . ILE A 1 379 ? 2.611 -7.584 -11.318 1.00 91.62 379 ILE A C 1
ATOM 2927 O O . ILE A 1 379 ? 2.013 -6.865 -10.512 1.00 91.62 379 ILE A O 1
ATOM 2931 N N . ARG A 1 380 ? 1.978 -8.146 -12.355 1.00 90.19 380 ARG A N 1
ATOM 2932 C CA . ARG A 1 380 ? 0.562 -7.909 -12.671 1.00 90.19 380 ARG A CA 1
ATOM 2933 C C . ARG A 1 380 ? -0.350 -8.359 -11.539 1.00 90.19 380 ARG A C 1
ATOM 2935 O O . ARG A 1 380 ? -1.235 -7.602 -11.126 1.00 90.19 380 ARG A O 1
ATOM 2942 N N . ASP A 1 381 ? -0.119 -9.565 -11.034 1.00 89.19 381 ASP A N 1
ATOM 2943 C CA . ASP A 1 381 ? -0.946 -10.206 -10.015 1.00 89.19 381 ASP A CA 1
ATOM 2944 C C . ASP A 1 381 ? -0.600 -9.771 -8.587 1.00 89.19 381 ASP A C 1
ATOM 2946 O O . ASP A 1 381 ? -1.361 -10.079 -7.668 1.00 89.19 381 ASP A O 1
ATOM 2950 N N . HIS A 1 382 ? 0.474 -9.000 -8.391 1.00 92.25 382 HIS A N 1
ATOM 2951 C CA . HIS A 1 382 ? 0.812 -8.467 -7.079 1.00 92.25 382 HIS A CA 1
ATOM 2952 C C . HIS A 1 382 ? -0.275 -7.510 -6.573 1.00 92.25 382 HIS A C 1
ATOM 2954 O O . HIS A 1 382 ? -0.547 -6.466 -7.182 1.00 92.25 382 HIS A O 1
ATOM 2960 N N . LEU A 1 383 ? -0.899 -7.848 -5.445 1.00 89.75 383 LEU A N 1
ATOM 2961 C CA . LEU A 1 383 ? -2.053 -7.121 -4.918 1.00 89.75 383 LEU A CA 1
ATOM 2962 C C . LEU A 1 383 ? -1.663 -5.745 -4.363 1.00 89.75 383 LEU A C 1
ATOM 2964 O O . LEU A 1 383 ? -2.369 -4.764 -4.581 1.00 89.75 383 LEU A O 1
ATOM 2968 N N . PHE A 1 384 ? -0.508 -5.658 -3.704 1.00 92.56 384 PHE A N 1
ATOM 2969 C CA . PHE A 1 384 ? -0.102 -4.468 -2.949 1.00 92.56 384 PHE A CA 1
ATOM 2970 C C . PHE A 1 384 ? 0.814 -3.505 -3.714 1.00 92.56 384 PHE A C 1
ATOM 2972 O O . PHE A 1 384 ? 1.245 -2.505 -3.151 1.00 92.56 384 PHE A O 1
ATOM 2979 N N . LEU A 1 385 ? 1.112 -3.788 -4.990 1.00 92.06 385 LEU A N 1
ATOM 2980 C CA . LEU A 1 385 ? 1.856 -2.859 -5.844 1.00 92.06 385 LEU A CA 1
ATOM 2981 C C . LEU A 1 385 ? 0.867 -1.894 -6.516 1.00 92.06 385 LEU A C 1
ATOM 2983 O O . LEU A 1 385 ? -0.039 -2.371 -7.206 1.00 92.06 385 LEU A O 1
ATOM 2987 N N . PRO A 1 386 ? 1.017 -0.568 -6.350 1.00 90.56 386 PRO A N 1
ATOM 2988 C CA . PRO A 1 386 ? 0.217 0.415 -7.076 1.00 90.56 386 PRO A CA 1
ATOM 2989 C C . PRO A 1 386 ? 0.440 0.345 -8.588 1.00 90.56 386 PRO A C 1
ATOM 2991 O O . PRO A 1 386 ? 1.544 0.036 -9.037 1.00 90.56 386 PRO A O 1
ATOM 2994 N N . ASN A 1 387 ? -0.566 0.706 -9.386 1.00 88.88 387 ASN A N 1
ATOM 2995 C CA . ASN A 1 387 ? -0.464 0.678 -10.853 1.00 88.88 387 ASN A CA 1
ATOM 2996 C C . ASN A 1 387 ? 0.670 1.570 -11.389 1.00 88.88 387 ASN A C 1
ATOM 2998 O O . ASN A 1 387 ? 1.396 1.149 -12.283 1.00 88.88 387 ASN A O 1
ATOM 3002 N N . ALA A 1 388 ? 0.895 2.744 -10.789 1.00 86.94 388 ALA A N 1
ATOM 3003 C CA . ALA A 1 388 ? 2.016 3.619 -11.150 1.00 86.94 388 ALA A CA 1
ATOM 3004 C C . ALA A 1 388 ? 3.386 2.951 -10.917 1.00 86.94 388 ALA A C 1
ATOM 3006 O O . ALA A 1 388 ? 4.319 3.115 -11.700 1.00 86.94 388 ALA A O 1
ATOM 3007 N N . VAL A 1 389 ? 3.500 2.156 -9.850 1.00 90.62 389 VAL A N 1
ATOM 3008 C CA . VAL A 1 389 ? 4.722 1.415 -9.514 1.00 90.62 389 VAL A CA 1
ATOM 3009 C C . VAL A 1 389 ? 4.887 0.230 -10.454 1.00 90.62 389 VAL A C 1
ATOM 3011 O O . VAL A 1 389 ? 5.985 0.004 -10.944 1.00 90.62 389 VAL A O 1
ATOM 3014 N N . LYS A 1 390 ? 3.802 -0.486 -10.773 1.00 91.75 390 LYS A N 1
ATOM 3015 C CA . LYS A 1 390 ? 3.818 -1.543 -11.795 1.00 91.75 390 LYS A CA 1
ATOM 3016 C C . LYS A 1 390 ? 4.294 -1.000 -13.140 1.00 91.75 390 LYS A C 1
ATOM 3018 O O . LYS A 1 390 ? 5.201 -1.585 -13.715 1.00 91.75 390 LYS A O 1
ATOM 3023 N N . GLY A 1 391 ? 3.754 0.138 -13.583 1.00 89.25 391 GLY A N 1
ATOM 3024 C CA . GLY A 1 391 ? 4.188 0.828 -14.801 1.00 89.25 391 GLY A CA 1
ATOM 3025 C C . GLY A 1 391 ? 5.682 1.144 -14.787 1.00 89.25 391 GLY A C 1
ATOM 3026 O O . GLY A 1 391 ? 6.398 0.768 -15.709 1.00 89.25 391 GLY A O 1
ATOM 3027 N N . ALA A 1 392 ? 6.181 1.712 -13.683 1.00 89.62 392 ALA A N 1
ATOM 3028 C CA . ALA A 1 392 ? 7.606 1.975 -13.500 1.00 89.62 392 ALA A CA 1
ATOM 3029 C C . ALA A 1 392 ? 8.475 0.705 -13.540 1.00 89.62 392 ALA A C 1
ATOM 3031 O O . ALA A 1 392 ? 9.539 0.725 -14.149 1.00 89.62 392 ALA A O 1
ATOM 3032 N N . LEU A 1 393 ? 8.040 -0.389 -12.906 1.00 90.94 393 LEU A N 1
ATOM 3033 C CA . LEU A 1 393 ? 8.761 -1.664 -12.931 1.00 90.94 393 LEU A CA 1
ATOM 3034 C C . LEU A 1 393 ? 8.785 -2.258 -14.342 1.00 90.94 393 LEU A C 1
ATOM 3036 O O . LEU A 1 393 ? 9.836 -2.712 -14.786 1.00 90.94 393 LEU A O 1
ATOM 3040 N N . TYR A 1 394 ? 7.655 -2.222 -15.054 1.00 91.44 394 TYR A N 1
ATOM 3041 C CA . TYR A 1 394 ? 7.571 -2.677 -16.440 1.00 91.44 394 TYR A CA 1
ATOM 3042 C C . TYR A 1 394 ? 8.497 -1.879 -17.345 1.00 91.44 394 TYR A C 1
ATOM 3044 O O . TYR A 1 394 ? 9.290 -2.487 -18.056 1.00 91.44 394 TYR A O 1
ATOM 3052 N N . SER A 1 395 ? 8.464 -0.547 -17.257 1.00 89.00 395 SER A N 1
ATOM 3053 C CA . SER A 1 395 ? 9.348 0.342 -18.013 1.00 89.00 395 SER A CA 1
ATOM 3054 C C . SER A 1 395 ? 10.820 -0.041 -17.908 1.00 89.00 395 SER A C 1
ATOM 3056 O O . SER A 1 395 ? 11.531 0.019 -18.906 1.00 89.00 395 SER A O 1
ATOM 3058 N N . GLU A 1 396 ? 11.269 -0.451 -16.721 1.00 87.69 396 GLU A N 1
ATOM 3059 C CA . GLU A 1 396 ? 12.663 -0.815 -16.445 1.00 87.69 396 GLU A CA 1
ATOM 3060 C C . GLU A 1 396 ? 13.018 -2.189 -17.023 1.00 87.69 396 GLU A C 1
ATOM 3062 O O . GLU A 1 396 ? 14.070 -2.333 -17.641 1.00 87.69 396 GLU A O 1
ATOM 3067 N N . ILE A 1 397 ? 12.125 -3.179 -16.916 1.00 88.56 397 ILE A N 1
ATOM 3068 C CA . ILE A 1 397 ? 12.375 -4.534 -17.439 1.00 88.56 397 ILE A CA 1
ATOM 3069 C C . ILE A 1 397 ? 12.078 -4.689 -18.938 1.00 88.56 397 ILE A C 1
ATOM 3071 O O . ILE A 1 397 ? 12.418 -5.724 -19.507 1.00 88.56 397 ILE A O 1
ATOM 3075 N N . LEU A 1 398 ? 11.462 -3.698 -19.602 1.00 87.88 398 LEU A N 1
ATOM 3076 C CA . LEU A 1 398 ? 11.079 -3.773 -21.022 1.00 87.88 398 LEU A CA 1
ATOM 3077 C C . LEU A 1 398 ? 12.228 -4.245 -21.923 1.00 87.88 398 LEU A C 1
ATOM 3079 O O . LEU A 1 398 ? 12.029 -5.118 -22.764 1.00 87.88 398 LEU A O 1
ATOM 3083 N N . ALA A 1 399 ? 13.437 -3.706 -21.737 1.00 85.69 399 ALA A N 1
ATOM 3084 C CA . ALA A 1 399 ? 14.591 -4.087 -22.550 1.00 85.69 399 ALA A CA 1
ATOM 3085 C C . ALA A 1 399 ? 14.982 -5.562 -22.347 1.00 85.69 399 ALA A C 1
ATOM 3087 O O . ALA A 1 399 ? 15.348 -6.243 -23.302 1.00 85.69 399 ALA A O 1
ATOM 3088 N N . ASP A 1 400 ? 14.877 -6.070 -21.120 1.00 87.81 400 ASP A N 1
ATOM 3089 C CA . ASP A 1 400 ? 15.206 -7.457 -20.786 1.00 87.81 400 ASP A CA 1
ATOM 3090 C C . ASP A 1 400 ? 14.135 -8.436 -21.279 1.00 87.81 400 ASP A C 1
ATOM 3092 O O . ASP A 1 400 ? 14.469 -9.527 -21.738 1.00 87.81 400 ASP A O 1
ATOM 3096 N N . LEU A 1 401 ? 12.861 -8.029 -21.283 1.00 87.44 401 LEU A N 1
ATOM 3097 C CA . LEU A 1 401 ? 11.771 -8.805 -21.886 1.00 87.44 401 LEU A CA 1
ATOM 3098 C C . LEU A 1 401 ? 11.970 -8.985 -23.397 1.00 87.44 401 LEU A C 1
ATOM 3100 O O . LEU A 1 401 ? 11.771 -10.087 -23.910 1.00 87.44 401 LEU A O 1
ATOM 3104 N N . VAL A 1 402 ? 12.414 -7.930 -24.093 1.00 86.75 402 VAL A N 1
ATOM 3105 C CA . VAL A 1 402 ? 12.758 -8.004 -25.522 1.00 86.75 402 VAL A CA 1
ATOM 3106 C C . VAL A 1 402 ? 13.929 -8.964 -25.742 1.00 86.75 402 VAL A C 1
ATOM 3108 O O . VAL A 1 402 ? 13.829 -9.847 -26.586 1.00 86.75 402 VAL A O 1
ATOM 3111 N N . ARG A 1 403 ? 15.006 -8.869 -24.945 1.00 85.94 403 ARG A N 1
ATOM 3112 C CA . ARG A 1 403 ? 16.156 -9.796 -25.044 1.00 85.94 403 ARG A CA 1
ATOM 3113 C C . ARG A 1 403 ? 15.777 -11.254 -24.781 1.00 85.94 403 ARG A C 1
ATOM 3115 O O . ARG A 1 403 ? 16.356 -12.149 -25.387 1.00 85.94 403 ARG A O 1
ATOM 3122 N N . ALA A 1 404 ? 14.816 -11.491 -23.891 1.00 85.81 404 ALA A N 1
ATOM 3123 C CA . ALA A 1 404 ? 14.300 -12.822 -23.588 1.00 85.81 404 ALA A CA 1
ATOM 3124 C C . ALA A 1 404 ? 13.309 -13.358 -24.642 1.00 85.81 404 ALA A C 1
ATOM 3126 O O . ALA A 1 404 ? 12.852 -14.495 -24.514 1.00 85.81 404 ALA A O 1
ATOM 3127 N N . GLY A 1 405 ? 12.967 -12.560 -25.663 1.00 83.06 405 GLY A N 1
ATOM 3128 C CA . GLY A 1 405 ? 12.067 -12.936 -26.754 1.00 83.06 405 GLY A CA 1
ATOM 3129 C C . GLY A 1 405 ? 10.579 -12.942 -26.386 1.00 83.06 405 GLY A C 1
ATOM 3130 O O . GLY A 1 405 ? 9.801 -13.626 -27.043 1.00 83.06 405 GLY A O 1
ATOM 3131 N N . ALA A 1 406 ? 10.162 -12.234 -25.329 1.00 84.69 406 ALA A N 1
ATOM 3132 C CA . ALA A 1 406 ? 8.770 -12.184 -24.863 1.00 84.69 406 ALA A CA 1
ATOM 3133 C C . ALA A 1 406 ? 7.940 -11.120 -25.608 1.00 84.69 406 ALA A C 1
ATOM 3135 O O . ALA A 1 406 ? 7.464 -10.154 -25.009 1.00 84.69 406 ALA A O 1
ATOM 3136 N N . GLU A 1 407 ? 7.783 -11.290 -26.925 1.00 81.56 407 GLU A N 1
ATOM 3137 C CA . GLU A 1 407 ? 7.172 -10.286 -27.813 1.00 81.56 407 GLU A CA 1
ATOM 3138 C C . GLU A 1 407 ? 5.718 -9.951 -27.443 1.00 81.56 407 GLU A C 1
ATOM 3140 O O . GLU A 1 407 ? 5.372 -8.773 -27.333 1.00 81.56 407 GLU A O 1
ATOM 3145 N N . ASP A 1 408 ? 4.889 -10.969 -27.188 1.00 84.62 408 ASP A N 1
ATOM 3146 C CA . ASP A 1 408 ? 3.468 -10.798 -26.843 1.00 84.62 408 ASP A CA 1
ATOM 3147 C C . ASP A 1 408 ? 3.285 -9.949 -25.578 1.00 84.62 408 ASP A C 1
ATOM 3149 O O . ASP A 1 408 ? 2.392 -9.102 -25.484 1.00 84.62 408 ASP A O 1
ATOM 3153 N N . GLU A 1 409 ? 4.163 -10.151 -24.595 1.00 85.94 409 GLU A N 1
ATOM 3154 C CA . GLU A 1 409 ? 4.055 -9.464 -23.313 1.00 85.94 409 GLU A CA 1
ATOM 3155 C C . GLU A 1 409 ? 4.525 -8.017 -23.437 1.00 85.94 409 GLU A C 1
ATOM 3157 O O . GLU A 1 409 ? 3.884 -7.117 -22.897 1.00 85.94 409 GLU A O 1
ATOM 3162 N N . VAL A 1 410 ? 5.587 -7.771 -24.213 1.00 85.25 410 VAL A N 1
ATOM 3163 C CA . VAL A 1 410 ? 6.039 -6.414 -24.552 1.00 85.25 410 VAL A CA 1
ATOM 3164 C C . VAL A 1 410 ? 4.945 -5.657 -25.305 1.00 85.25 410 VAL A C 1
ATOM 3166 O O . VAL A 1 410 ? 4.671 -4.505 -24.974 1.00 85.25 410 VAL A O 1
ATOM 3169 N N . PHE A 1 411 ? 4.268 -6.304 -26.257 1.00 84.19 411 PHE A N 1
ATOM 3170 C CA . PHE A 1 411 ? 3.163 -5.696 -26.998 1.00 84.19 411 PHE A CA 1
ATOM 3171 C C . PHE A 1 411 ? 2.023 -5.254 -26.073 1.00 84.19 411 PHE A C 1
ATOM 3173 O O . PHE A 1 411 ? 1.576 -4.109 -26.143 1.00 84.19 411 PHE A O 1
ATOM 3180 N N . ASN A 1 412 ? 1.596 -6.128 -25.158 1.00 86.06 412 ASN A N 1
ATOM 3181 C CA . ASN A 1 412 ? 0.554 -5.801 -24.184 1.00 86.06 412 ASN A CA 1
ATOM 3182 C C . ASN A 1 412 ? 0.979 -4.674 -23.228 1.00 86.06 412 ASN A C 1
ATOM 3184 O O . ASN A 1 412 ? 0.154 -3.843 -22.853 1.00 86.06 412 ASN A O 1
ATOM 3188 N N . LEU A 1 413 ? 2.256 -4.631 -22.834 1.00 87.12 413 LEU A N 1
ATOM 3189 C CA . LEU A 1 413 ? 2.781 -3.605 -21.931 1.00 87.12 413 LEU A CA 1
ATOM 3190 C C . LEU A 1 413 ? 2.897 -2.229 -22.597 1.00 87.12 413 LEU A C 1
ATOM 3192 O O . LEU A 1 413 ? 2.629 -1.231 -21.938 1.00 87.12 413 LEU A O 1
ATOM 3196 N N . LEU A 1 414 ? 3.245 -2.155 -23.885 1.00 84.00 414 LEU A N 1
ATOM 3197 C CA . LEU A 1 414 ? 3.344 -0.878 -24.608 1.00 84.00 414 LEU A CA 1
ATOM 3198 C C . LEU A 1 414 ? 1.989 -0.164 -24.752 1.00 84.00 414 LEU A C 1
ATOM 3200 O O . LEU A 1 414 ? 1.954 1.064 -24.850 1.00 84.00 414 LEU A O 1
ATOM 3204 N N . GLN A 1 415 ? 0.881 -0.912 -24.713 1.00 83.62 415 GLN A N 1
ATOM 3205 C CA . GLN A 1 415 ? -0.477 -0.358 -24.726 1.00 83.62 415 GLN A CA 1
ATOM 3206 C C . GLN A 1 415 ? -0.900 0.264 -23.386 1.00 83.62 415 GLN A C 1
ATOM 3208 O O . GLN A 1 415 ? -1.873 1.019 -23.348 1.00 83.62 415 GLN A O 1
ATOM 3213 N N . ASP A 1 416 ? -0.215 -0.046 -22.280 1.00 82.88 416 ASP A N 1
ATOM 3214 C CA . ASP A 1 416 ? -0.544 0.518 -20.971 1.00 82.88 416 ASP A CA 1
ATOM 3215 C C . ASP A 1 416 ? -0.027 1.969 -20.880 1.00 82.88 416 ASP A C 1
ATOM 3217 O O . ASP A 1 416 ? 1.174 2.214 -21.042 1.00 82.88 416 ASP A O 1
ATOM 3221 N N . PRO A 1 417 ? -0.893 2.958 -20.583 1.00 80.94 417 PRO A N 1
ATOM 3222 C CA . PRO A 1 417 ? -0.478 4.356 -20.470 1.00 80.94 417 PRO A CA 1
ATOM 3223 C C . PRO A 1 417 ? 0.513 4.612 -19.324 1.00 80.94 417 PRO A C 1
ATOM 3225 O O . PRO A 1 417 ? 1.216 5.620 -19.351 1.00 80.94 417 PRO A O 1
ATOM 3228 N N . ASN A 1 418 ? 0.583 3.733 -18.317 1.00 82.25 418 ASN A N 1
ATOM 3229 C CA . ASN A 1 418 ? 1.512 3.871 -17.190 1.00 82.25 418 ASN A CA 1
ATOM 3230 C C . ASN A 1 418 ? 2.923 3.362 -17.506 1.00 82.25 418 ASN A C 1
ATOM 3232 O O . ASN A 1 418 ? 3.842 3.588 -16.715 1.00 82.25 418 ASN A O 1
ATOM 3236 N N . VAL A 1 419 ? 3.091 2.636 -18.611 1.00 85.31 419 VAL A N 1
ATOM 3237 C CA . VAL A 1 419 ? 4.386 2.121 -19.047 1.00 85.31 419 VAL A CA 1
ATOM 3238 C C . VAL A 1 419 ? 5.024 3.161 -19.953 1.00 85.31 419 VAL A C 1
ATOM 3240 O O . VAL A 1 419 ? 4.533 3.454 -21.039 1.00 85.31 419 VAL A O 1
ATOM 3243 N N . ASP A 1 420 ? 6.129 3.727 -19.486 1.00 82.94 420 ASP A N 1
ATOM 3244 C CA . ASP A 1 420 ? 6.965 4.649 -20.246 1.00 82.94 420 ASP A CA 1
ATOM 3245 C C . ASP A 1 420 ? 8.119 3.886 -20.923 1.00 82.94 420 ASP A C 1
ATOM 3247 O O . ASP A 1 420 ? 9.015 3.403 -20.218 1.00 82.94 420 ASP A O 1
ATOM 3251 N N . PRO A 1 421 ? 8.122 3.750 -22.259 1.00 79.25 421 PRO A N 1
ATOM 3252 C CA . PRO A 1 421 ? 9.191 3.074 -22.987 1.00 79.25 421 PRO A CA 1
ATOM 3253 C C . PRO A 1 421 ? 10.478 3.912 -23.120 1.00 79.25 421 PRO A C 1
ATOM 3255 O O . PRO A 1 421 ? 11.536 3.352 -23.415 1.00 79.25 421 PRO A O 1
ATOM 3258 N N . SER A 1 422 ? 10.425 5.228 -22.878 1.00 78.81 422 SER A N 1
ATOM 3259 C CA . SER A 1 422 ? 11.580 6.134 -23.005 1.00 78.81 422 SER A CA 1
ATOM 3260 C C . SER A 1 422 ? 12.549 6.055 -21.821 1.00 78.81 422 SER A C 1
ATOM 3262 O O . SER A 1 422 ? 13.742 6.323 -21.960 1.00 78.81 422 SER A O 1
ATOM 3264 N N . ARG A 1 423 ? 12.049 5.606 -20.664 1.00 73.56 423 ARG A N 1
ATOM 3265 C CA . ARG A 1 423 ? 12.750 5.560 -19.373 1.00 73.56 423 ARG A CA 1
ATOM 3266 C C . ARG A 1 423 ? 14.068 4.779 -19.374 1.00 73.56 423 ARG A C 1
ATOM 3268 O O . ARG A 1 423 ? 14.896 4.962 -18.490 1.00 73.56 423 ARG A O 1
ATOM 3275 N N . ASN A 1 424 ? 14.257 3.904 -20.353 1.00 67.12 424 ASN A N 1
ATOM 3276 C CA . ASN A 1 424 ? 15.391 2.995 -20.439 1.00 67.12 424 ASN A CA 1
ATOM 3277 C C . ASN A 1 424 ? 16.554 3.529 -21.302 1.00 67.12 424 ASN A C 1
ATOM 3279 O O . ASN A 1 424 ? 17.357 2.730 -21.779 1.00 67.12 424 ASN A O 1
ATOM 3283 N N . ASP A 1 425 ? 16.645 4.844 -21.538 1.00 66.75 425 ASP A N 1
ATOM 3284 C CA . ASP A 1 425 ? 17.724 5.507 -22.299 1.00 66.75 425 ASP A CA 1
ATOM 3285 C C . ASP A 1 425 ? 18.009 4.848 -23.668 1.00 66.75 425 ASP A C 1
ATOM 3287 O O . ASP A 1 425 ? 19.155 4.654 -24.070 1.00 66.75 425 ASP A O 1
ATOM 3291 N N . GLY A 1 426 ? 16.963 4.404 -24.373 1.00 70.00 426 GLY A N 1
ATOM 3292 C CA . GLY A 1 426 ? 17.101 3.733 -25.673 1.00 70.00 426 GLY A CA 1
ATOM 3293 C C . GLY A 1 426 ? 17.545 2.261 -25.623 1.00 70.00 426 GLY A C 1
ATOM 3294 O O . GLY A 1 426 ? 17.620 1.618 -26.670 1.00 70.00 426 GLY A O 1
ATOM 3295 N N . LYS A 1 427 ? 17.753 1.663 -24.438 1.00 78.19 427 LYS A N 1
ATOM 3296 C CA . LYS A 1 427 ? 18.101 0.230 -24.292 1.00 78.19 427 LYS A CA 1
ATOM 3297 C C . LYS A 1 427 ? 17.059 -0.709 -24.900 1.00 78.19 427 LYS A C 1
ATOM 3299 O O . LYS A 1 427 ? 17.423 -1.780 -25.377 1.00 78.19 427 LYS A O 1
ATOM 3304 N N . VAL A 1 428 ? 15.779 -0.327 -24.873 1.00 81.12 428 VAL A N 1
ATOM 3305 C CA . VAL A 1 428 ? 14.675 -1.117 -25.452 1.00 81.12 428 VAL A CA 1
ATOM 3306 C C . VAL A 1 428 ? 14.831 -1.219 -26.968 1.00 81.12 428 VAL A C 1
ATOM 3308 O O . VAL A 1 428 ? 14.735 -2.306 -27.534 1.00 81.12 428 VAL A O 1
ATOM 3311 N N . LEU A 1 429 ? 15.140 -0.097 -27.618 1.00 78.62 429 LEU A N 1
ATOM 3312 C CA . LEU A 1 429 ? 15.370 -0.046 -29.057 1.00 78.62 429 LEU A CA 1
ATOM 3313 C C . LEU A 1 429 ? 16.623 -0.834 -29.455 1.00 78.62 429 LEU A C 1
ATOM 3315 O O . LEU A 1 429 ? 16.591 -1.594 -30.422 1.00 78.62 429 LEU A O 1
ATOM 3319 N N . GLN A 1 430 ? 17.705 -0.698 -28.683 1.00 78.12 430 GLN A N 1
ATOM 3320 C CA . GLN A 1 430 ? 18.928 -1.464 -28.912 1.00 78.12 430 GLN A CA 1
ATOM 3321 C C . GLN A 1 430 ? 18.679 -2.974 -28.776 1.00 78.12 430 GLN A C 1
ATOM 3323 O O . GLN A 1 430 ? 19.060 -3.736 -29.658 1.00 78.12 430 GLN A O 1
ATOM 3328 N N . ALA A 1 431 ? 17.961 -3.404 -27.734 1.00 80.50 431 ALA A N 1
ATOM 3329 C CA . ALA A 1 431 ? 17.583 -4.805 -27.553 1.00 80.50 431 ALA A CA 1
ATOM 3330 C C . ALA A 1 431 ? 16.742 -5.343 -28.724 1.00 80.50 431 ALA A C 1
ATOM 3332 O O . ALA A 1 431 ? 16.955 -6.470 -29.171 1.00 80.50 431 ALA A O 1
ATOM 3333 N N . ALA A 1 432 ? 15.818 -4.536 -29.255 1.00 81.44 432 ALA A N 1
ATOM 3334 C CA . ALA A 1 432 ? 15.005 -4.918 -30.406 1.00 81.44 432 ALA A CA 1
ATOM 3335 C C . ALA A 1 432 ? 15.838 -5.044 -31.699 1.00 81.44 432 ALA A C 1
ATOM 3337 O O . ALA A 1 432 ? 15.601 -5.967 -32.484 1.00 81.44 432 ALA A O 1
ATOM 3338 N N . LYS A 1 433 ? 16.840 -4.168 -31.896 1.00 78.88 433 LYS A N 1
ATOM 3339 C CA . LYS A 1 433 ? 17.804 -4.232 -33.012 1.00 78.88 433 LYS A CA 1
ATOM 3340 C C . LYS A 1 433 ? 18.670 -5.490 -32.918 1.00 78.88 433 LYS A C 1
ATOM 3342 O O . LYS A 1 433 ? 18.732 -6.257 -33.879 1.00 78.88 433 LYS A O 1
ATOM 3347 N N . ASP A 1 434 ? 19.267 -5.735 -31.753 1.00 79.50 434 ASP A N 1
ATOM 3348 C CA . ASP A 1 434 ? 20.154 -6.877 -31.503 1.00 79.50 434 ASP A CA 1
ATOM 3349 C C . ASP A 1 434 ? 19.420 -8.219 -31.681 1.00 79.50 434 ASP A C 1
ATOM 3351 O O . ASP A 1 434 ? 19.949 -9.147 -32.296 1.00 79.50 434 ASP A O 1
ATOM 3355 N N . GLY A 1 435 ? 18.172 -8.305 -31.206 1.00 72.81 435 GLY A N 1
ATOM 3356 C CA . GLY A 1 435 ? 17.313 -9.486 -31.348 1.00 72.81 435 GLY A CA 1
ATOM 3357 C C . GLY A 1 435 ? 16.650 -9.650 -32.723 1.00 72.81 435 GLY A C 1
ATOM 3358 O O . GLY A 1 435 ? 15.995 -10.659 -32.966 1.00 72.81 435 GLY A O 1
ATOM 3359 N N . LYS A 1 436 ? 16.819 -8.688 -33.647 1.00 71.06 436 LYS A N 1
ATOM 3360 C CA . LYS A 1 436 ? 16.150 -8.637 -34.967 1.00 71.06 436 LYS A CA 1
ATOM 3361 C C . LYS A 1 436 ? 14.614 -8.696 -34.892 1.00 71.06 436 LYS A C 1
ATOM 3363 O O . LYS A 1 436 ? 13.964 -9.176 -35.825 1.00 71.06 436 LYS A O 1
ATOM 3368 N N . HIS A 1 437 ? 14.020 -8.164 -33.826 1.00 76.31 437 HIS A N 1
ATOM 3369 C CA . HIS A 1 437 ? 12.570 -8.143 -33.625 1.00 76.31 437 HIS A CA 1
ATOM 3370 C C . HIS A 1 437 ? 11.918 -7.023 -34.455 1.00 76.31 437 HIS A C 1
ATOM 3372 O O . HIS A 1 437 ? 11.645 -5.928 -33.963 1.00 76.31 437 HIS A O 1
ATOM 3378 N N . GLN A 1 438 ? 11.670 -7.292 -35.742 1.00 72.50 438 GLN A N 1
ATOM 3379 C CA . GLN A 1 438 ? 11.126 -6.313 -36.699 1.00 72.50 438 GLN A CA 1
ATOM 3380 C C . GLN A 1 438 ? 9.765 -5.742 -36.271 1.00 72.50 438 GLN A C 1
ATOM 3382 O O . GLN A 1 438 ? 9.534 -4.543 -36.405 1.00 72.50 438 GLN A O 1
ATOM 3387 N N . LEU A 1 439 ? 8.886 -6.576 -35.706 1.00 71.81 439 LEU A N 1
ATOM 3388 C CA . LEU A 1 439 ? 7.557 -6.156 -35.253 1.00 71.81 439 LEU A CA 1
ATOM 3389 C C . LEU A 1 439 ? 7.648 -5.119 -34.118 1.00 71.81 439 LEU A C 1
ATOM 3391 O O . LEU A 1 439 ? 7.008 -4.068 -34.170 1.00 71.81 439 LEU A O 1
ATOM 3395 N N . ILE A 1 440 ? 8.506 -5.379 -33.128 1.00 76.62 440 ILE A N 1
ATOM 3396 C CA . ILE A 1 440 ? 8.736 -4.476 -31.996 1.00 76.62 440 ILE A CA 1
ATOM 3397 C C . ILE A 1 440 ? 9.353 -3.164 -32.488 1.00 76.62 440 ILE A C 1
ATOM 3399 O O . ILE A 1 440 ? 8.890 -2.098 -32.101 1.00 76.62 440 ILE A O 1
ATOM 3403 N N . LEU A 1 441 ? 10.328 -3.215 -33.404 1.00 75.25 441 LEU A N 1
ATOM 3404 C CA . LEU A 1 441 ? 10.917 -2.008 -33.995 1.00 75.25 441 LEU A CA 1
ATOM 3405 C C . LEU A 1 441 ? 9.882 -1.153 -34.735 1.00 75.25 441 LEU A C 1
ATOM 3407 O O . LEU A 1 441 ? 9.892 0.066 -34.586 1.00 75.25 441 LEU A O 1
ATOM 3411 N N . THR A 1 442 ? 8.973 -1.763 -35.502 1.00 74.62 442 THR A N 1
ATOM 3412 C CA . THR A 1 442 ? 7.903 -1.006 -36.172 1.00 74.62 442 THR A CA 1
ATOM 3413 C C . THR A 1 442 ? 6.942 -0.348 -35.186 1.00 74.62 442 THR A C 1
ATOM 3415 O O . THR A 1 442 ? 6.544 0.789 -35.414 1.00 74.62 442 THR A O 1
ATOM 3418 N N . MET A 1 443 ? 6.621 -1.016 -34.076 1.00 71.88 443 MET A N 1
ATOM 3419 C CA . MET A 1 443 ? 5.739 -0.478 -33.036 1.00 71.88 443 MET A CA 1
ATOM 3420 C C . MET A 1 443 ? 6.406 0.648 -32.245 1.00 71.88 443 MET A C 1
ATOM 3422 O O . MET A 1 443 ? 5.808 1.701 -32.066 1.00 71.88 443 MET A O 1
ATOM 3426 N N . LEU A 1 444 ? 7.669 0.479 -31.840 1.00 76.19 444 LEU A N 1
ATOM 3427 C CA . LEU A 1 444 ? 8.422 1.523 -31.134 1.00 76.19 444 LEU A CA 1
ATOM 3428 C C . LEU A 1 444 ? 8.610 2.783 -31.998 1.00 76.19 444 LEU A C 1
ATOM 3430 O O . LEU A 1 444 ? 8.689 3.875 -31.453 1.00 76.19 444 LEU A O 1
ATOM 3434 N N . ARG A 1 445 ? 8.649 2.648 -33.333 1.00 74.25 445 ARG A N 1
ATOM 3435 C CA . ARG A 1 445 ? 8.661 3.782 -34.281 1.00 74.25 445 ARG A CA 1
ATOM 3436 C C . ARG A 1 445 ? 7.312 4.482 -34.430 1.00 74.25 445 ARG A C 1
ATOM 3438 O O . ARG A 1 445 ? 7.279 5.623 -34.872 1.00 74.25 445 ARG A O 1
ATOM 3445 N N . GLN A 1 446 ? 6.213 3.789 -34.143 1.00 73.75 446 GLN A N 1
ATOM 3446 C CA . GLN A 1 446 ? 4.864 4.362 -34.158 1.00 73.75 446 GLN A CA 1
ATOM 3447 C C . GLN A 1 446 ? 4.489 5.001 -32.815 1.00 73.75 446 GLN A C 1
ATOM 3449 O O . GLN A 1 446 ? 3.491 5.712 -32.744 1.00 73.75 446 GLN A O 1
ATOM 3454 N N . ASP A 1 447 ? 5.256 4.739 -31.755 1.00 72.44 447 ASP A N 1
ATOM 3455 C CA . ASP A 1 447 ? 5.022 5.310 -30.435 1.00 72.44 447 ASP A CA 1
ATOM 3456 C C . ASP A 1 447 ? 5.649 6.708 -30.341 1.00 72.44 447 ASP A C 1
ATOM 3458 O O . ASP A 1 447 ? 6.866 6.857 -30.225 1.00 72.44 447 ASP A O 1
ATOM 3462 N N . ASP A 1 448 ? 4.801 7.740 -30.345 1.00 68.62 448 ASP A N 1
ATOM 3463 C CA . ASP A 1 448 ? 5.206 9.151 -30.249 1.00 68.62 448 ASP A CA 1
ATOM 3464 C C . ASP A 1 448 ? 6.020 9.474 -28.976 1.00 68.62 448 ASP A C 1
ATOM 3466 O O . ASP A 1 448 ? 6.644 10.534 -28.887 1.00 68.62 448 ASP A O 1
ATOM 3470 N N . ARG A 1 449 ? 6.018 8.586 -27.968 1.00 70.50 449 ARG A N 1
ATOM 3471 C CA . ARG A 1 449 ? 6.776 8.755 -26.715 1.00 70.50 449 ARG A CA 1
ATOM 3472 C C . ARG A 1 449 ? 8.268 8.449 -26.868 1.00 70.50 449 ARG A C 1
ATOM 3474 O O . ARG A 1 449 ? 9.030 8.727 -25.943 1.00 70.50 449 ARG A O 1
ATOM 3481 N N . ILE A 1 450 ? 8.699 7.860 -27.983 1.00 69.50 450 ILE A N 1
ATOM 3482 C CA . ILE A 1 450 ? 10.074 7.394 -28.188 1.00 69.50 450 ILE A CA 1
ATOM 3483 C C . ILE A 1 450 ? 10.757 8.227 -29.273 1.00 69.50 450 ILE A C 1
ATOM 3485 O O . ILE A 1 450 ? 10.285 8.313 -30.401 1.00 69.50 450 ILE A O 1
ATOM 3489 N N . ASP A 1 451 ? 11.928 8.791 -28.964 1.00 68.12 451 ASP A N 1
ATOM 3490 C CA . ASP A 1 451 ? 12.768 9.423 -29.986 1.00 68.12 451 ASP A CA 1
ATOM 3491 C C . ASP A 1 451 ? 13.560 8.356 -30.761 1.00 68.12 451 ASP A C 1
ATOM 3493 O O . ASP A 1 451 ? 14.571 7.835 -30.286 1.00 68.12 451 ASP A O 1
ATOM 3497 N N . THR A 1 452 ? 13.110 8.027 -31.975 1.00 66.25 452 THR A N 1
ATOM 3498 C CA . THR A 1 452 ? 13.812 7.095 -32.875 1.00 66.25 452 THR A CA 1
ATOM 3499 C C . THR A 1 452 ? 14.833 7.774 -33.789 1.00 66.25 452 THR A C 1
ATOM 3501 O O . THR A 1 452 ? 15.557 7.090 -34.515 1.00 66.25 452 THR A O 1
ATOM 3504 N N . SER A 1 453 ? 14.975 9.105 -33.732 1.00 67.94 453 SER A N 1
ATOM 3505 C CA . SER A 1 453 ? 15.760 9.872 -34.709 1.00 67.94 453 SER A CA 1
ATOM 3506 C C . SER A 1 453 ? 17.254 9.535 -34.714 1.00 67.94 453 SER A C 1
ATOM 3508 O O . SER A 1 453 ? 17.927 9.697 -35.734 1.00 67.94 453 SER A O 1
ATOM 3510 N N . ALA A 1 454 ? 17.799 9.073 -33.586 1.00 63.84 454 ALA A N 1
ATOM 3511 C CA . ALA A 1 454 ? 19.186 8.628 -33.486 1.00 63.84 454 ALA A CA 1
ATOM 3512 C C . ALA A 1 454 ? 19.422 7.283 -34.196 1.00 63.84 454 ALA A C 1
ATOM 3514 O O . ALA A 1 454 ? 20.439 7.118 -34.867 1.00 63.84 454 ALA A O 1
ATOM 3515 N N . LEU A 1 455 ? 18.468 6.356 -34.097 1.00 62.16 455 LEU A N 1
ATOM 3516 C CA . LEU A 1 455 ? 18.549 5.030 -34.715 1.00 62.16 455 LEU A CA 1
ATOM 3517 C C . LEU A 1 455 ? 18.261 5.070 -36.207 1.00 62.16 455 LEU A C 1
ATOM 3519 O O . LEU A 1 455 ? 18.946 4.400 -36.972 1.00 62.16 455 LEU A O 1
ATOM 3523 N N . ASP A 1 456 ? 17.302 5.894 -36.629 1.00 66.31 456 ASP A N 1
ATOM 3524 C CA . ASP A 1 456 ? 17.006 6.087 -38.048 1.00 66.31 456 ASP A CA 1
ATOM 3525 C C . ASP A 1 456 ? 18.243 6.604 -38.805 1.00 66.31 456 ASP A C 1
ATOM 3527 O O . ASP A 1 456 ? 18.536 6.134 -39.904 1.00 66.31 456 ASP A O 1
ATOM 3531 N N . ARG A 1 457 ? 19.039 7.491 -38.182 1.00 64.50 457 ARG A N 1
ATOM 3532 C CA . ARG A 1 457 ? 20.330 7.942 -38.737 1.00 64.50 457 ARG A CA 1
ATOM 3533 C C . ARG A 1 457 ? 21.362 6.818 -38.815 1.00 64.50 457 ARG A C 1
ATOM 3535 O O . ARG A 1 457 ? 22.055 6.708 -39.821 1.00 64.50 457 ARG A O 1
ATOM 3542 N N . GLU A 1 458 ? 21.483 6.001 -37.770 1.00 65.06 458 GLU A N 1
ATOM 3543 C CA . GLU A 1 458 ? 22.457 4.903 -37.730 1.00 65.06 458 GLU A CA 1
ATOM 3544 C C . GLU A 1 458 ? 22.128 3.810 -38.762 1.00 65.06 458 GLU A C 1
ATOM 3546 O O . GLU A 1 458 ? 23.013 3.355 -39.487 1.00 65.06 458 GLU A O 1
ATOM 3551 N N . GLU A 1 459 ? 20.852 3.437 -38.902 1.00 64.50 459 GLU A N 1
ATOM 3552 C CA . GLU A 1 459 ? 20.402 2.505 -39.940 1.00 64.50 459 GLU A CA 1
ATOM 3553 C C . GLU A 1 459 ? 20.601 3.063 -41.352 1.00 64.50 459 GLU A C 1
ATOM 3555 O O . GLU A 1 459 ? 20.942 2.317 -42.272 1.00 64.50 459 GLU A O 1
ATOM 3560 N N . GLU A 1 460 ? 20.380 4.363 -41.557 1.00 65.75 460 GLU A N 1
ATOM 3561 C CA . GLU A 1 460 ? 20.605 4.998 -42.854 1.00 65.75 460 GLU A CA 1
ATOM 3562 C C . GLU A 1 460 ? 22.097 5.012 -43.218 1.00 65.75 460 GLU A C 1
ATOM 3564 O O . GLU A 1 460 ? 22.455 4.696 -44.356 1.00 65.75 460 GLU A O 1
ATOM 3569 N N . GLU A 1 461 ? 22.983 5.257 -42.249 1.00 69.62 461 GLU A N 1
ATOM 3570 C CA . GLU A 1 461 ? 24.427 5.095 -42.432 1.00 69.62 461 GLU A CA 1
ATOM 3571 C C . GLU A 1 461 ? 24.824 3.642 -42.740 1.00 69.62 461 GLU A C 1
ATOM 3573 O O . GLU A 1 461 ? 25.638 3.408 -43.637 1.00 69.62 461 GLU A O 1
ATOM 3578 N N . GLU A 1 462 ? 24.262 2.654 -42.038 1.00 68.69 462 GLU A N 1
ATOM 3579 C CA . GLU A 1 462 ? 24.503 1.229 -42.308 1.00 68.69 462 GLU A CA 1
ATOM 3580 C C . GLU A 1 462 ? 24.021 0.829 -43.711 1.00 68.69 462 GLU A C 1
ATOM 3582 O O . GLU A 1 462 ? 24.763 0.174 -44.449 1.00 68.69 462 GLU A O 1
ATOM 3587 N N . ARG A 1 463 ? 22.833 1.283 -44.140 1.00 67.75 463 ARG A N 1
ATOM 3588 C CA . ARG A 1 463 ? 22.320 1.057 -45.505 1.00 67.75 463 ARG A CA 1
ATOM 3589 C C . ARG A 1 463 ? 23.213 1.698 -46.558 1.00 67.75 463 ARG A C 1
ATOM 3591 O O . ARG A 1 463 ? 23.479 1.073 -47.583 1.00 67.75 463 ARG A O 1
ATOM 3598 N N . GLN A 1 464 ? 23.705 2.914 -46.319 1.00 68.94 464 GLN A N 1
ATOM 3599 C CA . GLN A 1 464 ? 24.631 3.587 -47.232 1.00 68.94 464 GLN A CA 1
ATOM 3600 C C . GLN A 1 464 ? 25.977 2.858 -47.320 1.00 68.94 464 GLN A C 1
ATOM 3602 O O . GLN A 1 464 ? 26.518 2.702 -48.417 1.00 68.94 464 GLN A O 1
ATOM 3607 N N . ARG A 1 465 ? 26.503 2.350 -46.197 1.00 71.62 465 ARG A N 1
ATOM 3608 C CA . ARG A 1 465 ? 27.730 1.535 -46.172 1.00 71.62 465 ARG A CA 1
ATOM 3609 C C . ARG A 1 465 ? 27.539 0.207 -46.908 1.00 71.62 465 ARG A C 1
ATOM 3611 O O . ARG A 1 465 ? 28.359 -0.116 -47.763 1.00 71.62 465 ARG A O 1
ATOM 3618 N N . ALA A 1 466 ? 26.437 -0.502 -46.666 1.00 70.06 466 ALA A N 1
ATOM 3619 C CA . ALA A 1 466 ? 26.108 -1.746 -47.362 1.00 70.06 466 ALA A CA 1
ATOM 3620 C C . ALA A 1 466 ? 25.880 -1.528 -48.871 1.00 70.06 466 ALA A C 1
ATOM 3622 O O . ALA A 1 466 ? 26.325 -2.327 -49.694 1.00 70.06 466 ALA A O 1
ATOM 3623 N N . ALA A 1 467 ? 25.246 -0.419 -49.268 1.00 71.81 467 ALA A N 1
ATOM 3624 C CA . ALA A 1 467 ? 25.091 -0.039 -50.673 1.00 71.81 467 ALA A CA 1
ATOM 3625 C C . ALA A 1 467 ? 26.437 0.308 -51.336 1.00 71.81 467 ALA A C 1
ATOM 3627 O O . ALA A 1 467 ? 26.665 -0.039 -52.497 1.00 71.81 467 ALA A O 1
ATOM 3628 N N . ALA A 1 468 ? 27.351 0.954 -50.605 1.00 71.75 468 ALA A N 1
ATOM 3629 C CA . ALA A 1 468 ? 28.711 1.229 -51.064 1.00 71.75 468 ALA A CA 1
ATOM 3630 C C . ALA A 1 468 ? 29.572 -0.044 -51.175 1.00 71.75 468 ALA A C 1
ATOM 3632 O O . ALA A 1 468 ? 30.465 -0.121 -52.016 1.00 71.75 468 ALA A O 1
ATOM 3633 N N . GLU A 1 469 ? 29.313 -1.054 -50.350 1.00 70.44 469 GLU A N 1
ATOM 3634 C CA . GLU A 1 469 ? 29.997 -2.346 -50.407 1.00 70.44 469 GLU A CA 1
ATOM 3635 C C . GLU A 1 469 ? 29.451 -3.225 -51.542 1.00 70.44 469 GLU A C 1
ATOM 3637 O O . GLU A 1 469 ? 30.226 -3.768 -52.330 1.00 70.44 469 GLU A O 1
ATOM 3642 N N . ASN A 1 470 ? 28.127 -3.249 -51.727 1.00 67.75 470 ASN A N 1
ATOM 3643 C CA . ASN A 1 470 ? 27.479 -3.909 -52.861 1.00 67.75 470 ASN A CA 1
ATOM 3644 C C . ASN A 1 470 ? 27.828 -3.265 -54.208 1.00 67.75 470 ASN A C 1
ATOM 3646 O O . ASN A 1 470 ? 27.938 -3.962 -55.213 1.00 67.75 470 ASN A O 1
ATOM 3650 N N . SER A 1 471 ? 28.028 -1.945 -54.272 1.00 63.38 471 SER A N 1
ATOM 3651 C CA . SER A 1 471 ? 28.504 -1.300 -55.501 1.00 63.38 471 SER A CA 1
ATOM 3652 C C . SER A 1 471 ? 29.966 -1.644 -55.801 1.00 63.38 471 SER A C 1
ATOM 3654 O O . SER A 1 471 ? 30.308 -1.837 -56.966 1.00 63.38 471 SER A O 1
ATOM 3656 N N . LYS A 1 472 ? 30.812 -1.822 -54.776 1.00 62.28 472 LYS A N 1
ATOM 3657 C CA . LYS A 1 472 ? 32.193 -2.307 -54.936 1.00 62.28 472 LYS A CA 1
ATOM 3658 C C . LYS A 1 472 ? 32.256 -3.760 -55.405 1.00 62.28 472 LYS A C 1
ATOM 3660 O O . LYS A 1 472 ? 33.012 -4.049 -56.329 1.00 62.28 472 LYS A O 1
ATOM 3665 N N . THR A 1 473 ? 31.459 -4.666 -54.839 1.00 58.59 473 THR A N 1
ATOM 3666 C CA . THR A 1 473 ? 31.400 -6.068 -55.299 1.00 58.59 473 THR A CA 1
ATOM 3667 C C . THR A 1 473 ? 30.822 -6.176 -56.711 1.00 58.59 473 THR A C 1
ATOM 3669 O O . THR A 1 473 ? 31.328 -6.948 -57.525 1.00 58.59 473 THR A O 1
ATOM 3672 N N . ARG A 1 474 ? 29.842 -5.332 -57.061 1.00 53.94 474 ARG A N 1
ATOM 3673 C CA . ARG A 1 474 ? 29.302 -5.239 -58.426 1.00 53.94 474 ARG A CA 1
ATOM 3674 C C . ARG A 1 474 ? 30.317 -4.653 -59.415 1.00 53.94 474 ARG A C 1
ATOM 3676 O O . ARG A 1 474 ? 30.429 -5.169 -60.523 1.00 53.94 474 ARG A O 1
ATOM 3683 N N . ALA A 1 475 ? 31.122 -3.672 -59.005 1.00 52.72 475 ALA A N 1
ATOM 3684 C CA . ALA A 1 475 ? 32.228 -3.140 -59.806 1.00 52.72 475 ALA A CA 1
ATOM 3685 C C . ALA A 1 475 ? 33.353 -4.173 -60.026 1.00 52.72 475 ALA A C 1
ATOM 3687 O O . ALA A 1 475 ? 33.896 -4.250 -61.123 1.00 52.72 475 ALA A O 1
ATOM 3688 N N . LEU A 1 476 ? 33.647 -5.022 -59.034 1.00 50.25 476 LEU A N 1
ATOM 3689 C CA . LEU A 1 476 ? 34.566 -6.166 -59.164 1.00 50.25 476 LEU A CA 1
ATOM 3690 C C . LEU A 1 476 ? 34.021 -7.279 -60.076 1.00 50.25 476 LEU A C 1
ATOM 3692 O O . LEU A 1 476 ? 34.798 -7.978 -60.716 1.00 50.25 476 LEU A O 1
ATOM 3696 N N . SER A 1 477 ? 32.695 -7.428 -60.175 1.00 46.31 477 SER A N 1
ATOM 3697 C CA . SER A 1 477 ? 32.058 -8.342 -61.138 1.00 46.31 477 SER A CA 1
ATOM 3698 C C . SER A 1 477 ? 31.942 -7.768 -62.557 1.00 46.31 477 SER A C 1
ATOM 3700 O O . SER A 1 477 ? 31.766 -8.526 -63.503 1.00 46.31 477 SER A O 1
ATOM 3702 N N . GLN A 1 478 ? 32.038 -6.442 -62.710 1.00 47.62 478 GLN A N 1
ATOM 3703 C CA . GLN A 1 478 ? 31.981 -5.747 -64.002 1.00 47.62 478 GLN A CA 1
ATOM 3704 C C . GLN A 1 478 ? 33.372 -5.444 -64.581 1.00 47.62 478 GLN A C 1
ATOM 3706 O O . GLN A 1 478 ? 33.492 -5.253 -65.788 1.00 47.62 478 GLN A O 1
ATOM 3711 N N . SER A 1 479 ? 34.436 -5.459 -63.769 1.00 43.56 479 SER A N 1
ATOM 3712 C CA . SER A 1 479 ? 35.821 -5.272 -64.230 1.00 43.56 479 SER A CA 1
ATOM 3713 C C . SER A 1 479 ? 36.414 -6.488 -64.957 1.00 43.56 479 SER A C 1
ATOM 3715 O O . SER A 1 479 ? 37.505 -6.391 -65.514 1.00 43.56 479 SER A O 1
ATOM 3717 N N . SER A 1 480 ? 35.699 -7.616 -65.011 1.00 39.62 480 SER A N 1
ATOM 3718 C CA . SER A 1 480 ? 36.035 -8.777 -65.847 1.00 39.62 480 SER A CA 1
ATOM 3719 C C . SER A 1 480 ? 35.426 -8.718 -67.253 1.00 39.62 480 SER A C 1
ATOM 3721 O O . SER A 1 480 ? 35.681 -9.607 -68.066 1.00 39.62 480 SER A O 1
ATOM 3723 N N . SER A 1 481 ? 34.666 -7.670 -67.584 1.00 35.94 481 SER A N 1
ATOM 3724 C CA . SER A 1 481 ? 34.067 -7.511 -68.907 1.00 35.94 481 SER A CA 1
ATOM 3725 C C . SER A 1 481 ? 34.230 -6.091 -69.443 1.00 35.94 481 SER A C 1
ATOM 3727 O O . SER A 1 481 ? 33.653 -5.145 -68.919 1.00 35.94 481 SER A O 1
ATOM 3729 N N . SER A 1 482 ? 34.923 -6.009 -70.579 1.00 32.03 482 SER A N 1
ATOM 3730 C CA . SER A 1 482 ? 34.976 -4.916 -71.559 1.00 32.03 482 SER A CA 1
ATOM 3731 C C . SER A 1 482 ? 36.058 -3.838 -71.399 1.00 32.03 482 SER A C 1
ATOM 3733 O O . SER A 1 482 ? 35.987 -2.885 -70.628 1.00 32.03 482 SER A O 1
ATOM 3735 N N . SER A 1 483 ? 37.063 -4.023 -72.252 1.00 27.67 483 SER A N 1
ATOM 3736 C CA . SER A 1 483 ? 38.056 -3.073 -72.718 1.00 27.67 483 SER A CA 1
ATOM 3737 C C . SER A 1 483 ? 37.490 -2.078 -73.743 1.00 27.67 483 SER A C 1
ATOM 3739 O O . SER A 1 483 ? 36.620 -2.416 -74.541 1.00 27.67 483 SER A O 1
ATOM 3741 N N . SER A 1 484 ? 38.146 -0.913 -73.784 1.00 28.34 484 SER A N 1
ATOM 3742 C CA . SER A 1 484 ? 38.419 -0.047 -74.947 1.00 28.34 484 SER A CA 1
ATOM 3743 C C . SER A 1 484 ? 37.262 0.634 -75.694 1.00 28.34 484 SER A C 1
ATOM 3745 O O . SER A 1 484 ? 36.605 0.020 -76.527 1.00 28.34 484 SER A O 1
ATOM 3747 N N . SER A 1 485 ? 37.192 1.965 -75.573 1.00 25.23 485 SER A N 1
ATOM 3748 C CA . SER A 1 485 ? 37.279 2.874 -76.731 1.00 25.23 485 SER A CA 1
ATOM 3749 C C . SER A 1 485 ? 37.534 4.314 -76.267 1.00 25.23 485 SER A C 1
ATOM 3751 O O . SER A 1 485 ? 36.826 4.832 -75.407 1.00 25.23 485 SER A O 1
ATOM 3753 N N . TRP A 1 486 ? 38.576 4.936 -76.818 1.00 25.83 486 TRP A N 1
ATOM 3754 C CA . TRP A 1 486 ? 38.911 6.353 -76.662 1.00 25.83 486 TRP A CA 1
ATOM 3755 C C . TRP A 1 486 ? 38.300 7.149 -77.824 1.00 25.83 486 TRP A C 1
ATOM 3757 O O . TRP A 1 486 ? 38.430 6.747 -78.977 1.00 25.83 486 TRP A O 1
ATOM 3767 N N . GLY A 1 487 ? 37.702 8.306 -77.531 1.00 25.41 487 GLY A N 1
ATOM 3768 C CA . GLY A 1 487 ? 37.210 9.267 -78.522 1.00 25.41 487 GLY A CA 1
ATOM 3769 C C . GLY A 1 487 ? 37.077 10.664 -77.907 1.00 25.41 487 GLY A C 1
ATOM 3770 O O . GLY A 1 487 ? 36.539 10.820 -76.818 1.00 25.41 487 GLY A O 1
ATOM 3771 N N . SER A 1 488 ? 37.642 11.659 -78.584 1.00 25.12 488 SER A N 1
ATOM 3772 C CA . SER A 1 488 ? 38.040 12.986 -78.102 1.00 25.12 488 SER A CA 1
ATOM 3773 C C . SER A 1 488 ? 36.936 14.060 -78.017 1.00 25.12 488 SER A C 1
ATOM 3775 O O . SER A 1 488 ? 36.214 14.268 -78.984 1.00 25.12 488 SER A O 1
ATOM 3777 N N . GLY A 1 489 ? 36.935 14.813 -76.906 1.00 23.84 489 GLY A N 1
ATOM 3778 C CA . GLY A 1 489 ? 36.890 16.288 -76.781 1.00 23.84 489 GLY A CA 1
ATOM 3779 C C . GLY A 1 489 ? 35.793 17.138 -77.451 1.00 23.84 489 GLY A C 1
ATOM 3780 O O . GLY A 1 489 ? 35.870 17.408 -78.642 1.00 23.84 489 GLY A O 1
ATOM 3781 N N . SER A 1 490 ? 34.915 17.766 -76.649 1.00 24.36 490 SER A N 1
ATOM 3782 C CA . SER A 1 490 ? 35.022 19.192 -76.245 1.00 24.36 490 SER A CA 1
ATOM 3783 C C . SER A 1 490 ? 33.728 19.734 -75.599 1.00 24.36 490 SER A C 1
ATOM 3785 O O . SER A 1 490 ? 32.628 19.429 -76.048 1.00 24.36 490 SER A O 1
ATOM 3787 N N . ALA A 1 491 ? 33.926 20.625 -74.616 1.00 24.84 491 ALA A N 1
ATOM 3788 C CA . ALA A 1 491 ? 33.006 21.620 -74.048 1.00 24.84 491 ALA A CA 1
ATOM 3789 C C . ALA A 1 491 ? 31.927 21.162 -73.042 1.00 24.84 491 ALA A C 1
ATOM 3791 O O . ALA A 1 491 ? 30.764 21.035 -73.397 1.00 24.84 491 ALA A O 1
ATOM 3792 N N . SER A 1 492 ? 32.306 21.065 -71.754 1.00 24.94 492 SER A N 1
ATOM 3793 C CA . SER A 1 492 ? 31.735 21.865 -70.640 1.00 24.94 492 SER A CA 1
ATOM 3794 C C . SER A 1 492 ? 32.030 21.257 -69.253 1.00 24.94 492 SER A C 1
ATOM 3796 O O . SER A 1 492 ? 31.107 20.914 -68.517 1.00 24.94 492 SER A O 1
ATOM 3798 N N . ASP A 1 493 ? 33.297 21.161 -68.843 1.00 22.50 493 ASP A N 1
ATOM 3799 C CA . ASP A 1 493 ? 33.634 20.762 -67.467 1.00 22.50 493 ASP A CA 1
ATOM 3800 C C . ASP A 1 493 ? 33.687 21.983 -66.541 1.00 22.50 493 ASP A C 1
ATOM 3802 O O . ASP A 1 493 ? 34.737 22.533 -66.212 1.00 22.50 493 ASP A O 1
ATOM 3806 N N . ARG A 1 494 ? 32.507 22.409 -66.077 1.00 23.00 494 ARG A N 1
ATOM 3807 C CA . ARG A 1 494 ? 32.401 23.116 -64.796 1.00 23.00 494 ARG A CA 1
ATOM 3808 C C . ARG A 1 494 ? 32.541 22.075 -63.689 1.00 23.00 494 ARG A C 1
ATOM 3810 O O . ARG A 1 494 ? 31.553 21.477 -63.266 1.00 23.00 494 ARG A O 1
ATOM 3817 N N . VAL A 1 495 ? 33.763 21.881 -63.198 1.00 22.14 495 VAL A N 1
ATOM 3818 C CA . VAL A 1 495 ? 34.012 21.124 -61.967 1.00 22.14 495 VAL A CA 1
ATOM 3819 C C . VAL A 1 495 ? 33.372 21.887 -60.802 1.00 22.14 495 VAL A C 1
ATOM 3821 O O . VAL A 1 495 ? 33.934 22.840 -60.267 1.00 22.14 495 VAL A O 1
ATOM 3824 N N . LYS A 1 496 ? 32.163 21.481 -60.403 1.00 22.56 496 LYS A N 1
ATOM 3825 C CA . LYS A 1 496 ? 31.608 21.814 -59.088 1.00 22.56 496 LYS A CA 1
ATOM 3826 C C . LYS A 1 496 ? 32.387 21.011 -58.048 1.00 22.56 496 LYS A C 1
ATOM 3828 O O . LYS A 1 496 ? 32.062 19.859 -57.784 1.00 22.56 496 LYS A O 1
ATOM 3833 N N . LEU A 1 497 ? 33.418 21.616 -57.463 1.00 21.39 497 LEU A N 1
ATOM 3834 C CA . LEU A 1 497 ? 34.056 21.085 -56.260 1.00 21.39 497 LEU A CA 1
ATOM 3835 C C . LEU A 1 497 ? 33.078 21.247 -55.087 1.00 21.39 497 LEU A C 1
ATOM 3837 O O . LEU A 1 497 ? 32.910 22.334 -54.537 1.00 21.39 497 LEU A O 1
ATOM 3841 N N . SER A 1 498 ? 32.385 20.165 -54.730 1.00 22.41 498 SER A N 1
ATOM 3842 C CA . SER A 1 498 ? 31.581 20.082 -53.513 1.00 22.41 498 SER A CA 1
ATOM 3843 C C . SER A 1 498 ? 32.510 20.045 -52.297 1.00 22.41 498 SER A C 1
ATOM 3845 O O . SER A 1 498 ? 33.083 19.004 -51.974 1.00 22.41 498 SER A O 1
ATOM 3847 N N . ALA A 1 499 ? 32.668 21.178 -51.616 1.00 24.39 499 ALA A N 1
ATOM 3848 C CA . ALA A 1 499 ? 33.339 21.250 -50.323 1.00 24.39 499 ALA A CA 1
ATOM 3849 C C . ALA A 1 499 ? 32.444 20.624 -49.238 1.00 24.39 499 ALA A C 1
ATOM 3851 O O . ALA A 1 499 ? 31.697 21.311 -48.547 1.00 24.39 499 ALA A O 1
ATOM 3852 N N . ALA A 1 500 ? 32.484 19.299 -49.135 1.00 25.81 500 ALA A N 1
ATOM 3853 C CA . ALA A 1 500 ? 31.893 18.532 -48.047 1.00 25.81 500 ALA A CA 1
ATOM 3854 C C . ALA A 1 500 ? 32.870 17.430 -47.629 1.00 25.81 500 ALA A C 1
ATOM 3856 O O . ALA A 1 500 ? 32.615 16.249 -47.829 1.00 25.81 500 ALA A O 1
ATOM 3857 N N . GLN A 1 501 ? 34.017 17.823 -47.077 1.00 26.00 501 GLN A N 1
ATOM 3858 C CA . GLN A 1 501 ? 34.906 16.922 -46.353 1.00 26.00 501 GLN A CA 1
ATOM 3859 C C . GLN A 1 501 ? 35.576 17.677 -45.203 1.00 26.00 501 GLN A C 1
ATOM 3861 O O . GLN A 1 501 ? 36.015 18.809 -45.372 1.00 26.00 501 GLN A O 1
ATOM 3866 N N . ALA A 1 502 ? 35.682 16.968 -44.077 1.00 24.05 502 ALA A N 1
ATOM 3867 C CA . ALA A 1 502 ? 36.335 17.313 -42.815 1.00 24.05 502 ALA A CA 1
ATOM 3868 C C . ALA A 1 502 ? 35.498 18.137 -41.823 1.00 24.05 502 ALA A C 1
ATOM 3870 O O . ALA A 1 502 ? 35.378 19.340 -41.966 1.00 24.05 502 ALA A O 1
ATOM 3871 N N . PHE A 1 503 ? 34.997 17.473 -40.771 1.00 27.27 503 PHE A N 1
ATOM 3872 C CA . PHE A 1 503 ? 35.473 17.691 -39.396 1.00 27.27 503 PHE A CA 1
ATOM 3873 C C . PHE A 1 503 ? 35.155 16.467 -38.508 1.00 27.27 503 PHE A C 1
ATOM 3875 O O . PHE A 1 503 ? 34.004 16.087 -38.318 1.00 27.27 503 PHE A O 1
ATOM 3882 N N . ARG A 1 504 ? 36.213 15.844 -37.969 1.00 25.45 504 ARG A N 1
ATOM 3883 C CA . ARG A 1 504 ? 36.216 14.906 -36.831 1.00 25.45 504 ARG A CA 1
ATOM 3884 C C . ARG A 1 504 ? 37.276 15.393 -35.842 1.00 25.45 504 ARG A C 1
ATOM 3886 O O . ARG A 1 504 ? 38.369 15.760 -36.266 1.00 25.45 504 ARG A O 1
ATOM 3893 N N . GLY A 1 505 ? 36.992 15.301 -34.546 1.00 24.12 505 GLY A N 1
ATOM 3894 C CA . GLY A 1 505 ? 37.972 15.446 -33.468 1.00 24.12 505 GLY A CA 1
ATOM 3895 C C . GLY A 1 505 ? 37.355 15.096 -32.113 1.00 24.12 505 GLY A C 1
ATOM 3896 O O . GLY A 1 505 ? 36.300 15.617 -31.772 1.00 24.12 505 GLY A O 1
ATOM 3897 N N . LYS A 1 506 ? 37.993 14.180 -31.372 1.00 26.09 506 LYS A N 1
ATOM 3898 C CA . LYS A 1 506 ? 37.615 13.768 -30.009 1.00 26.09 506 LYS A CA 1
ATOM 3899 C C . LYS A 1 506 ? 37.881 14.934 -29.043 1.00 26.09 506 LYS A C 1
ATOM 3901 O O . LYS A 1 506 ? 38.986 15.466 -29.061 1.00 26.09 506 LYS A O 1
ATOM 3906 N N . ASN A 1 507 ? 36.897 15.265 -28.206 1.00 28.89 507 ASN A N 1
ATOM 3907 C CA . ASN A 1 507 ? 36.864 16.333 -27.188 1.00 28.89 507 ASN A CA 1
ATOM 3908 C C . ASN A 1 507 ? 36.310 17.693 -27.647 1.00 28.89 507 ASN A C 1
ATOM 3910 O O . ASN A 1 507 ? 37.025 18.690 -27.631 1.00 28.89 507 ASN A O 1
ATOM 3914 N N . VAL A 1 508 ? 35.007 17.745 -27.939 1.00 27.02 508 VAL A N 1
ATOM 3915 C CA . VAL A 1 508 ? 34.142 18.882 -27.574 1.00 27.02 508 VAL A CA 1
ATOM 3916 C C . VAL A 1 508 ? 32.777 18.276 -27.189 1.00 27.02 508 VAL A C 1
ATOM 3918 O O . VAL A 1 508 ? 32.271 17.429 -27.922 1.00 27.02 508 VAL A O 1
ATOM 3921 N N . GLY A 1 509 ? 32.248 18.591 -26.005 1.00 24.94 509 GLY A N 1
ATOM 3922 C CA . GLY A 1 509 ? 31.024 18.000 -25.442 1.00 24.94 509 GLY A CA 1
ATOM 3923 C C . GLY A 1 509 ? 29.781 18.866 -25.681 1.00 24.94 509 GLY A C 1
ATOM 3924 O O . GLY A 1 509 ? 29.871 20.066 -25.467 1.00 24.94 509 GLY A O 1
ATOM 3925 N N . GLU A 1 510 ? 28.707 18.203 -26.145 1.00 24.75 510 GLU A N 1
ATOM 3926 C CA . GLU A 1 510 ? 27.243 18.484 -26.235 1.00 24.75 510 GLU A CA 1
ATOM 3927 C C . GLU A 1 510 ? 26.677 19.929 -26.351 1.00 24.75 510 GLU A C 1
ATOM 3929 O O . GLU A 1 510 ? 27.298 20.890 -25.926 1.00 24.75 510 GLU A O 1
ATOM 3934 N N . PRO A 1 511 ? 25.423 20.159 -26.813 1.00 32.41 511 PRO A N 1
ATOM 3935 C CA . PRO A 1 511 ? 24.703 19.700 -28.014 1.00 32.41 511 PRO A CA 1
ATOM 3936 C C . PRO A 1 511 ? 24.289 20.884 -28.957 1.00 32.41 511 PRO A C 1
ATOM 3938 O O . PRO A 1 511 ? 24.006 21.977 -28.484 1.00 32.41 511 PRO A O 1
ATOM 3941 N N . ASN A 1 512 ? 24.189 20.666 -30.287 1.00 33.34 512 ASN A N 1
ATOM 3942 C CA . ASN A 1 512 ? 23.598 21.559 -31.339 1.00 33.34 512 ASN A CA 1
ATOM 3943 C C . ASN A 1 512 ? 24.429 22.632 -32.108 1.00 33.34 512 ASN A C 1
ATOM 3945 O O . ASN A 1 512 ? 23.842 23.602 -32.585 1.00 33.34 512 ASN A O 1
ATOM 3949 N N . TRP A 1 513 ? 25.740 22.521 -32.332 1.00 31.81 513 TRP A N 1
ATOM 3950 C CA . TRP A 1 513 ? 26.497 23.780 -32.540 1.00 31.81 513 TRP A CA 1
ATOM 3951 C C . TRP A 1 513 ? 26.789 24.271 -33.965 1.00 31.81 513 TRP A C 1
ATOM 3953 O O . TRP A 1 513 ? 27.253 25.397 -34.084 1.00 31.81 513 TRP A O 1
ATOM 3963 N N . ILE A 1 514 ? 26.532 23.545 -35.062 1.00 31.83 514 ILE A N 1
ATOM 3964 C CA . ILE A 1 514 ? 26.673 24.128 -36.419 1.00 31.83 514 ILE A CA 1
ATOM 3965 C C . ILE A 1 514 ? 25.666 23.480 -37.380 1.00 31.83 514 ILE A C 1
ATOM 3967 O O . ILE A 1 514 ? 25.807 22.311 -37.732 1.00 31.83 514 ILE A O 1
ATOM 3971 N N . ARG A 1 515 ? 24.664 24.235 -37.854 1.00 33.97 515 ARG A N 1
ATOM 3972 C CA . ARG A 1 515 ? 23.847 23.847 -39.019 1.00 33.97 515 ARG A CA 1
ATOM 3973 C C . ARG A 1 515 ? 24.214 24.730 -40.206 1.00 33.97 515 ARG A C 1
ATOM 3975 O O . ARG A 1 515 ? 23.914 25.920 -40.216 1.00 33.97 515 ARG A O 1
ATOM 3982 N N . ALA A 1 516 ? 24.814 24.138 -41.233 1.00 33.53 516 ALA A N 1
ATOM 3983 C CA . ALA A 1 516 ? 24.815 24.746 -42.556 1.00 33.53 516 ALA A CA 1
ATOM 3984 C C . ALA A 1 516 ? 23.379 24.674 -43.100 1.00 33.53 516 ALA A C 1
ATOM 3986 O O . ALA A 1 516 ? 22.853 23.582 -43.310 1.00 33.53 516 ALA A O 1
ATOM 3987 N N . MET A 1 517 ? 22.719 25.818 -43.281 1.00 31.27 517 MET A N 1
ATOM 3988 C CA . MET A 1 517 ? 21.431 25.872 -43.974 1.00 31.27 517 MET A CA 1
ATOM 3989 C C . MET A 1 517 ? 21.670 26.259 -45.431 1.00 31.27 517 MET A C 1
ATOM 3991 O O . MET A 1 517 ? 22.383 27.220 -45.708 1.00 31.27 517 MET A O 1
ATOM 3995 N N . LYS A 1 518 ? 21.056 25.527 -46.366 1.00 32.88 518 LYS A N 1
ATOM 3996 C CA . LYS A 1 518 ? 20.825 26.049 -47.715 1.00 32.88 518 LYS A CA 1
ATOM 3997 C C . LYS A 1 518 ? 19.648 27.010 -47.622 1.00 32.88 518 LYS A C 1
ATOM 3999 O O . LYS A 1 518 ? 18.554 26.593 -47.257 1.00 32.88 518 LYS A O 1
ATOM 4004 N N . ASP A 1 519 ? 19.896 28.285 -47.885 1.00 32.97 519 ASP A N 1
ATOM 4005 C CA . ASP A 1 519 ? 18.838 29.277 -48.025 1.00 32.97 519 ASP A CA 1
ATOM 4006 C C . ASP A 1 519 ? 18.553 29.436 -49.520 1.00 32.97 519 ASP A C 1
ATOM 4008 O O . ASP A 1 519 ? 19.348 30.028 -50.250 1.00 32.97 519 ASP A O 1
ATOM 4012 N N . ASP A 1 520 ? 17.432 28.884 -49.990 1.00 33.25 520 ASP A N 1
ATOM 4013 C CA . ASP A 1 520 ? 17.054 28.864 -51.414 1.00 33.25 520 ASP A CA 1
ATOM 4014 C C . ASP A 1 520 ? 16.763 30.270 -51.991 1.00 33.25 520 ASP A C 1
ATOM 4016 O O . ASP A 1 520 ? 16.409 30.413 -53.160 1.00 33.25 520 ASP A O 1
ATOM 4020 N N . LYS A 1 521 ? 16.912 31.327 -51.180 1.00 35.00 521 LYS A N 1
ATOM 4021 C CA . LYS A 1 521 ? 16.740 32.737 -51.567 1.00 35.00 521 LYS A CA 1
ATOM 4022 C C . LYS A 1 521 ? 18.041 33.545 -51.625 1.00 35.00 521 LYS A C 1
ATOM 4024 O O . LYS A 1 521 ? 17.995 34.722 -51.972 1.00 35.00 521 LYS A O 1
ATOM 4029 N N . SER A 1 522 ? 19.188 32.953 -51.295 1.00 31.70 522 SER A N 1
ATOM 4030 C CA . SER A 1 522 ? 20.502 33.596 -51.400 1.00 31.70 522 SER A CA 1
ATOM 4031 C C . SER A 1 522 ? 21.192 33.102 -52.670 1.00 31.70 522 SER A C 1
ATOM 4033 O O . SER A 1 522 ? 21.612 31.953 -52.762 1.00 31.70 522 SER A O 1
ATOM 4035 N N . SER A 1 523 ? 21.269 33.957 -53.688 1.00 33.62 523 SER A N 1
ATOM 4036 C CA . SER A 1 523 ? 21.832 33.596 -54.993 1.00 33.62 523 SER A CA 1
ATOM 4037 C C . SER A 1 523 ? 23.365 33.562 -55.045 1.00 33.62 523 SER A C 1
ATOM 4039 O O . SER A 1 523 ? 23.898 33.174 -56.078 1.00 33.62 523 SER A O 1
ATOM 4041 N N . GLU A 1 524 ? 24.085 33.880 -53.965 1.00 35.12 524 GLU A N 1
ATOM 4042 C CA . GLU A 1 524 ? 25.553 33.792 -53.901 1.00 35.12 524 GLU A CA 1
ATOM 4043 C C . GLU A 1 524 ? 26.015 33.443 -52.468 1.00 35.12 524 GLU A C 1
ATOM 4045 O O . GLU A 1 524 ? 25.721 34.173 -51.523 1.00 35.12 524 GLU A O 1
ATOM 4050 N N . GLY A 1 525 ? 26.743 32.327 -52.309 1.00 40.31 525 GLY A N 1
ATOM 4051 C CA . GLY A 1 525 ? 27.561 32.030 -51.118 1.00 40.31 525 GLY A CA 1
ATOM 4052 C C . GLY A 1 525 ? 27.023 31.002 -50.103 1.00 40.31 525 GLY A C 1
ATOM 4053 O O . GLY A 1 525 ? 25.824 30.813 -49.920 1.00 40.31 525 GLY A O 1
ATOM 4054 N N . GLN A 1 526 ? 27.948 30.315 -49.414 1.00 43.66 526 GLN A N 1
ATOM 4055 C CA . GLN A 1 526 ? 27.645 29.510 -48.223 1.00 43.66 526 GLN A CA 1
ATOM 4056 C C . GLN A 1 526 ? 27.293 30.446 -47.056 1.00 43.66 526 GLN A C 1
ATOM 4058 O O . GLN A 1 526 ? 28.073 31.340 -46.727 1.00 43.66 526 GLN A O 1
ATOM 4063 N N . VAL A 1 527 ? 26.142 30.221 -46.414 1.00 42.22 527 VAL A N 1
ATOM 4064 C CA . VAL A 1 527 ? 25.715 30.958 -45.216 1.00 42.22 527 VAL A CA 1
ATOM 4065 C C . VAL A 1 527 ? 25.798 30.027 -44.009 1.00 42.22 527 VAL A C 1
ATOM 4067 O O . VAL A 1 527 ? 25.061 29.045 -43.907 1.00 42.22 527 VAL A O 1
ATOM 4070 N N . LEU A 1 528 ? 26.698 30.334 -43.077 1.00 48.84 528 LEU A N 1
ATOM 4071 C CA . LEU A 1 528 ? 26.781 29.639 -41.793 1.00 48.84 528 LEU A CA 1
ATOM 4072 C C . LEU A 1 528 ? 25.976 30.436 -40.771 1.00 48.84 528 LEU A C 1
ATOM 4074 O O . LEU A 1 528 ? 26.407 31.513 -40.368 1.00 48.84 528 LEU A O 1
ATOM 4078 N N . ARG A 1 529 ? 24.805 29.918 -40.375 1.00 43.41 529 ARG A N 1
ATOM 4079 C CA . ARG A 1 529 ? 23.963 30.515 -39.329 1.00 43.41 529 ARG A CA 1
ATOM 4080 C C . ARG A 1 529 ? 24.023 29.648 -38.075 1.00 43.41 529 ARG A C 1
ATOM 4082 O O . ARG A 1 529 ? 23.472 28.550 -38.046 1.00 43.41 529 ARG A O 1
ATOM 4089 N N . ILE A 1 530 ? 24.661 30.164 -37.034 1.00 51.06 530 ILE A N 1
ATOM 4090 C CA . ILE A 1 530 ? 24.681 29.549 -35.703 1.00 51.06 530 ILE A CA 1
ATOM 4091 C C . ILE A 1 530 ? 23.561 30.211 -34.904 1.00 51.06 530 ILE A C 1
ATOM 4093 O O . ILE A 1 530 ? 23.547 31.437 -34.814 1.00 51.06 530 ILE A O 1
ATOM 4097 N N . ARG A 1 531 ? 22.597 29.431 -34.399 1.00 38.78 531 ARG A N 1
ATOM 4098 C CA . ARG A 1 531 ? 21.452 29.918 -33.614 1.00 38.78 531 ARG A CA 1
ATOM 4099 C C . ARG A 1 531 ? 21.422 29.202 -32.276 1.00 38.78 531 ARG A C 1
ATOM 4101 O O . ARG A 1 531 ? 21.288 27.981 -32.262 1.00 38.78 531 ARG A O 1
ATOM 4108 N N . GLU A 1 532 ? 21.522 29.948 -31.183 1.00 44.66 532 GLU A N 1
ATOM 4109 C CA . GLU A 1 532 ? 21.645 29.368 -29.844 1.00 44.66 532 GLU A CA 1
ATOM 4110 C C . GLU A 1 532 ? 20.829 30.166 -28.821 1.00 44.66 532 GLU A C 1
ATOM 4112 O O . GLU A 1 532 ? 20.767 31.391 -28.868 1.00 44.66 532 GLU A O 1
ATOM 4117 N N . TYR A 1 533 ? 20.137 29.469 -27.913 1.00 38.19 533 TYR A N 1
ATOM 4118 C CA . TYR A 1 533 ? 19.029 30.057 -27.149 1.00 38.19 533 TYR A CA 1
ATOM 4119 C C . TYR A 1 533 ? 19.428 30.902 -25.929 1.00 38.19 533 TYR A C 1
ATOM 4121 O O . TYR A 1 533 ? 18.520 31.424 -25.288 1.00 38.19 533 TYR A O 1
ATOM 4129 N N . ARG A 1 534 ? 20.726 31.063 -25.620 1.00 44.75 534 ARG A N 1
ATOM 4130 C CA . ARG A 1 534 ? 21.299 32.038 -24.660 1.00 44.75 534 ARG A CA 1
ATOM 4131 C C . ARG A 1 534 ? 22.814 31.810 -24.534 1.00 44.75 534 ARG A C 1
ATOM 4133 O O . ARG A 1 534 ? 23.228 30.871 -23.861 1.00 44.75 534 ARG A O 1
ATOM 4140 N N . LEU A 1 535 ? 23.633 32.658 -25.160 1.00 46.03 535 LEU A N 1
ATOM 4141 C CA . LEU A 1 535 ? 25.099 32.598 -25.060 1.00 46.03 535 LEU A CA 1
ATOM 4142 C C . LEU A 1 535 ? 25.620 33.786 -24.244 1.00 46.03 535 LEU A C 1
ATOM 4144 O O . LEU A 1 535 ? 25.490 34.927 -24.687 1.00 46.03 535 LEU A O 1
ATOM 4148 N N . ASP A 1 536 ? 26.190 33.519 -23.066 1.00 47.59 536 ASP A N 1
ATOM 4149 C CA . ASP A 1 536 ? 26.839 34.534 -22.225 1.00 47.59 536 ASP A CA 1
ATOM 4150 C C . ASP A 1 536 ? 28.203 34.889 -22.831 1.00 47.59 536 ASP A C 1
ATOM 4152 O O . ASP A 1 536 ? 29.108 34.054 -22.902 1.00 47.59 536 ASP A O 1
ATOM 4156 N N . ILE A 1 537 ? 28.358 36.113 -23.335 1.00 52.84 537 ILE A N 1
ATOM 4157 C CA . ILE A 1 537 ? 29.473 36.413 -24.239 1.00 52.84 537 ILE A CA 1
ATOM 4158 C C . ILE A 1 537 ? 30.728 36.851 -23.477 1.00 52.84 537 ILE A C 1
ATOM 4160 O O . ILE A 1 537 ? 30.739 37.889 -22.819 1.00 52.84 537 ILE A O 1
ATOM 4164 N N . PHE A 1 538 ? 31.828 36.122 -23.694 1.00 50.75 538 PHE A N 1
ATOM 4165 C CA . PHE A 1 538 ? 33.191 36.654 -23.530 1.00 50.75 538 PHE A CA 1
ATOM 4166 C C . PHE A 1 538 ? 34.118 36.273 -24.697 1.00 50.75 538 PHE A C 1
ATOM 4168 O O . PHE A 1 538 ? 34.901 37.095 -25.175 1.00 50.75 538 PHE A O 1
ATOM 4175 N N . THR A 1 539 ? 34.043 35.044 -25.223 1.00 56.09 539 THR A N 1
ATOM 4176 C CA . THR A 1 539 ? 34.796 34.636 -26.426 1.00 56.09 539 THR A CA 1
ATOM 4177 C C . THR A 1 539 ? 34.067 33.520 -27.181 1.00 56.09 539 THR A C 1
ATOM 4179 O O . THR A 1 539 ? 33.877 32.444 -26.625 1.00 56.09 539 THR A O 1
ATOM 4182 N N . THR A 1 540 ? 33.699 33.740 -28.448 1.00 57.09 540 THR A N 1
ATOM 4183 C CA . THR A 1 540 ? 33.090 32.718 -29.329 1.00 57.09 540 THR A CA 1
ATOM 4184 C C . THR A 1 540 ? 34.061 32.336 -30.439 1.00 57.09 540 THR A C 1
ATOM 4186 O O . THR A 1 540 ? 34.643 33.217 -31.064 1.00 57.09 540 THR A O 1
ATOM 4189 N N . ASN A 1 541 ? 34.239 31.040 -30.705 1.00 57.41 541 ASN A N 1
ATOM 4190 C CA . ASN A 1 541 ? 35.182 30.545 -31.708 1.00 57.41 541 ASN A CA 1
ATOM 4191 C C . ASN A 1 541 ? 34.460 29.887 -32.892 1.00 57.41 541 ASN A C 1
ATOM 4193 O O . ASN A 1 541 ? 33.652 28.989 -32.686 1.00 57.41 541 ASN A O 1
ATOM 4197 N N . ILE A 1 542 ? 34.813 30.273 -34.118 1.00 60.62 542 ILE A N 1
ATOM 4198 C CA . ILE A 1 542 ? 34.229 29.785 -35.373 1.00 60.62 542 ILE A CA 1
ATOM 4199 C C . ILE A 1 542 ? 35.367 29.333 -36.293 1.00 60.62 542 ILE A C 1
ATOM 4201 O O . ILE A 1 542 ? 36.359 30.041 -36.451 1.00 60.62 542 ILE A O 1
ATOM 4205 N N . GLN A 1 543 ? 35.257 28.152 -36.899 1.00 58.66 543 GLN A N 1
ATOM 4206 C CA . GLN A 1 543 ? 36.223 27.689 -37.900 1.00 58.66 543 GLN A CA 1
ATOM 4207 C C . GLN A 1 543 ? 35.744 28.064 -39.301 1.00 58.66 543 GLN A C 1
ATOM 4209 O O . GLN A 1 543 ? 34.624 27.728 -39.675 1.00 58.66 543 GLN A O 1
ATOM 4214 N N . LEU A 1 544 ? 36.594 28.755 -40.063 1.00 58.97 544 LEU A N 1
ATOM 4215 C CA . LEU A 1 544 ? 36.304 29.194 -41.429 1.00 58.97 544 LEU A CA 1
ATOM 4216 C C . LEU A 1 544 ? 37.434 28.793 -42.381 1.00 58.97 544 LEU A C 1
ATOM 4218 O O . LEU A 1 544 ? 38.605 28.709 -41.989 1.00 58.97 544 LEU A O 1
ATOM 4222 N N . SER A 1 545 ? 37.075 28.553 -43.642 1.00 57.56 545 SER A N 1
ATOM 4223 C CA . SER A 1 545 ? 38.041 28.368 -44.724 1.00 57.56 545 SER A CA 1
ATOM 4224 C C . SER A 1 545 ? 38.640 29.705 -45.151 1.00 57.56 545 SER A C 1
ATOM 4226 O O . SER A 1 545 ? 38.076 30.773 -44.895 1.00 57.56 545 SER A O 1
ATOM 4228 N N . ASN A 1 546 ? 39.777 29.647 -45.840 1.00 59.72 546 ASN A N 1
ATOM 4229 C CA . ASN A 1 546 ? 40.378 30.850 -46.402 1.00 59.72 546 ASN A CA 1
ATOM 4230 C C . ASN A 1 546 ? 39.429 31.520 -47.413 1.00 59.72 546 ASN A C 1
ATOM 4232 O O . ASN A 1 546 ? 38.818 30.829 -48.228 1.00 59.72 546 ASN A O 1
ATOM 4236 N N . GLY A 1 547 ? 39.314 32.846 -47.366 1.00 64.69 547 GLY A N 1
ATOM 4237 C CA . GLY A 1 547 ? 38.404 33.606 -48.225 1.00 64.69 547 GLY A CA 1
ATOM 4238 C C . GLY A 1 547 ? 37.966 34.936 -47.614 1.00 64.69 547 GLY A C 1
ATOM 4239 O O . GLY A 1 547 ? 38.364 35.276 -46.499 1.00 64.69 547 GLY A O 1
ATOM 4240 N N . MET A 1 548 ? 37.147 35.678 -48.361 1.00 62.94 548 MET A N 1
ATOM 4241 C CA . MET A 1 548 ? 36.517 36.915 -47.898 1.00 62.94 548 MET A CA 1
ATOM 4242 C C . MET A 1 548 ? 35.202 36.581 -47.192 1.00 62.94 548 MET A C 1
ATOM 4244 O O . MET A 1 548 ? 34.356 35.891 -47.759 1.00 62.94 548 MET A O 1
ATOM 4248 N N . TRP A 1 549 ? 35.034 37.059 -45.961 1.00 65.44 549 TRP A N 1
ATOM 4249 C CA . TRP A 1 549 ? 33.859 36.761 -45.144 1.00 65.44 549 TRP A CA 1
ATOM 4250 C C . TRP A 1 549 ? 33.221 38.026 -44.578 1.00 65.44 549 TRP A C 1
ATOM 4252 O O . TRP A 1 549 ? 33.887 38.845 -43.946 1.00 65.44 549 TRP A O 1
ATOM 4262 N N . ASP A 1 550 ? 31.912 38.144 -44.757 1.00 65.56 550 ASP A N 1
ATOM 4263 C CA . ASP A 1 550 ? 31.051 39.123 -44.109 1.00 65.56 550 ASP A CA 1
ATOM 4264 C C . ASP A 1 550 ? 30.398 38.514 -42.865 1.00 65.56 550 ASP A C 1
ATOM 4266 O O . ASP A 1 550 ? 29.826 37.423 -42.919 1.00 65.56 550 ASP A O 1
ATOM 4270 N N . PHE A 1 551 ? 30.432 39.241 -41.747 1.00 66.50 551 PHE A N 1
ATOM 4271 C CA . PHE A 1 551 ? 29.831 38.806 -40.486 1.00 66.50 551 PHE A CA 1
ATOM 4272 C C . PHE A 1 551 ? 28.643 39.686 -40.102 1.00 66.50 551 PHE A C 1
ATOM 4274 O O . PHE A 1 551 ? 28.727 40.917 -40.048 1.00 66.50 551 PHE A O 1
ATOM 4281 N N . LEU A 1 552 ? 27.532 39.032 -39.785 1.00 65.88 552 LEU A N 1
ATOM 4282 C CA . LEU A 1 552 ? 26.313 39.653 -39.301 1.00 65.88 552 LEU A CA 1
ATOM 4283 C C . LEU A 1 552 ? 25.940 39.019 -37.959 1.00 65.88 552 LEU A C 1
ATOM 4285 O O . LEU A 1 552 ? 25.714 37.815 -37.855 1.00 65.88 552 LEU A O 1
ATOM 4289 N N . LEU A 1 553 ? 25.894 39.844 -36.921 1.00 67.12 553 LEU A N 1
ATOM 4290 C CA . LEU A 1 553 ? 25.636 39.439 -35.546 1.00 67.12 553 LEU A CA 1
ATOM 4291 C C . LEU A 1 553 ? 24.240 39.908 -35.148 1.00 67.12 553 LEU A C 1
ATOM 4293 O O . LEU A 1 553 ? 23.869 41.058 -35.394 1.00 67.12 553 LEU A O 1
ATOM 4297 N N . ARG A 1 554 ? 23.462 39.037 -34.510 1.00 64.62 554 ARG A N 1
ATOM 4298 C CA . ARG A 1 554 ? 22.193 39.401 -33.886 1.00 64.62 554 ARG A CA 1
ATOM 4299 C C . ARG A 1 554 ? 22.238 39.077 -32.403 1.00 64.62 554 ARG A C 1
ATOM 4301 O O . ARG A 1 554 ? 22.484 37.940 -32.005 1.00 64.62 554 ARG A O 1
ATOM 4308 N N . PHE A 1 555 ? 21.932 40.083 -31.605 1.00 64.94 555 PHE A N 1
ATOM 4309 C CA . PHE A 1 555 ? 21.876 40.008 -30.156 1.00 64.94 555 PHE A CA 1
ATOM 4310 C C . PHE A 1 555 ? 20.432 40.053 -29.678 1.00 64.94 555 PHE A C 1
ATOM 4312 O O . PHE A 1 555 ? 19.586 40.664 -30.334 1.00 64.94 555 PHE A O 1
ATOM 4319 N N . LYS A 1 556 ? 20.176 39.447 -28.522 1.00 62.75 556 LYS A N 1
ATOM 4320 C CA . LYS A 1 556 ? 18.921 39.529 -27.781 1.00 62.75 556 LYS A CA 1
ATOM 4321 C C . LYS A 1 556 ? 19.188 40.153 -26.414 1.00 62.75 556 LYS A C 1
ATOM 4323 O O . LYS A 1 556 ? 20.112 39.731 -25.719 1.00 62.75 556 LYS A O 1
ATOM 4328 N N . LEU A 1 557 ? 18.380 41.141 -26.046 1.00 64.12 557 LEU A N 1
ATOM 4329 C CA . LEU A 1 557 ? 18.427 41.788 -24.740 1.00 64.12 557 LEU A CA 1
ATOM 4330 C C . LEU A 1 557 ? 17.201 41.448 -23.906 1.00 64.12 557 LEU A C 1
ATOM 4332 O O . LEU A 1 557 ? 16.079 41.506 -24.407 1.00 64.12 557 LEU A O 1
ATOM 4336 N N . ASP A 1 558 ? 17.435 41.195 -22.620 1.00 56.91 558 ASP A N 1
ATOM 4337 C CA . ASP A 1 558 ? 16.369 41.035 -21.629 1.00 56.91 558 ASP A CA 1
ATOM 4338 C C . ASP A 1 558 ? 16.052 42.356 -20.879 1.00 56.91 558 ASP A C 1
ATOM 4340 O O . ASP A 1 558 ? 14.994 42.448 -20.261 1.00 56.91 558 ASP A O 1
ATOM 4344 N N . ASP A 1 559 ? 16.894 43.402 -20.976 1.00 53.91 559 ASP A N 1
ATOM 4345 C CA . ASP A 1 559 ? 16.693 44.701 -20.296 1.00 53.91 559 ASP A CA 1
ATOM 4346 C C . ASP A 1 559 ? 17.035 45.929 -21.181 1.00 53.91 559 ASP A C 1
ATOM 4348 O O . ASP A 1 559 ? 17.646 45.806 -22.240 1.00 53.91 559 ASP A O 1
ATOM 4352 N N . SER A 1 560 ? 16.601 47.128 -20.784 1.00 50.88 560 SER A N 1
ATOM 4353 C CA . SER A 1 560 ? 16.461 48.319 -21.648 1.00 50.88 560 SER A CA 1
ATOM 4354 C C . SER A 1 560 ? 17.637 49.315 -21.662 1.00 50.88 560 SER A C 1
ATOM 4356 O O . SER A 1 560 ? 17.603 50.271 -22.440 1.00 50.88 560 SER A O 1
ATOM 4358 N N . ALA A 1 561 ? 18.704 49.097 -20.884 1.00 52.25 561 ALA A N 1
ATOM 4359 C CA . ALA A 1 561 ? 19.886 49.971 -20.864 1.00 52.25 561 ALA A CA 1
ATOM 4360 C C . ALA A 1 561 ? 21.171 49.229 -21.280 1.00 52.25 561 ALA A C 1
ATOM 4362 O O . ALA A 1 561 ? 21.589 48.274 -20.630 1.00 52.25 561 ALA A O 1
ATOM 4363 N N . LEU A 1 562 ? 21.819 49.695 -22.356 1.00 56.72 562 LEU A N 1
ATOM 4364 C CA . LEU A 1 562 ? 23.048 49.108 -22.909 1.00 56.72 562 LEU A CA 1
ATOM 4365 C C . LEU A 1 562 ? 24.310 49.840 -22.425 1.00 56.72 562 LEU A C 1
ATOM 4367 O O . LEU A 1 562 ? 24.430 51.044 -22.676 1.00 56.72 562 LEU A O 1
ATOM 4371 N N . PRO A 1 563 ? 25.286 49.149 -21.801 1.00 56.28 563 PRO A N 1
ATOM 4372 C CA . PRO A 1 563 ? 26.620 49.707 -21.597 1.00 56.28 563 PRO A CA 1
ATOM 4373 C C . PRO A 1 563 ? 27.365 49.832 -22.938 1.00 56.28 563 PRO A C 1
ATOM 4375 O O . PRO A 1 563 ? 27.050 49.136 -23.901 1.00 56.28 563 PRO A O 1
ATOM 4378 N N . LYS A 1 564 ? 28.374 50.710 -23.014 1.00 57.91 564 LYS A N 1
ATOM 4379 C CA . LYS A 1 564 ? 29.278 50.788 -24.177 1.00 57.91 564 LYS A CA 1
ATOM 4380 C C . LYS A 1 564 ? 30.162 49.538 -24.231 1.00 57.91 564 LYS A C 1
ATOM 4382 O O . LYS A 1 564 ? 30.769 49.176 -23.221 1.00 57.91 564 LYS A O 1
ATOM 4387 N N . ILE A 1 565 ? 30.242 48.894 -25.397 1.00 65.12 565 ILE A N 1
ATOM 4388 C CA . ILE A 1 565 ? 30.933 47.605 -25.572 1.00 65.12 565 ILE A CA 1
ATOM 4389 C C . ILE A 1 565 ? 32.091 47.757 -26.563 1.00 65.12 565 ILE A C 1
ATOM 4391 O O . ILE A 1 565 ? 31.979 48.450 -27.575 1.00 65.12 565 ILE A O 1
ATOM 4395 N N . ASN A 1 566 ? 33.203 47.083 -26.274 1.00 60.03 566 ASN A N 1
ATOM 4396 C CA . ASN A 1 566 ? 34.326 46.890 -27.184 1.00 60.03 566 ASN A CA 1
ATOM 4397 C C . ASN A 1 566 ? 34.254 45.487 -27.791 1.00 60.03 566 ASN A C 1
ATOM 4399 O O . ASN A 1 566 ? 33.988 44.515 -27.081 1.00 60.03 566 ASN A O 1
ATOM 4403 N N . ILE A 1 567 ? 34.498 45.376 -29.097 1.00 63.25 567 ILE A N 1
ATOM 4404 C CA . ILE A 1 567 ? 34.381 44.119 -29.843 1.00 63.25 567 ILE A CA 1
ATOM 4405 C C . ILE A 1 567 ? 35.628 43.921 -30.702 1.00 63.25 567 ILE A C 1
ATOM 4407 O O . ILE A 1 567 ? 36.063 44.828 -31.414 1.00 63.25 567 ILE A O 1
ATOM 4411 N N . GLU A 1 568 ? 36.201 42.722 -30.631 1.00 63.47 568 GLU A N 1
ATOM 4412 C CA . GLU A 1 568 ? 37.408 42.322 -31.348 1.00 63.47 568 GLU A CA 1
ATOM 4413 C C . GLU A 1 568 ? 37.188 41.022 -32.114 1.00 63.47 568 GLU A C 1
ATOM 4415 O O . GLU A 1 568 ? 36.754 40.016 -31.550 1.00 63.47 568 GLU A O 1
ATOM 4420 N N . VAL A 1 569 ? 37.556 41.027 -33.393 1.00 62.50 569 VAL A N 1
ATOM 4421 C CA . VAL A 1 569 ? 37.638 39.822 -34.219 1.00 62.50 569 VAL A CA 1
ATOM 4422 C C . VAL A 1 569 ? 39.103 39.434 -34.332 1.00 62.50 569 VAL A C 1
ATOM 4424 O O . VAL A 1 569 ? 39.900 40.138 -34.952 1.00 62.50 569 VAL A O 1
ATOM 4427 N N . ASN A 1 570 ? 39.459 38.310 -33.725 1.00 62.53 570 ASN A N 1
ATOM 4428 C CA . ASN A 1 570 ? 40.806 37.759 -33.737 1.00 62.53 570 ASN A CA 1
ATOM 4429 C C . ASN A 1 570 ? 40.848 36.508 -34.609 1.00 62.53 570 ASN A C 1
ATOM 4431 O O . ASN A 1 570 ? 39.932 35.695 -34.562 1.00 62.53 570 ASN A O 1
ATOM 4435 N N . VAL A 1 571 ? 41.923 36.307 -35.363 1.00 62.19 571 VAL A N 1
ATOM 4436 C CA . VAL A 1 571 ? 42.169 35.059 -36.084 1.00 62.19 571 VAL A CA 1
ATOM 4437 C C . VAL A 1 571 ? 43.386 34.378 -35.503 1.00 62.19 571 VAL A C 1
ATOM 4439 O O . VAL A 1 571 ? 44.465 34.958 -35.416 1.00 62.19 571 VAL A O 1
ATOM 4442 N N . GLN A 1 572 ? 43.179 33.137 -35.081 1.00 59.97 572 GLN A N 1
ATOM 4443 C CA . GLN A 1 572 ? 44.213 32.265 -34.564 1.00 59.97 572 GLN A CA 1
ATOM 4444 C C . GLN A 1 572 ? 44.685 31.342 -35.683 1.00 59.97 572 GLN A C 1
ATOM 4446 O O . GLN A 1 572 ? 43.932 30.493 -36.173 1.00 59.97 572 GLN A O 1
ATOM 4451 N N . THR A 1 573 ? 45.945 31.507 -36.071 1.00 55.78 573 THR A N 1
ATOM 4452 C CA . THR A 1 573 ? 46.629 30.641 -37.030 1.00 55.78 573 THR A CA 1
ATOM 4453 C C . THR A 1 573 ? 47.669 29.792 -36.317 1.00 55.78 573 THR A C 1
ATOM 4455 O O . THR A 1 573 ? 48.407 30.278 -35.464 1.00 55.78 573 THR A O 1
ATOM 4458 N N . ALA A 1 574 ? 47.732 28.509 -36.659 1.00 51.19 574 ALA A N 1
ATOM 4459 C CA . ALA A 1 574 ? 48.751 27.606 -36.142 1.00 51.19 574 ALA A CA 1
ATOM 4460 C C . ALA A 1 574 ? 50.062 27.806 -36.919 1.00 51.19 574 ALA A C 1
ATOM 4462 O O . ALA A 1 574 ? 50.172 27.375 -38.070 1.00 51.19 574 ALA A O 1
ATOM 4463 N N . ALA A 1 575 ? 51.052 28.434 -36.291 1.00 46.69 575 ALA A N 1
ATOM 4464 C CA . ALA A 1 575 ? 52.425 28.506 -36.776 1.00 46.69 575 ALA A CA 1
ATOM 4465 C C . ALA A 1 575 ? 53.263 27.375 -36.156 1.00 46.69 575 ALA A C 1
ATOM 4467 O O . ALA A 1 575 ? 52.967 26.888 -35.067 1.00 46.69 575 ALA A O 1
ATOM 4468 N N . ILE A 1 576 ? 54.303 26.923 -36.854 1.00 47.12 576 ILE A N 1
ATOM 4469 C CA . ILE A 1 576 ? 55.286 25.987 -36.292 1.00 47.12 576 ILE A CA 1
ATOM 4470 C C . ILE A 1 576 ? 56.459 26.842 -35.812 1.00 47.12 576 ILE A C 1
ATOM 4472 O O . ILE A 1 576 ? 57.047 27.569 -36.611 1.00 47.12 576 ILE A O 1
ATOM 4476 N N . GLY A 1 577 ? 56.736 26.820 -34.508 1.00 47.44 577 GLY A N 1
ATOM 4477 C CA . GLY A 1 577 ? 57.878 27.526 -33.924 1.00 47.44 577 GLY A CA 1
ATOM 4478 C C . GLY A 1 577 ? 59.210 26.864 -34.291 1.00 47.44 577 GLY A C 1
ATOM 4479 O O . GLY A 1 577 ? 59.228 25.744 -34.801 1.00 47.44 577 GLY A O 1
ATOM 4480 N N . ALA A 1 578 ? 60.327 27.536 -33.993 1.00 44.16 578 ALA A N 1
ATOM 4481 C CA . ALA A 1 578 ? 61.683 27.046 -34.283 1.00 44.16 578 ALA A CA 1
ATOM 4482 C C . ALA A 1 578 ? 61.971 25.639 -33.709 1.00 44.16 578 ALA A C 1
ATOM 4484 O O . ALA A 1 578 ? 62.744 24.887 -34.295 1.00 44.16 578 ALA A O 1
ATOM 4485 N N . ASP A 1 579 ? 61.264 25.253 -32.642 1.00 42.69 579 ASP A N 1
ATOM 4486 C CA . ASP A 1 579 ? 61.429 23.974 -31.937 1.00 42.69 579 ASP A CA 1
ATOM 4487 C C . ASP A 1 579 ? 60.403 22.904 -32.362 1.00 42.69 579 ASP A C 1
ATOM 4489 O O . ASP A 1 579 ? 60.138 21.948 -31.633 1.00 42.69 579 ASP A O 1
ATOM 4493 N N . ASN A 1 580 ? 59.773 23.064 -33.531 1.00 46.00 580 ASN A N 1
ATOM 4494 C CA . ASN A 1 580 ? 58.772 22.138 -34.078 1.00 46.00 580 ASN A CA 1
ATOM 4495 C C . ASN A 1 580 ? 57.481 21.988 -33.232 1.00 46.00 580 ASN A C 1
ATOM 4497 O O . ASN A 1 580 ? 56.680 21.080 -33.464 1.00 46.00 580 ASN A O 1
ATOM 4501 N N . GLN A 1 581 ? 57.237 22.894 -32.278 1.00 38.50 581 GLN A N 1
ATOM 4502 C CA . GLN A 1 581 ? 55.974 22.984 -31.537 1.00 38.50 581 GLN A CA 1
ATOM 4503 C C . GLN A 1 581 ? 54.940 23.849 -32.274 1.00 38.50 581 GLN A C 1
ATOM 4505 O O . GLN A 1 581 ? 55.277 24.843 -32.921 1.00 38.50 581 GLN A O 1
ATOM 4510 N N . VAL A 1 582 ? 53.658 23.480 -32.161 1.00 47.97 582 VAL A N 1
ATOM 4511 C CA . VAL A 1 582 ? 52.539 24.250 -32.725 1.00 47.97 582 VAL A CA 1
ATOM 4512 C C . VAL A 1 582 ? 52.262 25.459 -31.831 1.00 47.97 582 VAL A C 1
ATOM 4514 O O . VAL A 1 582 ? 51.693 25.322 -30.750 1.00 47.97 582 VAL A O 1
ATOM 4517 N N . VAL A 1 583 ? 52.647 26.645 -32.293 1.00 48.44 583 VAL A N 1
ATOM 4518 C CA . VAL A 1 583 ? 52.397 27.927 -31.628 1.00 48.44 583 VAL A CA 1
ATOM 4519 C C . VAL A 1 583 ? 51.207 28.602 -32.304 1.00 48.44 583 VAL A C 1
ATOM 4521 O O . VAL A 1 583 ? 51.205 28.826 -33.512 1.00 48.44 583 VAL A O 1
ATOM 4524 N N . TRP A 1 584 ? 50.172 28.935 -31.535 1.00 55.91 584 TRP A N 1
ATOM 4525 C CA . TRP A 1 584 ? 49.014 29.663 -32.053 1.00 55.91 584 TRP A CA 1
ATOM 4526 C C . TRP A 1 584 ? 49.293 31.164 -32.024 1.00 55.91 584 TRP A C 1
ATOM 4528 O O . TRP A 1 584 ? 49.389 31.761 -30.954 1.00 55.91 584 TRP A O 1
ATOM 4538 N N . THR A 1 585 ? 49.409 31.783 -33.195 1.00 55.50 585 THR A N 1
ATOM 4539 C CA . THR A 1 585 ? 49.519 33.237 -33.327 1.00 55.50 585 THR A CA 1
ATOM 4540 C C . THR A 1 585 ? 48.123 33.827 -33.507 1.00 55.50 585 THR A C 1
ATOM 4542 O O . THR A 1 585 ? 47.358 33.390 -34.365 1.00 55.50 585 THR A O 1
ATOM 4545 N N . SER A 1 586 ? 47.761 34.786 -32.653 1.00 60.09 586 SER A N 1
ATOM 4546 C CA . SER A 1 586 ? 46.471 35.480 -32.695 1.00 60.09 586 SER A CA 1
ATOM 4547 C C . SER A 1 586 ? 46.668 36.875 -33.270 1.00 60.09 586 SER A C 1
ATOM 4549 O O . SER A 1 586 ? 47.266 37.719 -32.608 1.00 60.09 586 SER A O 1
ATOM 4551 N N . ASN A 1 587 ? 46.126 37.132 -34.457 1.00 63.47 587 ASN A N 1
ATOM 4552 C CA . ASN A 1 587 ? 46.128 38.457 -35.072 1.00 63.47 587 ASN A CA 1
ATOM 4553 C C . ASN A 1 587 ? 44.727 39.071 -35.000 1.00 63.47 587 ASN A C 1
ATOM 4555 O O . ASN A 1 587 ? 43.748 38.436 -35.393 1.00 63.47 587 ASN A O 1
ATOM 4559 N N . THR A 1 588 ? 44.613 40.306 -34.512 1.00 64.25 588 THR A N 1
ATOM 4560 C CA . THR A 1 588 ? 43.342 41.048 -34.509 1.00 64.25 588 THR A CA 1
ATOM 4561 C C . THR A 1 588 ? 43.070 41.596 -35.904 1.00 64.25 588 THR A C 1
ATOM 4563 O O . THR A 1 588 ? 43.831 42.427 -36.393 1.00 64.25 588 THR A O 1
ATOM 4566 N N . LEU A 1 589 ? 41.996 41.134 -36.547 1.00 62.66 589 LEU A N 1
ATOM 4567 C CA . LEU A 1 589 ? 41.609 41.573 -37.891 1.00 62.66 589 LEU A CA 1
ATOM 4568 C C . LEU A 1 589 ? 40.734 42.829 -37.865 1.00 62.66 589 LEU A C 1
ATOM 4570 O O . LEU A 1 589 ? 40.830 43.654 -38.766 1.00 62.66 589 LEU A O 1
ATOM 4574 N N . ALA A 1 590 ? 39.901 42.997 -36.836 1.00 62.00 590 ALA A N 1
ATOM 4575 C CA . ALA A 1 590 ? 39.073 44.189 -36.670 1.00 62.00 590 ALA A CA 1
ATOM 4576 C C . ALA A 1 590 ? 38.777 44.458 -35.191 1.00 62.00 5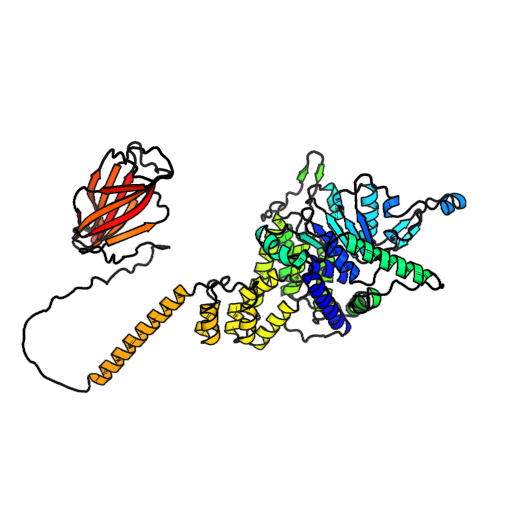90 ALA A C 1
ATOM 4578 O O . ALA A 1 590 ? 38.563 43.527 -34.413 1.00 62.00 590 ALA A O 1
ATOM 4579 N N . ARG A 1 591 ? 38.742 45.738 -34.806 1.00 67.12 591 ARG A N 1
ATOM 4580 C CA . ARG A 1 591 ? 38.421 46.189 -33.446 1.00 67.12 591 ARG A CA 1
ATOM 4581 C C . ARG A 1 591 ? 37.513 47.413 -33.507 1.00 67.12 591 ARG A C 1
ATOM 4583 O O . ARG A 1 591 ? 37.880 48.406 -34.127 1.00 67.12 591 ARG A O 1
ATOM 4590 N N . ALA A 1 592 ? 36.378 47.358 -32.819 1.00 62.91 592 ALA A N 1
ATOM 4591 C CA . ALA A 1 592 ? 35.528 48.514 -32.558 1.00 62.91 592 ALA A CA 1
ATOM 4592 C C . ALA A 1 592 ? 35.520 48.813 -31.060 1.00 62.91 592 ALA A C 1
ATOM 4594 O O . ALA A 1 592 ? 35.409 47.900 -30.239 1.00 62.91 592 ALA A O 1
ATOM 4595 N N . LYS A 1 593 ? 35.669 50.092 -30.713 1.00 61.41 593 LYS A N 1
ATOM 4596 C CA . LYS A 1 593 ? 35.683 50.564 -29.328 1.00 61.41 593 LYS A CA 1
ATOM 4597 C C . LYS A 1 593 ? 34.491 51.475 -29.060 1.00 61.41 593 LYS A C 1
ATOM 4599 O O . LYS A 1 593 ? 34.090 52.215 -29.951 1.00 61.41 593 LYS A O 1
ATOM 4604 N N . ASP A 1 594 ? 33.972 51.427 -27.837 1.00 57.81 594 ASP A N 1
ATOM 4605 C CA . ASP A 1 594 ? 32.902 52.294 -27.335 1.00 57.81 594 ASP A CA 1
ATOM 4606 C C . ASP A 1 594 ? 31.607 52.267 -28.165 1.00 57.81 594 ASP A C 1
ATOM 4608 O O . ASP A 1 594 ? 30.910 53.277 -28.294 1.00 57.81 594 ASP A O 1
ATOM 4612 N N . VAL A 1 595 ? 31.255 51.099 -28.714 1.00 61.47 595 VAL A N 1
ATOM 4613 C CA . VAL A 1 595 ? 30.063 50.948 -29.554 1.00 61.47 595 VAL A CA 1
ATOM 4614 C C . VAL A 1 595 ? 28.813 50.978 -28.680 1.00 61.47 595 VAL A C 1
ATOM 4616 O O . VAL A 1 595 ? 28.637 50.146 -27.786 1.00 61.47 595 VAL A O 1
ATOM 4619 N N . GLN A 1 596 ? 27.928 51.935 -28.960 1.00 62.34 596 GLN A N 1
ATOM 4620 C CA . GLN A 1 596 ? 26.592 51.994 -28.382 1.00 62.34 596 GLN A CA 1
ATOM 4621 C C . GLN A 1 596 ? 25.611 51.310 -29.337 1.00 62.34 596 GLN A C 1
ATOM 4623 O O . GLN A 1 596 ? 25.303 51.820 -30.413 1.00 62.34 596 GLN A O 1
ATOM 4628 N N . LEU A 1 597 ? 25.154 50.120 -28.956 1.00 63.53 597 LEU A N 1
ATOM 4629 C CA . LEU A 1 597 ? 24.204 49.342 -29.744 1.00 63.53 597 LEU A CA 1
ATOM 4630 C C . LEU A 1 597 ? 22.799 49.956 -29.607 1.00 63.53 597 LEU A C 1
ATOM 4632 O O . LEU A 1 597 ? 22.344 50.227 -28.498 1.00 63.53 597 LEU A O 1
ATOM 4636 N N . VAL A 1 598 ? 22.108 50.200 -30.723 1.00 58.94 598 VAL A N 1
ATOM 4637 C CA . VAL A 1 598 ? 20.756 50.786 -30.726 1.00 58.94 598 VAL A CA 1
ATOM 4638 C C . VAL A 1 598 ? 19.725 49.673 -30.959 1.00 58.94 598 VAL A C 1
ATOM 4640 O O . VAL A 1 598 ? 19.840 48.955 -31.957 1.00 58.94 598 VAL A O 1
ATOM 4643 N N . PRO A 1 599 ? 18.720 49.496 -30.078 1.00 57.59 599 PRO A N 1
ATOM 4644 C CA . PRO A 1 599 ? 17.709 48.460 -30.243 1.00 57.59 599 PRO A CA 1
ATOM 4645 C C . PRO A 1 599 ? 16.893 48.653 -31.520 1.00 57.59 599 PRO A C 1
ATOM 4647 O O . PRO A 1 599 ? 16.345 49.725 -31.777 1.00 57.59 599 PRO A O 1
ATOM 4650 N N . THR A 1 600 ? 16.781 47.590 -32.315 1.00 54.91 600 THR A N 1
ATOM 4651 C CA . THR A 1 600 ? 15.801 47.503 -33.404 1.00 54.91 600 THR A CA 1
ATOM 4652 C C . THR A 1 600 ? 14.499 46.912 -32.837 1.00 54.91 600 THR A C 1
ATOM 4654 O O . THR A 1 600 ? 14.515 46.268 -31.789 1.00 54.91 600 THR A O 1
ATOM 4657 N N . LYS A 1 601 ? 13.335 47.209 -33.442 1.00 47.50 601 LYS A N 1
ATOM 4658 C CA . LYS A 1 601 ? 12.006 46.894 -32.865 1.00 47.50 601 LYS A CA 1
ATOM 4659 C C . LYS A 1 601 ? 11.922 45.463 -32.304 1.00 47.50 601 LYS A C 1
ATOM 4661 O O . LYS A 1 601 ? 12.056 44.500 -33.051 1.00 47.50 601 LYS A O 1
ATOM 4666 N N . GLY A 1 602 ? 11.606 45.379 -31.008 1.00 54.59 602 GLY A N 1
ATOM 4667 C CA . GLY A 1 602 ? 11.446 44.141 -30.247 1.00 54.59 602 GLY A CA 1
ATOM 4668 C C . GLY A 1 602 ? 12.784 43.521 -29.865 1.00 54.59 602 GLY A C 1
ATOM 4669 O O . GLY A 1 602 ? 13.253 42.685 -30.609 1.00 54.59 602 GLY A O 1
ATOM 4670 N N . PHE A 1 603 ? 13.363 43.916 -28.723 1.00 58.56 603 PHE A N 1
ATOM 4671 C CA . PHE A 1 603 ? 14.434 43.248 -27.946 1.00 58.56 603 PHE A CA 1
ATOM 4672 C C . PHE A 1 603 ? 15.663 42.652 -28.678 1.00 58.56 603 PHE A C 1
ATOM 4674 O O . PHE A 1 603 ? 16.497 42.018 -28.035 1.00 58.56 603 PHE A O 1
ATOM 4681 N N . TYR A 1 604 ? 15.822 42.859 -29.986 1.00 59.34 604 TYR A N 1
ATOM 4682 C CA . TYR A 1 604 ? 16.902 42.315 -30.802 1.00 59.34 604 TYR A CA 1
ATOM 4683 C C . TYR A 1 604 ? 17.704 43.441 -31.452 1.00 59.34 604 TYR A C 1
ATOM 4685 O O . TYR A 1 604 ? 17.161 44.468 -31.862 1.00 59.34 604 TYR A O 1
ATOM 4693 N N . ILE A 1 605 ? 19.012 43.228 -31.570 1.00 63.50 605 ILE A N 1
ATOM 4694 C CA . ILE A 1 605 ? 19.938 44.152 -32.230 1.00 63.50 605 ILE A CA 1
ATOM 4695 C C . ILE A 1 605 ? 20.639 43.398 -33.331 1.00 63.50 605 ILE A C 1
ATOM 4697 O O . ILE A 1 605 ? 21.320 42.417 -33.056 1.00 63.50 605 ILE A O 1
ATOM 4701 N N . GLN A 1 606 ? 20.494 43.863 -34.565 1.00 63.34 606 GLN A N 1
ATOM 4702 C CA . GLN A 1 606 ? 21.239 43.325 -35.691 1.00 63.34 606 GLN A CA 1
ATOM 4703 C C . GLN A 1 606 ? 22.366 44.286 -36.054 1.00 63.34 606 GLN A C 1
ATOM 4705 O O . GLN A 1 606 ? 22.123 45.459 -36.328 1.00 63.34 606 GLN A O 1
ATOM 4710 N N . TRP A 1 607 ? 23.595 43.784 -36.054 1.00 64.88 607 TRP A N 1
ATOM 4711 C CA . TRP A 1 607 ? 24.786 44.580 -36.299 1.00 64.88 607 TRP A CA 1
ATOM 4712 C C . TRP A 1 607 ? 25.721 43.873 -37.279 1.00 64.88 607 TRP A C 1
ATOM 4714 O O . TRP A 1 607 ? 25.971 42.673 -37.172 1.00 64.88 607 TRP A O 1
ATOM 4724 N N . ARG A 1 608 ? 26.220 44.626 -38.259 1.00 62.59 608 ARG A N 1
ATOM 4725 C CA . ARG A 1 608 ? 27.208 44.161 -39.234 1.00 62.59 608 ARG A CA 1
ATOM 4726 C C . ARG A 1 608 ? 28.572 44.665 -38.783 1.00 62.59 608 ARG A C 1
ATOM 4728 O O . ARG A 1 608 ? 28.755 45.875 -38.680 1.00 62.59 608 ARG A O 1
ATOM 4735 N N . PHE A 1 609 ? 29.497 43.756 -38.490 1.00 57.94 609 PHE A N 1
ATOM 4736 C CA . PHE A 1 609 ? 30.849 44.128 -38.087 1.00 57.94 609 PHE A CA 1
ATOM 4737 C C . PHE A 1 609 ? 31.868 43.073 -38.526 1.00 57.94 609 PHE A C 1
ATOM 4739 O O . PHE A 1 609 ? 31.680 41.903 -38.187 1.00 57.94 609 PHE A O 1
ATOM 4746 N N . PRO A 1 610 ? 32.974 43.463 -39.186 1.00 57.78 610 PRO A N 1
ATOM 4747 C CA . PRO A 1 610 ? 33.333 44.826 -39.612 1.00 57.78 610 PRO A CA 1
ATOM 4748 C C . PRO A 1 610 ? 32.481 45.363 -40.779 1.00 57.78 610 PRO A C 1
ATOM 4750 O O . PRO A 1 610 ? 31.679 44.639 -41.361 1.00 57.78 610 PRO A O 1
ATOM 4753 N N . GLU A 1 611 ? 32.617 46.657 -41.094 1.00 57.31 611 GLU A N 1
ATOM 4754 C CA . GLU A 1 611 ? 31.823 47.355 -42.131 1.00 57.31 611 GLU A CA 1
ATOM 4755 C C . GLU A 1 611 ? 32.136 46.904 -43.577 1.00 57.31 611 GLU A C 1
ATOM 4757 O O . GLU A 1 611 ? 31.464 47.327 -44.516 1.00 57.31 611 GLU A O 1
ATOM 4762 N N . GLY A 1 612 ? 33.104 46.002 -43.759 1.00 56.50 612 GLY A N 1
ATOM 4763 C CA . GLY A 1 612 ? 33.430 45.352 -45.027 1.00 56.50 612 GLY A CA 1
ATOM 4764 C C . GLY A 1 612 ? 33.965 43.930 -44.817 1.00 56.50 612 GLY A C 1
ATOM 4765 O O . GLY A 1 612 ? 34.256 43.548 -43.679 1.00 56.50 612 GLY A O 1
ATOM 4766 N N . PRO A 1 613 ? 34.106 43.142 -45.894 1.00 60.78 613 PRO A N 1
ATOM 4767 C CA . PRO A 1 613 ? 34.447 41.732 -45.790 1.00 60.78 613 PRO A CA 1
ATOM 4768 C C . PRO A 1 613 ? 35.891 41.525 -45.322 1.00 60.78 613 PRO A C 1
ATOM 4770 O O . PRO A 1 613 ? 36.819 42.226 -45.729 1.00 60.78 613 PRO A O 1
ATOM 4773 N N . VAL A 1 614 ? 36.083 40.534 -44.455 1.00 64.31 614 VAL A N 1
ATOM 4774 C CA . VAL A 1 614 ? 37.366 40.218 -43.825 1.00 64.31 614 VAL A CA 1
ATOM 4775 C C . VAL A 1 614 ? 38.078 39.129 -44.607 1.00 64.31 614 VAL A C 1
ATOM 4777 O O . VAL A 1 614 ? 37.530 38.045 -44.801 1.00 64.31 614 VAL A O 1
ATOM 4780 N N . ASN A 1 615 ? 39.325 39.388 -44.997 1.00 64.81 615 ASN A N 1
ATOM 4781 C CA . ASN A 1 615 ? 40.171 38.382 -45.625 1.00 64.81 615 ASN A CA 1
ATOM 4782 C C . ASN A 1 615 ? 40.760 37.441 -44.566 1.00 64.81 615 ASN A C 1
ATOM 4784 O O . ASN A 1 615 ? 41.604 37.842 -43.761 1.00 64.81 615 ASN A O 1
ATOM 4788 N N . VAL A 1 616 ? 40.334 36.182 -44.574 1.00 63.88 616 VAL A N 1
ATOM 4789 C CA . VAL A 1 616 ? 40.875 35.133 -43.708 1.00 63.88 616 VAL A CA 1
ATOM 4790 C C . VAL A 1 616 ? 41.876 34.320 -44.528 1.00 63.88 616 VAL A C 1
ATOM 4792 O O . VAL A 1 616 ? 41.487 33.617 -45.458 1.00 63.88 616 VAL A O 1
ATOM 4795 N N . GLN A 1 617 ? 43.171 34.405 -44.204 1.00 56.19 617 GLN A N 1
ATOM 4796 C CA . GLN A 1 617 ? 44.229 33.633 -44.870 1.00 56.19 617 GLN A CA 1
ATOM 4797 C C . GLN A 1 617 ? 45.081 32.863 -43.859 1.00 56.19 617 GLN A C 1
ATOM 4799 O O . GLN A 1 617 ? 45.616 33.434 -42.912 1.00 56.19 617 GLN A O 1
ATOM 4804 N N . SER A 1 618 ? 45.235 31.559 -44.089 1.00 56.44 618 SER A N 1
ATOM 4805 C CA . SER A 1 618 ? 46.104 30.664 -43.319 1.00 56.44 618 SER A CA 1
ATOM 4806 C C . SER A 1 618 ? 46.870 29.723 -44.240 1.00 56.44 618 SER A C 1
ATOM 4808 O O . SER A 1 618 ? 46.322 29.197 -45.211 1.00 56.44 618 SER A O 1
ATOM 4810 N N . SER A 1 619 ? 48.128 29.451 -43.895 1.00 4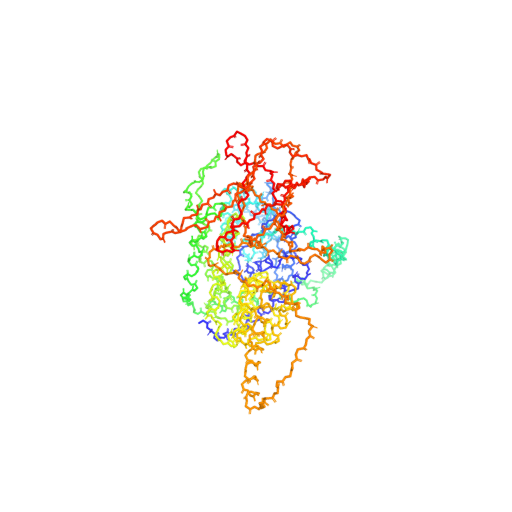6.75 619 SER A N 1
ATOM 4811 C CA . SER A 1 619 ? 49.018 28.540 -44.625 1.00 46.75 619 SER A CA 1
ATOM 4812 C C . SER A 1 619 ? 48.544 27.079 -44.640 1.00 46.75 619 SER A C 1
ATOM 4814 O O . SER A 1 619 ? 49.018 26.302 -45.463 1.00 46.75 619 SER A O 1
ATOM 4816 N N . LYS A 1 620 ? 47.596 26.696 -43.768 1.00 48.16 620 LYS A N 1
ATOM 4817 C CA . LYS A 1 620 ? 47.056 25.324 -43.652 1.00 48.16 620 LYS A CA 1
ATOM 4818 C C . LYS A 1 620 ? 45.584 25.181 -44.075 1.00 48.16 620 LYS A C 1
ATOM 4820 O O . LYS A 1 620 ? 44.965 24.159 -43.798 1.00 48.16 620 LYS A O 1
ATOM 4825 N N . GLY A 1 621 ? 45.007 26.192 -44.727 1.00 46.50 621 GLY A N 1
ATOM 4826 C CA . GLY A 1 621 ? 43.674 26.120 -45.347 1.00 46.50 621 GLY A CA 1
ATOM 4827 C C . GLY A 1 621 ? 42.464 26.276 -44.411 1.00 46.50 621 GLY A C 1
ATOM 4828 O O . GLY A 1 621 ? 41.371 26.541 -44.907 1.00 46.50 621 GLY A O 1
ATOM 4829 N N . MET A 1 622 ? 42.636 26.178 -43.085 1.00 52.03 622 MET A N 1
ATOM 4830 C CA . MET A 1 622 ? 41.580 26.450 -42.097 1.00 52.03 622 MET A CA 1
ATOM 4831 C C . MET A 1 622 ? 42.076 27.364 -40.974 1.00 52.03 622 MET A C 1
ATOM 4833 O O . MET A 1 622 ? 43.192 27.199 -40.470 1.00 52.03 622 MET A O 1
ATOM 4837 N N . SER A 1 623 ? 41.238 28.329 -40.588 1.00 56.94 623 SER A N 1
ATOM 4838 C CA . SER A 1 623 ? 41.543 29.343 -39.573 1.00 56.94 623 SER A CA 1
ATOM 4839 C C . SER A 1 623 ? 40.471 29.362 -38.490 1.00 56.94 623 SER A C 1
ATOM 4841 O O . SER A 1 623 ? 39.284 29.195 -38.775 1.00 56.94 623 SER A O 1
ATOM 4843 N N . LYS A 1 624 ? 40.878 29.580 -37.236 1.00 57.38 624 LYS A N 1
ATOM 4844 C CA . LYS A 1 624 ? 39.950 29.736 -36.113 1.00 57.38 624 LYS A CA 1
ATOM 4845 C C . LYS A 1 624 ? 39.734 31.225 -35.857 1.00 57.38 624 LYS A C 1
ATOM 4847 O O . LYS A 1 624 ? 40.663 31.925 -35.466 1.00 57.38 624 LYS A O 1
ATOM 4852 N N . VAL A 1 625 ? 38.519 31.704 -36.081 1.00 60.38 625 VAL A N 1
ATOM 4853 C CA . VAL A 1 625 ? 38.106 33.084 -35.822 1.00 60.38 625 VAL A CA 1
ATOM 4854 C C . VAL A 1 625 ? 37.476 33.161 -34.435 1.00 60.38 625 VAL A C 1
ATOM 4856 O O . VAL A 1 625 ? 36.529 32.445 -34.132 1.00 60.38 625 VAL A O 1
ATOM 4859 N N . SER A 1 626 ? 38.021 34.011 -33.577 1.00 61.31 626 SER A N 1
ATOM 4860 C CA . SER A 1 626 ? 37.581 34.269 -32.211 1.00 61.31 626 SER A CA 1
ATOM 4861 C C . SER A 1 626 ? 36.940 35.653 -32.138 1.00 61.31 626 SER A C 1
ATOM 4863 O O . SER A 1 626 ? 37.633 36.658 -32.290 1.00 61.31 626 SER A O 1
ATOM 4865 N N . LEU A 1 627 ? 35.654 35.720 -31.811 1.00 61.38 627 LEU A N 1
ATOM 4866 C CA . LEU A 1 627 ? 34.935 36.954 -31.494 1.00 61.38 627 LEU A CA 1
ATOM 4867 C C . LEU A 1 627 ? 35.021 37.214 -29.987 1.00 61.38 627 LEU A C 1
ATOM 4869 O O . LEU A 1 627 ? 34.531 36.402 -29.201 1.00 61.38 627 LEU A O 1
ATOM 4873 N N . ARG A 1 628 ? 35.644 38.322 -29.576 1.00 60.72 628 ARG A N 1
ATOM 4874 C CA . ARG A 1 628 ? 35.731 38.761 -28.173 1.00 60.72 628 ARG A CA 1
ATOM 4875 C C . ARG A 1 628 ? 34.938 40.038 -27.948 1.00 60.72 628 ARG A C 1
ATOM 4877 O O . ARG A 1 628 ? 35.004 40.950 -28.766 1.00 60.72 628 ARG A O 1
ATOM 4884 N N . MET A 1 629 ? 34.226 40.106 -26.827 1.00 60.66 629 MET A N 1
ATOM 4885 C CA . MET A 1 629 ? 33.413 41.264 -26.445 1.00 60.66 629 MET A CA 1
ATOM 4886 C C . MET A 1 629 ? 33.632 41.584 -24.966 1.00 60.66 629 MET A C 1
ATOM 4888 O O . MET A 1 629 ? 33.584 40.677 -24.139 1.00 60.66 629 MET A O 1
ATOM 4892 N N . PHE A 1 630 ? 33.892 42.850 -24.632 1.00 58.34 630 PHE A N 1
ATOM 4893 C CA . PHE A 1 630 ? 34.161 43.287 -23.255 1.00 58.34 630 PHE A CA 1
ATOM 4894 C C . PHE A 1 630 ? 33.810 44.769 -23.031 1.00 58.34 630 PHE A C 1
ATOM 4896 O O . PHE A 1 630 ? 33.775 45.559 -23.974 1.00 58.34 630 PHE A O 1
ATOM 4903 N N . THR A 1 631 ? 33.546 45.168 -21.783 1.00 56.50 631 THR A N 1
ATOM 4904 C CA . THR A 1 631 ? 33.217 46.559 -21.404 1.00 56.50 631 THR A CA 1
ATOM 4905 C C . THR A 1 631 ? 34.459 47.412 -21.124 1.00 56.50 631 THR A C 1
ATOM 4907 O O . THR A 1 631 ? 35.536 46.886 -20.855 1.00 56.50 631 THR A O 1
ATOM 4910 N N . THR A 1 632 ? 34.321 48.742 -21.148 1.00 54.78 632 THR A N 1
ATOM 4911 C CA . THR A 1 632 ? 35.422 49.700 -20.907 1.00 54.78 632 THR A CA 1
ATOM 4912 C C . THR A 1 632 ? 36.017 49.658 -19.500 1.00 54.78 632 THR A C 1
ATOM 4914 O O . THR A 1 632 ? 37.200 49.948 -19.335 1.00 54.78 632 THR A O 1
ATOM 4917 N N . SER A 1 633 ? 35.241 49.274 -18.486 1.00 48.53 633 SER A N 1
ATOM 4918 C CA . SER A 1 633 ? 35.714 49.127 -17.109 1.00 48.53 633 SER A CA 1
ATOM 4919 C C . SER A 1 633 ? 35.806 47.646 -16.732 1.00 48.53 633 SER A C 1
ATOM 4921 O O . SER A 1 633 ? 34.828 47.066 -16.266 1.00 48.53 633 SER A O 1
ATOM 4923 N N . SER A 1 634 ? 36.994 47.054 -16.890 1.00 45.81 634 SER A N 1
ATOM 4924 C CA . SER A 1 634 ? 37.356 45.664 -16.536 1.00 45.81 634 SER A CA 1
ATOM 4925 C C . SER A 1 634 ? 36.666 44.550 -17.347 1.00 45.81 634 SER A C 1
ATOM 4927 O O . SER A 1 634 ? 35.546 44.713 -17.824 1.00 45.81 634 SER A O 1
ATOM 4929 N N . GLU A 1 635 ? 37.356 43.410 -17.498 1.00 46.41 635 GLU A N 1
ATOM 4930 C CA . GLU A 1 635 ? 36.895 42.145 -18.109 1.00 46.41 635 GLU A CA 1
ATOM 4931 C C . GLU A 1 635 ? 35.742 41.495 -17.311 1.00 46.41 635 GLU A C 1
ATOM 4933 O O . GLU A 1 635 ? 35.811 40.338 -16.899 1.00 46.41 635 GLU A O 1
ATOM 4938 N N . LYS A 1 636 ? 34.681 42.245 -17.010 1.00 45.94 636 LYS A N 1
ATOM 4939 C CA . LYS A 1 636 ? 33.503 41.735 -16.313 1.00 45.94 636 LYS A CA 1
ATOM 4940 C C . LYS A 1 636 ? 32.423 41.316 -17.304 1.00 45.94 636 LYS A C 1
ATOM 4942 O O . LYS A 1 636 ? 32.214 41.948 -18.338 1.00 45.94 636 LYS A O 1
ATOM 4947 N N . ARG A 1 637 ? 31.757 40.218 -16.942 1.00 48.03 637 ARG A N 1
ATOM 4948 C CA . ARG A 1 637 ? 30.607 39.618 -17.624 1.00 48.03 637 ARG A CA 1
ATOM 4949 C C . ARG A 1 637 ? 29.508 40.671 -17.800 1.00 48.03 637 ARG A C 1
ATOM 4951 O O . ARG A 1 637 ? 29.188 41.383 -16.850 1.00 48.03 637 ARG A O 1
ATOM 4958 N N . ILE A 1 638 ? 28.956 40.775 -19.007 1.00 52.94 638 ILE A N 1
ATOM 4959 C CA . ILE A 1 638 ? 27.747 41.566 -19.251 1.00 52.94 638 ILE A CA 1
ATOM 4960 C C . ILE A 1 638 ? 26.569 40.644 -18.957 1.00 52.94 638 ILE A C 1
ATOM 4962 O O . ILE A 1 638 ? 26.186 39.839 -19.804 1.00 52.94 638 ILE A O 1
ATOM 4966 N N . ASP A 1 639 ? 26.026 40.726 -17.746 1.00 50.97 639 ASP A N 1
ATOM 4967 C CA . ASP A 1 639 ? 24.802 40.006 -17.410 1.00 50.97 639 ASP A CA 1
ATOM 4968 C C . ASP A 1 639 ? 23.645 40.593 -18.250 1.00 50.97 639 ASP A C 1
ATOM 4970 O O . ASP A 1 639 ? 23.490 41.812 -18.333 1.00 50.97 639 ASP A O 1
ATOM 4974 N N . ASN A 1 640 ? 22.852 39.724 -18.892 1.00 55.06 640 ASN A N 1
ATOM 4975 C CA . ASN A 1 640 ? 21.653 40.033 -19.700 1.00 55.06 640 ASN A CA 1
ATOM 4976 C C . ASN A 1 640 ? 21.850 40.439 -21.182 1.00 55.06 640 ASN A C 1
ATOM 4978 O O . ASN A 1 640 ? 20.881 40.868 -21.819 1.00 55.06 640 ASN A O 1
ATOM 4982 N N . LEU A 1 641 ? 23.045 40.267 -21.767 1.00 56.34 641 LEU A N 1
ATOM 4983 C CA . LEU A 1 641 ? 23.259 40.382 -23.221 1.00 56.34 641 LEU A CA 1
ATOM 4984 C C . LEU A 1 641 ? 23.605 39.022 -23.834 1.00 56.34 641 LEU A C 1
ATOM 4986 O O . LEU A 1 641 ? 24.664 38.463 -23.553 1.00 56.34 641 LEU A O 1
ATOM 4990 N N . TYR A 1 642 ? 22.751 38.540 -24.738 1.00 58.94 642 TYR A N 1
ATOM 4991 C CA . TYR A 1 642 ? 22.914 37.230 -25.364 1.00 58.94 642 TYR A CA 1
ATOM 4992 C C . TYR A 1 642 ? 23.172 37.345 -26.866 1.00 58.94 642 TYR A C 1
ATOM 4994 O O . TYR A 1 642 ? 22.478 38.083 -27.571 1.00 58.94 642 TYR A O 1
ATOM 5002 N N . LEU A 1 643 ? 24.142 36.583 -27.377 1.00 58.22 643 LEU A N 1
ATOM 5003 C CA . LEU A 1 643 ? 24.312 36.387 -28.820 1.00 58.22 643 LEU A CA 1
ATOM 5004 C C . LEU A 1 643 ? 23.289 35.347 -29.284 1.00 58.22 643 LEU A C 1
ATOM 5006 O O . LEU A 1 643 ? 23.370 34.193 -28.880 1.00 58.22 643 LEU A O 1
ATOM 5010 N N . ASP A 1 644 ? 22.313 35.766 -30.089 1.00 58.91 644 ASP A N 1
ATOM 5011 C CA . ASP A 1 644 ? 21.231 34.899 -30.580 1.00 58.91 644 ASP A CA 1
ATOM 5012 C C . ASP A 1 644 ? 21.632 34.219 -31.891 1.00 58.91 644 ASP A C 1
ATOM 5014 O O . ASP A 1 644 ? 21.515 33.002 -32.036 1.00 58.91 644 ASP A O 1
ATOM 5018 N N . THR A 1 645 ? 22.141 34.998 -32.854 1.00 60.88 645 THR A N 1
ATOM 5019 C CA . THR A 1 645 ? 22.637 34.440 -34.119 1.00 60.88 645 THR A CA 1
ATOM 5020 C C . THR A 1 645 ? 23.927 35.084 -34.608 1.00 60.88 645 THR A C 1
ATOM 5022 O O . THR A 1 645 ? 24.095 36.302 -34.553 1.00 60.88 645 THR A O 1
ATOM 5025 N N . VAL A 1 646 ? 24.822 34.251 -35.144 1.00 60.28 646 VAL A N 1
ATOM 5026 C CA . VAL A 1 646 ? 25.964 34.681 -35.963 1.00 60.28 646 VAL A CA 1
ATOM 5027 C C . VAL A 1 646 ? 25.768 34.144 -37.366 1.00 60.28 646 VAL A C 1
ATOM 5029 O O . VAL A 1 646 ? 25.606 32.938 -37.556 1.00 60.28 646 VAL A O 1
ATOM 5032 N N . GLU A 1 647 ? 25.794 35.041 -38.342 1.00 62.75 647 GLU A N 1
ATOM 5033 C CA . GLU A 1 647 ? 25.805 34.718 -39.760 1.00 62.75 647 GLU A CA 1
ATOM 5034 C C . GLU A 1 647 ? 27.155 35.103 -40.354 1.00 62.75 647 GLU A C 1
ATOM 5036 O O . GLU A 1 647 ? 27.511 36.280 -40.372 1.00 62.75 647 GLU A O 1
ATOM 5041 N N . ALA A 1 648 ? 27.891 34.117 -40.860 1.00 61.56 648 ALA A N 1
ATOM 5042 C CA . ALA A 1 648 ? 29.052 34.348 -41.712 1.00 61.56 648 ALA A CA 1
ATOM 5043 C C . ALA A 1 648 ? 28.662 34.052 -43.164 1.00 61.56 648 ALA A C 1
ATOM 5045 O O . ALA A 1 648 ? 28.151 32.968 -43.464 1.00 61.56 648 ALA A O 1
ATOM 5046 N N . ARG A 1 649 ? 28.877 35.023 -44.052 1.00 61.34 649 ARG A N 1
ATOM 5047 C CA . ARG A 1 649 ? 28.591 34.930 -45.486 1.00 61.34 649 ARG A CA 1
ATOM 5048 C C . ARG A 1 649 ? 29.894 35.067 -46.254 1.00 61.34 649 ARG A C 1
ATOM 5050 O O . ARG A 1 649 ? 30.671 35.969 -45.960 1.00 61.34 649 ARG A O 1
ATOM 5057 N N . ALA A 1 650 ? 30.144 34.178 -47.207 1.00 58.62 650 ALA A N 1
ATOM 5058 C CA . ALA A 1 650 ? 31.237 34.387 -48.150 1.00 58.62 650 ALA A CA 1
ATOM 5059 C C . ALA A 1 650 ? 30.902 35.615 -49.015 1.00 58.62 650 ALA A C 1
ATOM 5061 O O . ALA A 1 650 ? 29.790 35.681 -49.541 1.00 58.62 650 ALA A O 1
ATOM 5062 N N . ALA A 1 651 ? 31.820 36.581 -49.078 1.00 55.56 651 ALA A N 1
ATOM 5063 C CA . ALA A 1 651 ? 31.658 37.832 -49.820 1.00 55.56 651 ALA A CA 1
ATOM 5064 C C . ALA A 1 651 ? 32.166 37.735 -51.260 1.00 55.56 651 ALA A C 1
ATOM 5066 O O . ALA A 1 651 ? 33.111 36.943 -51.501 1.00 55.56 651 ALA A O 1
#

Organism: Allomyces macrogynus (strain ATCC 38327) (NCBI:txid578462)